Protein 7XQ4 (pdb70)

Radius of gyration: 22.72 Å; Cα contacts (8 Å, |Δi|>4): 868; chains: 1; bounding box: 51×67×48 Å

Nearest PDB structures (foldseek):
  7xq4-assembly1_A  TM=1.002E+00  e=1.892E-76  Streptomyces showdoensis
  7xr7-assembly1_A  TM=1.001E+00  e=6.480E-74  Streptomyces showdoensis
  7xra-assembly1_A  TM=1.001E+00  e=3.303E-73  Streptomyces showdoensis
  7xru-assembly1_A  TM=9.985E-01  e=3.651E-71  Streptomyces showdoensis
  8pak-assembly1_A  TM=8.666E-01  e=2.570E-12  Cystobacter fuscus DSM 2262

Structure (mmCIF, N/CA/C/O backbone):
data_7XQ4
#
_entry.id   7XQ4
#
_cell.length_a   51.180
_cell.length_b   113.920
_cell.length_c   179.670
_cell.angle_alpha   90.000
_cell.angle_beta   90.000
_cell.angle_gamma   90.000
#
_symmetry.space_group_name_H-M   'C 2 2 21'
#
loop_
_entity.id
_entity.type
_entity.pdbx_description
1 polymer 'SQHop_cyclase_C domain-containing protein'
2 water water
#
loop_
_atom_site.group_PDB
_atom_site.id
_atom_site.type_symbol
_atom_site.label_atom_id
_atom_site.label_alt_id
_atom_site.label_comp_id
_atom_site.label_asym_id
_atom_site.label_entity_id
_atom_site.label_seq_id
_atom_site.pdbx_PDB_ins_code
_atom_site.Cartn_x
_atom_site.Cartn_y
_atom_site.Cartn_z
_atom_site.occupancy
_atom_site.B_iso_or_equiv
_atom_site.auth_seq_id
_atom_site.auth_comp_id
_atom_site.auth_asym_id
_atom_site.auth_atom_id
_atom_site.pdbx_PDB_model_num
ATOM 1 N N . ALA A 1 7 ? -4.354 -37.226 -31.054 1.00 37.89 16 ALA A N 1
ATOM 2 C CA . ALA A 1 7 ? -5.650 -36.749 -31.559 1.00 38.34 16 ALA A CA 1
ATOM 3 C C . ALA A 1 7 ? -5.510 -35.685 -32.665 1.00 36.20 16 ALA A C 1
ATOM 4 O O . ALA A 1 7 ? -4.435 -35.513 -33.264 1.00 36.97 16 ALA A O 1
ATOM 6 N N . THR A 1 8 ? -6.595 -34.948 -32.909 1.00 30.04 17 THR A N 1
ATOM 7 C CA . THR A 1 8 ? -6.613 -33.991 -33.994 1.00 26.97 17 THR A CA 1
ATOM 8 C C . THR A 1 8 ? -5.827 -32.729 -33.618 1.00 25.53 17 THR A C 1
ATOM 9 O O . THR A 1 8 ? -5.575 -32.416 -32.438 1.00 21.03 17 THR A O 1
ATOM 13 N N . ALA A 1 9 ? -5.478 -31.963 -34.656 1.00 23.78 18 ALA A N 1
ATOM 14 C CA . ALA A 1 9 ? -4.788 -30.710 -34.421 1.00 22.11 18 ALA A CA 1
ATOM 15 C C . ALA A 1 9 ? -5.619 -29.819 -33.520 1.00 18.43 18 ALA A C 1
ATOM 16 O O . ALA A 1 9 ? -5.066 -29.076 -32.705 1.00 17.27 18 ALA A O 1
ATOM 18 N N . VAL A 1 10 ? -6.945 -29.862 -33.677 1.00 19.57 19 VAL A N 1
ATOM 19 C CA . VAL A 1 10 ? -7.832 -29.017 -32.862 1.00 18.38 19 VAL A CA 1
ATOM 20 C C . VAL A 1 10 ? -7.764 -29.431 -31.395 1.00 18.38 19 VAL A C 1
ATOM 21 O O . VAL A 1 10 ? -7.687 -28.579 -30.492 1.00 16.02 19 VAL A O 1
ATOM 25 N N . VAL A 1 11 ? -7.774 -30.742 -31.126 1.00 18.40 20 VAL A N 1
ATOM 26 C CA . VAL A 1 11 ? -7.746 -31.208 -29.744 1.00 17.62 20 VAL A CA 1
ATOM 27 C C . VAL A 1 11 ? -6.400 -30.900 -29.113 1.00 16.95 20 VAL A C 1
ATOM 28 O O . VAL A 1 11 ? -6.318 -30.480 -27.939 1.00 17.57 20 VAL A O 1
ATOM 32 N N . ARG A 1 12 ? -5.313 -31.044 -29.869 1.00 17.45 21 ARG A N 1
ATOM 33 C CA . ARG A 1 12 ? -4.004 -30.659 -29.345 1.00 17.82 21 ARG A CA 1
ATOM 34 C C . ARG A 1 12 ? -3.937 -29.176 -29.007 1.00 16.03 21 ARG A C 1
ATOM 35 O O . ARG A 1 12 ? -3.413 -28.779 -27.953 1.00 16.18 21 ARG A O 1
ATOM 43 N N . CYS A 1 13 ? -4.490 -28.320 -29.880 1.00 13.64 22 CYS A N 1
ATOM 44 C CA . CYS A 1 13 ? -4.609 -26.895 -29.571 1.00 15.40 22 CYS A CA 1
ATOM 45 C C . CYS A 1 13 ? -5.425 -26.643 -28.298 1.00 13.17 22 CYS A C 1
ATOM 46 O O . CYS A 1 13 ? -4.993 -25.904 -27.391 1.00 13.74 22 CYS A O 1
ATOM 49 N N . ARG A 1 14 ? -6.588 -27.273 -28.208 1.00 14.16 23 ARG A N 1
ATOM 50 C CA . ARG A 1 14 ? -7.430 -27.161 -27.019 1.00 13.55 23 ARG A CA 1
ATOM 51 C C . ARG A 1 14 ? -6.666 -27.549 -25.762 1.00 14.03 23 ARG A C 1
ATOM 52 O O . ARG A 1 14 ? -6.766 -26.864 -24.733 1.00 12.36 23 ARG A O 1
ATOM 60 N N . THR A 1 15 ? -5.915 -28.650 -25.851 1.00 15.35 24 THR A N 1
ATOM 61 C CA . THR A 1 15 ? -5.161 -29.157 -24.701 1.00 14.38 24 THR A CA 1
ATOM 62 C C . THR A 1 15 ? -4.094 -28.161 -24.274 1.00 14.68 24 THR A C 1
ATOM 63 O O . THR A 1 15 ? -3.960 -27.845 -23.079 1.00 14.51 24 THR A O 1
ATOM 67 N N . ARG A 1 16 ? -3.311 -27.631 -25.226 1.00 13.20 25 ARG A N 1
ATOM 68 C CA . ARG A 1 16 ? -2.272 -26.678 -24.851 1.00 14.58 25 ARG A CA 1
ATOM 69 C C . ARG A 1 16 ? -2.877 -25.410 -24.260 1.00 14.86 25 ARG A C 1
ATOM 70 O O . ARG A 1 16 ? -2.349 -24.842 -23.293 1.00 15.27 25 ARG A O 1
ATOM 78 N N . LEU A 1 17 ? -4.023 -24.967 -24.817 1.00 11.85 26 LEU A N 1
ATOM 79 C CA . LEU A 1 17 ? -4.662 -23.778 -24.282 1.00 11.59 26 LEU A CA 1
ATOM 80 C C . LEU A 1 17 ? -5.253 -24.019 -22.888 1.00 11.84 26 LEU A C 1
ATOM 81 O O . LEU A 1 17 ? -5.118 -23.171 -21.998 1.00 11.58 26 LEU A O 1
ATOM 86 N N . ALA A 1 18 ? -5.841 -25.199 -22.658 1.00 12.13 27 ALA A N 1
ATOM 87 C CA . ALA A 1 18 ? -6.393 -25.514 -21.335 1.00 11.09 27 ALA A CA 1
ATOM 88 C C . ALA A 1 18 ? -5.303 -25.527 -20.297 1.00 12.72 27 ALA A C 1
ATOM 89 O O . ALA A 1 18 ? -5.520 -25.043 -19.193 1.00 14.00 27 ALA A O 1
ATOM 91 N N . ARG A 1 19 ? -4.124 -26.078 -20.633 1.00 12.64 28 ARG A N 1
ATOM 92 C CA . ARG A 1 19 ? -3.037 -26.121 -19.659 1.00 12.55 28 ARG A CA 1
ATOM 93 C C . ARG A 1 19 ? -2.642 -24.707 -19.258 1.00 12.97 28 ARG A C 1
ATOM 94 O O . ARG A 1 19 ? -2.389 -24.416 -18.077 1.00 13.89 28 ARG A O 1
ATOM 102 N N . ARG A 1 20 ? -2.639 -23.800 -20.234 1.00 12.54 29 ARG A N 1
ATOM 103 C CA . ARG A 1 20 ? -2.257 -22.420 -19.988 1.00 13.42 29 ARG A CA 1
ATOM 104 C C . ARG A 1 20 ? -3.288 -21.697 -19.138 1.00 13.71 29 ARG A C 1
ATOM 105 O O . ARG A 1 20 ? -2.930 -20.946 -18.229 1.00 14.76 29 ARG A O 1
ATOM 113 N N . VAL A 1 21 ? -4.572 -21.922 -19.415 1.00 11.90 30 VAL A N 1
ATOM 114 C CA . VAL A 1 21 ? -5.610 -21.253 -18.634 1.00 12.09 30 VAL A CA 1
ATOM 115 C C . VAL A 1 21 ? -5.616 -21.783 -17.214 1.00 12.66 30 VAL A C 1
ATOM 116 O O . VAL A 1 21 ? -5.704 -21.007 -16.253 1.00 11.47 30 VAL A O 1
ATOM 120 N N . VAL A 1 22 ? -5.504 -23.102 -17.025 1.00 12.97 31 VAL A N 1
ATOM 121 C CA . VAL A 1 22 ? -5.436 -23.642 -15.664 1.00 13.44 31 VAL A CA 1
ATOM 122 C C . VAL A 1 22 ? -4.262 -23.036 -14.912 1.00 14.29 31 VAL A C 1
ATOM 123 O O . VAL A 1 22 ? -4.376 -22.648 -13.742 1.00 14.44 31 VAL A O 1
ATOM 127 N N . ALA A 1 23 ? -3.103 -22.955 -15.548 1.00 12.30 32 ALA A N 1
ATOM 128 C CA . ALA A 1 23 ? -1.922 -22.413 -14.896 1.00 14.65 32 ALA A CA 1
ATOM 129 C C . ALA A 1 23 ? -2.116 -20.955 -14.518 1.00 15.17 32 ALA A C 1
ATOM 130 O O . ALA A 1 23 ? -1.520 -20.495 -13.541 1.00 16.67 32 ALA A O 1
ATOM 132 N N . ALA A 1 24 ? -2.919 -20.229 -15.285 1.00 12.92 33 ALA A N 1
ATOM 133 C CA . ALA A 1 24 ? -3.093 -18.814 -15.001 1.00 14.86 33 ALA A CA 1
ATOM 134 C C . ALA A 1 24 ? -3.985 -18.576 -13.794 1.00 14.89 33 ALA A C 1
ATOM 135 O O . ALA A 1 24 ? -3.954 -17.471 -13.222 1.00 14.71 33 ALA A O 1
ATOM 137 N N . VAL A 1 25 ? -4.794 -19.549 -13.393 1.00 12.80 34 VAL A N 1
ATOM 138 C CA . VAL A 1 25 ? -5.666 -19.396 -12.222 1.00 13.81 34 VAL A CA 1
ATOM 139 C C . VAL A 1 25 ? -4.830 -19.508 -10.957 1.00 15.50 34 VAL A C 1
ATOM 140 O O . VAL A 1 25 ? -4.009 -20.426 -10.805 1.00 16.16 34 VAL A O 1
ATOM 144 N N . GLY A 1 26 ? -5.020 -18.586 -10.020 1.00 14.20 35 GLY A N 1
ATOM 145 C CA . GLY A 1 26 ? -4.258 -18.619 -8.786 1.00 18.93 35 GLY A CA 1
ATOM 146 C C . GLY A 1 26 ? -4.865 -19.508 -7.715 1.00 18.22 35 GLY A C 1
ATOM 147 O O . GLY A 1 26 ? -5.967 -20.058 -7.854 1.00 17.43 35 GLY A O 1
ATOM 148 N N . PRO A 1 27 ? -4.114 -19.703 -6.638 1.00 20.42 36 PRO A N 1
ATOM 149 C CA . PRO A 1 27 ? -4.627 -20.501 -5.509 1.00 24.46 36 PRO A CA 1
ATOM 150 C C . PRO A 1 27 ? -5.832 -19.879 -4.836 1.00 22.46 36 PRO A C 1
ATOM 151 O O . PRO A 1 27 ? -6.558 -20.601 -4.129 1.00 24.68 36 PRO A O 1
ATOM 155 N N . ASP A 1 28 ? -6.091 -18.591 -5.048 1.00 17.26 37 ASP A N 1
ATOM 156 C CA . ASP A 1 28 ? -7.305 -17.973 -4.545 1.00 16.90 37 ASP A CA 1
ATOM 157 C C . ASP A 1 28 ? -8.503 -18.257 -5.437 1.00 14.66 37 ASP A C 1
ATOM 158 O O . ASP A 1 28 ? -9.595 -17.758 -5.138 1.00 14.78 37 ASP A O 1
ATOM 163 N N . GLY A 1 29 ? -8.328 -19.024 -6.514 1.00 13.69 38 GLY A N 1
ATOM 164 C CA . GLY A 1 29 ? -9.411 -19.331 -7.392 1.00 11.58 38 GLY A CA 1
ATOM 165 C C . GLY A 1 29 ? -9.660 -18.356 -8.502 1.00 11.27 38 GLY A C 1
ATOM 166 O O . GLY A 1 29 ? -10.611 -18.563 -9.247 1.00 11.62 38 GLY A O 1
ATOM 167 N N . LEU A 1 30 ? -8.927 -17.243 -8.567 1.00 11.65 39 LEU A N 1
ATOM 168 C CA . LEU A 1 30 ? -9.237 -16.208 -9.552 1.00 10.05 39 LEU A CA 1
ATOM 169 C C . LEU A 1 30 ? -8.238 -16.227 -10.696 1.00 10.48 39 LEU A C 1
ATOM 170 O O . LEU A 1 30 ? -7.062 -16.502 -10.491 1.00 12.75 39 LEU A O 1
ATOM 175 N N . LEU A 1 31 ? -8.735 -15.935 -11.884 1.00 9.11 40 LEU A N 1
ATOM 176 C CA . LEU A 1 31 ? -7.877 -15.684 -13.038 1.00 10.10 40 LEU A CA 1
ATOM 177 C C . LEU A 1 31 ? -7.648 -14.184 -13.116 1.00 10.78 40 LEU A C 1
ATOM 178 O O . LEU A 1 31 ? -8.603 -13.446 -13.396 1.00 12.67 40 LEU A O 1
ATOM 183 N N . PRO A 1 32 ? -6.419 -13.697 -12.937 1.00 10.51 41 PRO A N 1
ATOM 184 C CA . PRO A 1 32 ? -6.197 -12.242 -12.997 1.00 11.56 41 PRO A CA 1
ATOM 185 C C . PRO A 1 32 ? -6.512 -11.689 -14.364 1.00 10.52 41 PRO A C 1
ATOM 186 O O . PRO A 1 32 ? -6.226 -12.301 -15.385 1.00 11.98 41 PRO A O 1
ATOM 190 N N . ALA A 1 33 ? -7.124 -10.503 -14.395 1.00 9.42 42 ALA A N 1
ATOM 191 C CA . ALA A 1 33 ? -7.617 -9.950 -15.658 1.00 9.04 42 ALA A CA 1
ATOM 192 C C . ALA A 1 33 ? -7.458 -8.432 -15.627 1.00 10.52 42 ALA A C 1
ATOM 193 O O . ALA A 1 33 ? -8.437 -7.695 -15.676 1.00 11.50 42 ALA A O 1
ATOM 195 N N . PRO A 1 34 ? -6.231 -7.949 -15.586 1.00 9.84 43 PRO A N 1
ATOM 196 C CA . PRO A 1 34 ? -6.037 -6.495 -15.631 1.00 10.49 43 PRO A CA 1
ATOM 197 C C . PRO A 1 34 ? -6.420 -5.909 -16.974 1.00 9.80 43 PRO A C 1
ATOM 198 O O . PRO A 1 34 ? -6.361 -6.556 -18.021 1.00 10.60 43 PRO A O 1
ATOM 202 N N . CYS A 1 35 ? -6.811 -4.641 -16.912 1.00 9.98 44 CYS A N 1
ATOM 203 C CA . CYS A 1 35 ? -7.132 -3.822 -18.068 1.00 10.72 44 CYS A CA 1
ATOM 204 C C . CYS A 1 35 ? -5.883 -3.034 -18.464 1.00 10.72 44 CYS A C 1
ATOM 205 O O . CYS A 1 35 ? -5.197 -2.463 -17.605 1.00 11.18 44 CYS A O 1
ATOM 208 N N . GLU A 1 36 ? -5.611 -2.980 -19.758 1.00 10.15 45 GLU A N 1
ATOM 209 C CA . GLU A 1 36 ? -4.494 -2.194 -20.277 1.00 10.37 45 GLU A CA 1
ATOM 210 C C . GLU A 1 36 ? -4.822 -0.706 -20.210 1.00 10.22 45 GLU A C 1
ATOM 211 O O . GLU A 1 36 ? -5.987 -0.293 -20.110 1.00 10.80 45 GLU A O 1
ATOM 217 N N . SER A 1 37 ? -3.752 0.090 -20.225 1.00 10.86 46 SER A N 1
ATOM 218 C CA . SER A 1 37 ? -3.910 1.535 -20.349 1.00 10.41 46 SER A CA 1
ATOM 219 C C . SER A 1 37 ? -4.792 1.920 -21.535 1.00 11.92 46 SER A C 1
ATOM 220 O O . SER A 1 37 ? -4.824 1.231 -22.567 1.00 13.05 46 SER A O 1
ATOM 223 N N . ARG A 1 38 ? -5.529 3.009 -21.393 1.00 11.69 47 ARG A N 1
ATOM 224 C CA . ARG A 1 38 ? -6.393 3.509 -22.471 1.00 10.86 47 ARG A CA 1
ATOM 225 C C . ARG A 1 38 ? -6.167 5.005 -22.634 1.00 11.77 47 ARG A C 1
ATOM 226 O O . ARG A 1 38 ? -5.940 5.731 -21.666 1.00 12.27 47 ARG A O 1
ATOM 234 N N . VAL A 1 39 ? -6.212 5.459 -23.882 1.00 11.61 48 VAL A N 1
ATOM 235 C CA . VAL A 1 39 ? -5.927 6.865 -24.187 1.00 12.20 48 VAL A CA 1
ATOM 236 C C . VAL A 1 39 ? -6.901 7.792 -23.470 1.00 12.96 48 VAL A C 1
ATOM 237 O O . VAL A 1 39 ? -6.484 8.786 -22.859 1.00 12.56 48 VAL A O 1
ATOM 241 N N . LEU A 1 40 ? -8.203 7.483 -23.505 1.00 11.95 49 LEU A N 1
ATOM 242 C CA . LEU A 1 40 ? -9.166 8.399 -22.883 1.00 12.08 49 LEU A CA 1
ATOM 243 C C . LEU A 1 40 ? -8.805 8.672 -21.414 1.00 11.45 49 LEU A C 1
ATOM 244 O O . LEU A 1 40 ? -8.669 9.835 -21.000 1.00 12.03 49 LEU A O 1
ATOM 249 N N . GLU A 1 41 ? -8.658 7.634 -20.614 1.00 10.24 50 GLU A N 1
ATOM 250 C CA . GLU A 1 41 ? -8.406 7.891 -19.186 1.00 10.85 50 GLU A CA 1
ATOM 251 C C . GLU A 1 41 ? -7.011 8.424 -18.941 1.00 10.13 50 GLU A C 1
ATOM 252 O O . GLU A 1 41 ? -6.790 9.244 -18.023 1.00 10.82 50 GLU A O 1
ATOM 258 N N . SER A 1 42 ? -6.056 8.052 -19.786 1.00 11.17 51 SER A N 1
ATOM 259 C CA . SER A 1 42 ? -4.724 8.612 -19.643 1.00 11.62 51 SER A CA 1
ATOM 260 C C . SER A 1 42 ? -4.740 10.114 -19.899 1.00 11.61 51 SER A C 1
ATOM 261 O O . SER A 1 42 ? -4.096 10.885 -19.160 1.00 12.98 51 SER A O 1
ATOM 264 N N . ALA A 1 43 ? -5.521 10.545 -20.914 1.00 12.01 52 ALA A N 1
ATOM 265 C CA . ALA A 1 43 ? -5.601 11.965 -21.219 1.00 12.77 52 ALA A CA 1
ATOM 266 C C . ALA A 1 43 ? -6.307 12.726 -20.104 1.00 12.04 52 ALA A C 1
ATOM 267 O O . ALA A 1 43 ? -5.895 13.838 -19.746 1.00 13.01 52 ALA A O 1
ATOM 269 N N . LEU A 1 44 ? -7.373 12.142 -19.529 1.00 11.94 53 LEU A N 1
ATOM 270 C CA . LEU A 1 44 ? -8.066 12.825 -18.449 1.00 11.44 53 LEU A CA 1
ATOM 271 C C . LEU A 1 44 ? -7.173 12.913 -17.209 1.00 11.95 53 LEU A C 1
ATOM 272 O O . LEU A 1 44 ? -7.213 13.929 -16.504 1.00 13.21 53 LEU A O 1
ATOM 277 N N . ALA A 1 45 ? -6.383 11.842 -16.920 1.00 11.93 54 ALA A N 1
ATOM 278 C CA . ALA A 1 45 ? -5.489 11.907 -15.760 1.00 11.60 54 ALA A CA 1
ATOM 279 C C . ALA A 1 45 ? -4.417 12.942 -15.994 1.00 12.37 54 ALA A C 1
ATOM 280 O O . ALA A 1 45 ? -4.058 13.698 -15.077 1.00 13.68 54 ALA A O 1
ATOM 282 N N . LEU A 1 46 ? -3.937 13.045 -17.236 1.00 13.65 55 LEU A N 1
ATOM 283 C CA . LEU A 1 46 ? -2.948 14.087 -17.504 1.00 14.21 55 LEU A CA 1
ATOM 284 C C . LEU A 1 46 ? -3.563 15.469 -17.305 1.00 14.31 55 LEU A C 1
ATOM 285 O O . LEU A 1 46 ? -2.953 16.343 -16.678 1.00 15.51 55 LEU A O 1
ATOM 290 N N . ALA A 1 47 ? -4.779 15.679 -17.823 1.00 13.68 56 ALA A N 1
ATOM 291 C CA . ALA A 1 47 ? -5.438 16.976 -17.665 1.00 14.71 56 ALA A CA 1
ATOM 292 C C . ALA A 1 47 ? -5.621 17.334 -16.201 1.00 17.23 56 ALA A C 1
ATOM 293 O O . ALA A 1 47 ? -5.368 18.484 -15.810 1.00 18.32 56 ALA A O 1
ATOM 295 N N . LEU A 1 48 ? -6.087 16.377 -15.393 1.00 14.15 57 LEU A N 1
ATOM 296 C CA . LEU A 1 48 ? -6.350 16.623 -13.976 1.00 13.32 57 LEU A CA 1
ATOM 297 C C . LEU A 1 48 ? -5.075 16.945 -13.211 1.00 14.62 57 LEU A C 1
ATOM 298 O O . LEU A 1 48 ? -5.020 17.928 -12.459 1.00 15.56 57 LEU A O 1
ATOM 303 N N . LEU A 1 49 ? -4.042 16.134 -13.385 1.00 16.20 58 LEU A N 1
ATOM 304 C CA . LEU A 1 49 ? -2.800 16.358 -12.656 1.00 17.30 58 LEU A CA 1
ATOM 305 C C . LEU A 1 49 ? -2.085 17.624 -13.128 1.00 19.05 58 LEU A C 1
ATOM 306 O O . LEU A 1 49 ? -1.476 18.343 -12.307 1.00 20.47 58 LEU A O 1
ATOM 311 N N . THR A 1 50 ? -2.165 17.936 -14.424 1.00 17.18 59 THR A N 1
ATOM 312 C CA . THR A 1 50 ? -1.622 19.203 -14.918 1.00 19.86 59 THR A CA 1
ATOM 313 C C . THR A 1 50 ? -2.352 20.398 -14.314 1.00 20.47 59 THR A C 1
ATOM 314 O O . THR A 1 50 ? -1.708 21.351 -13.836 1.00 19.71 59 THR A O 1
ATOM 318 N N . GLU A 1 51 ? -3.691 20.386 -14.315 1.00 19.54 60 GLU A N 1
ATOM 319 C CA . GLU A 1 51 ? -4.433 21.528 -13.763 1.00 21.87 60 GLU A CA 1
ATOM 320 C C . GLU A 1 51 ? -4.120 21.740 -12.286 1.00 21.23 60 GLU A C 1
ATOM 321 O O . GLU A 1 51 ? -4.048 22.897 -11.812 1.00 21.77 60 GLU A O 1
ATOM 327 N N . GLU A 1 52 ? -3.863 20.657 -11.555 1.00 20.63 61 GLU A N 1
ATOM 328 C CA . GLU A 1 52 ? -3.564 20.748 -10.134 1.00 22.27 61 GLU A CA 1
ATOM 329 C C . GLU A 1 52 ? -2.075 20.934 -9.839 1.00 24.78 61 GLU A C 1
ATOM 330 O O . GLU A 1 52 ? -1.693 20.994 -8.663 1.00 22.23 61 GLU A O 1
ATOM 336 N N . ARG A 1 53 ? -1.231 21.006 -10.869 1.00 24.13 62 ARG A N 1
ATOM 337 C CA . ARG A 1 53 ? 0.225 21.121 -10.712 1.00 22.88 62 ARG A CA 1
ATOM 338 C C . ARG A 1 53 ? 0.766 20.049 -9.786 1.00 23.83 62 ARG A C 1
ATOM 339 O O . ARG A 1 53 ? 1.501 20.321 -8.835 1.00 27.58 62 ARG A O 1
ATOM 347 N N . ALA A 1 54 ? 0.396 18.816 -10.062 1.00 23.70 63 ALA A N 1
ATOM 348 C CA . ALA A 1 54 ? 0.671 17.731 -9.146 1.00 23.06 63 ALA A CA 1
ATOM 349 C C . ALA A 1 54 ? 1.381 16.605 -9.876 1.00 22.55 63 ALA A C 1
ATOM 350 O O . ALA A 1 54 ? 1.229 16.428 -11.094 1.00 21.97 63 ALA A O 1
ATOM 352 N N . GLU A 1 55 ? 2.172 15.853 -9.120 1.00 22.46 64 GLU A N 1
ATOM 353 C CA . GLU A 1 55 ? 2.707 14.569 -9.591 1.00 21.80 64 GLU A CA 1
ATOM 354 C C . GLU A 1 55 ? 3.427 14.697 -10.940 1.00 24.63 64 GLU A C 1
ATOM 355 O O . GLU A 1 55 ? 3.038 14.101 -11.953 1.00 23.36 64 GLU A O 1
ATOM 361 N N . ALA A 1 56 ? 4.527 15.456 -10.916 1.00 25.51 65 ALA A N 1
ATOM 362 C CA . ALA A 1 56 ? 5.239 15.773 -12.152 1.00 25.80 65 ALA A CA 1
ATOM 363 C C . ALA A 1 56 ? 5.824 14.530 -12.805 1.00 25.71 65 ALA A C 1
ATOM 364 O O . ALA A 1 56 ? 5.840 14.418 -14.035 1.00 24.02 65 ALA A O 1
ATOM 366 N N . ASP A 1 57 ? 6.301 13.576 -12.011 1.00 25.81 66 ASP A N 1
ATOM 367 C CA . ASP A 1 57 ? 6.856 12.388 -12.640 1.00 25.55 66 ASP A CA 1
ATOM 368 C C . ASP A 1 57 ? 5.755 11.629 -13.383 1.00 24.27 66 ASP A C 1
ATOM 369 O O . ASP A 1 57 ? 5.934 11.226 -14.536 1.00 25.16 66 ASP A O 1
ATOM 374 N N . ALA A 1 58 ? 4.598 11.449 -12.746 1.00 24.15 67 ALA A N 1
ATOM 375 C CA . ALA A 1 58 ? 3.464 10.808 -13.406 1.00 21.84 67 ALA A CA 1
ATOM 376 C C . ALA A 1 58 ? 3.009 11.564 -14.654 1.00 22.21 67 ALA A C 1
ATOM 377 O O . ALA A 1 58 ? 2.695 10.938 -15.684 1.00 20.00 67 ALA A O 1
ATOM 379 N N . THR A 1 59 ? 2.939 12.902 -14.604 1.00 21.73 68 THR A N 1
ATOM 380 C CA . THR A 1 59 ? 2.426 13.584 -15.793 1.00 21.35 68 THR A CA 1
ATOM 381 C C . THR A 1 59 ? 3.406 13.461 -16.939 1.00 21.92 68 THR A C 1
ATOM 382 O O . THR A 1 59 ? 2.989 13.402 -18.103 1.00 20.70 68 THR A O 1
ATOM 386 N N . ALA A 1 60 ? 4.705 13.416 -16.627 1.00 21.77 69 ALA A N 1
ATOM 387 C CA . ALA A 1 60 ? 5.675 13.193 -17.699 1.00 24.00 69 ALA A CA 1
ATOM 388 C C . ALA A 1 60 ? 5.516 11.804 -18.302 1.00 22.76 69 ALA A C 1
ATOM 389 O O . ALA A 1 60 ? 5.675 11.636 -19.517 1.00 22.52 69 ALA A O 1
ATOM 391 N N . ARG A 1 61 ? 5.242 10.791 -17.478 1.00 21.29 70 ARG A N 1
ATOM 392 C CA . ARG A 1 61 ? 5.026 9.457 -18.038 1.00 20.26 70 ARG A CA 1
ATOM 393 C C . ARG A 1 61 ? 3.722 9.383 -18.831 1.00 20.68 70 ARG A C 1
ATOM 394 O O . ARG A 1 61 ? 3.652 8.689 -19.854 1.00 20.70 70 ARG A O 1
ATOM 402 N N . LEU A 1 62 ? 2.663 10.054 -18.358 1.00 17.75 71 LEU A N 1
ATOM 403 C CA . LEU A 1 62 ? 1.414 10.057 -19.110 1.00 18.32 71 LEU A CA 1
ATOM 404 C C . LEU A 1 62 ? 1.611 10.722 -20.460 1.00 17.73 71 LEU A C 1
ATOM 405 O O . LEU A 1 62 ? 1.065 10.257 -21.463 1.00 18.24 71 LEU A O 1
ATOM 410 N N . THR A 1 63 ? 2.354 11.846 -20.494 1.00 19.83 72 THR A N 1
ATOM 411 C CA . THR A 1 63 ? 2.547 12.554 -21.752 1.00 19.59 72 THR A CA 1
ATOM 412 C C . THR A 1 63 ? 3.255 11.659 -22.755 1.00 20.67 72 THR A C 1
ATOM 413 O O . THR A 1 63 ? 2.838 11.552 -23.922 1.00 20.07 72 THR A O 1
ATOM 417 N N . ALA A 1 64 ? 4.290 10.961 -22.282 1.00 20.84 73 ALA A N 1
ATOM 418 C CA . ALA A 1 64 ? 5.060 10.079 -23.158 1.00 22.37 73 ALA A CA 1
ATOM 419 C C . ALA A 1 64 ? 4.217 8.913 -23.628 1.00 22.78 73 ALA A C 1
ATOM 420 O O . ALA A 1 64 ? 4.261 8.538 -24.809 1.00 23.58 73 ALA A O 1
ATOM 422 N N . TYR A 1 65 ? 3.399 8.359 -22.733 1.00 19.73 74 TYR A N 1
ATOM 423 C CA . TYR A 1 65 ? 2.517 7.279 -23.141 1.00 19.24 74 TYR A CA 1
ATOM 424 C C . TYR A 1 65 ? 1.579 7.721 -24.266 1.00 20.09 74 TYR A C 1
ATOM 425 O O . TYR A 1 65 ? 1.338 6.975 -25.224 1.00 19.66 74 TYR A O 1
ATOM 434 N N . LEU A 1 66 ? 0.973 8.902 -24.127 1.00 18.05 75 LEU A N 1
ATOM 435 C CA . LEU A 1 66 ? 0.028 9.368 -25.128 1.00 19.07 75 LEU A CA 1
ATOM 436 C C . LEU A 1 66 ? 0.724 9.583 -26.462 1.00 20.06 75 LEU A C 1
ATOM 437 O O . LEU A 1 66 ? 0.201 9.198 -27.510 1.00 22.31 75 LEU A O 1
ATOM 442 N N . ARG A 1 67 ? 1.904 10.194 -26.439 1.00 22.00 76 ARG A N 1
ATOM 443 C CA . ARG A 1 67 ? 2.604 10.464 -27.696 1.00 22.49 76 ARG A CA 1
ATOM 444 C C . ARG A 1 67 ? 2.978 9.161 -28.391 1.00 25.44 76 ARG A C 1
ATOM 445 O O . ARG A 1 67 ? 2.735 8.997 -29.596 1.00 25.14 76 ARG A O 1
ATOM 453 N N . THR A 1 68 ? 3.498 8.199 -27.625 1.00 23.14 77 THR A N 1
ATOM 454 C CA . THR A 1 68 ? 3.849 6.878 -28.172 1.00 24.68 77 THR A CA 1
ATOM 455 C C . THR A 1 68 ? 2.643 6.163 -28.755 1.00 25.58 77 THR A C 1
ATOM 456 O O . THR A 1 68 ? 2.706 5.600 -29.853 1.00 26.02 77 THR A O 1
ATOM 460 N N . THR A 1 69 ? 1.546 6.124 -28.003 1.00 21.19 78 THR A N 1
ATOM 461 C CA . THR A 1 69 ? 0.360 5.404 -28.432 1.00 22.89 78 THR A CA 1
ATOM 462 C C . THR A 1 69 ? -0.234 6.033 -29.691 1.00 24.72 78 THR A C 1
ATOM 463 O O . THR A 1 69 ? -0.653 5.322 -30.612 1.00 24.73 78 THR A O 1
ATOM 467 N N . LEU A 1 70 ? -0.249 7.365 -29.771 1.00 23.11 79 LEU A N 1
ATOM 468 C CA . LEU A 1 70 ? -0.801 7.993 -30.960 1.00 26.22 79 LEU A CA 1
ATOM 469 C C . LEU A 1 70 ? 0.033 7.668 -32.187 1.00 28.96 79 LEU A C 1
ATOM 470 O O . LEU A 1 70 ? -0.514 7.502 -33.283 1.00 28.95 79 LEU A O 1
ATOM 475 N N . ARG A 1 71 ? 1.345 7.558 -32.007 1.00 26.79 80 ARG A N 1
ATOM 476 C CA . ARG A 1 71 ? 2.244 7.286 -33.122 1.00 31.01 80 ARG A CA 1
ATOM 477 C C . ARG A 1 71 ? 2.176 5.835 -33.554 1.00 32.61 80 ARG A C 1
ATOM 478 O O . ARG A 1 71 ? 2.261 5.543 -34.751 1.00 39.35 80 ARG A O 1
ATOM 486 N N . THR A 1 72 ? 2.025 4.907 -32.620 1.00 29.71 81 THR A N 1
ATOM 487 C CA . THR A 1 72 ? 2.202 3.490 -32.925 1.00 30.06 81 THR A CA 1
ATOM 488 C C . THR A 1 72 ? 0.927 2.662 -32.911 1.00 31.89 81 THR A C 1
ATOM 489 O O . THR A 1 72 ? 0.854 1.641 -33.621 1.00 30.77 81 THR A O 1
ATOM 493 N N . ALA A 1 73 ? -0.069 3.019 -32.100 1.00 28.26 82 ALA A N 1
ATOM 494 C CA . ALA A 1 73 ? -1.317 2.258 -32.028 1.00 27.90 82 ALA A CA 1
ATOM 495 C C . ALA A 1 73 ? -2.478 3.202 -31.738 1.00 24.96 82 ALA A C 1
ATOM 496 O O . ALA A 1 73 ? -3.125 3.117 -30.686 1.00 23.55 82 ALA A O 1
ATOM 498 N N . PRO A 1 74 ? -2.778 4.113 -32.661 1.00 24.78 83 PRO A N 1
ATOM 499 C CA . PRO A 1 74 ? -3.827 5.102 -32.393 1.00 23.37 83 PRO A CA 1
ATOM 500 C C . PRO A 1 74 ? -5.183 4.447 -32.249 1.00 23.16 83 PRO A C 1
ATOM 501 O O . PRO A 1 74 ? -5.525 3.504 -32.997 1.00 23.83 83 PRO A O 1
ATOM 505 N N . PRO A 1 75 ? -5.954 4.913 -31.283 1.00 20.07 84 PRO A N 1
ATOM 506 C CA . PRO A 1 75 ? -7.310 4.410 -31.035 1.00 18.73 84 PRO A CA 1
ATOM 507 C C . PRO A 1 75 ? -8.325 5.062 -31.969 1.00 19.09 84 PRO A C 1
ATOM 508 O O . PRO A 1 75 ? -7.947 5.698 -32.960 1.00 21.82 84 PRO A O 1
ATOM 512 N N . ASP A 1 76 ? -9.608 4.948 -31.646 1.00 17.18 85 ASP A N 1
ATOM 513 C CA . ASP A 1 76 ? -10.661 5.529 -32.477 1.00 18.91 85 ASP A CA 1
ATOM 514 C C . ASP A 1 76 ? -10.509 7.046 -32.560 1.00 20.34 85 ASP A C 1
ATOM 515 O O . ASP A 1 76 ? -9.828 7.663 -31.735 1.00 18.92 85 ASP A O 1
ATOM 520 N N . PRO A 1 77 ? -11.139 7.681 -33.547 1.00 21.82 86 PRO A N 1
ATOM 521 C CA . PRO A 1 77 ? -10.905 9.127 -33.707 1.00 23.60 86 PRO A CA 1
ATOM 522 C C . PRO A 1 77 ? -11.341 9.979 -32.530 1.00 22.09 86 PRO A C 1
ATOM 523 O O . PRO A 1 77 ? -10.710 11.024 -32.305 1.00 21.49 86 PRO A O 1
ATOM 527 N N . PHE A 1 78 ? -12.354 9.577 -31.750 1.00 20.43 87 PHE A N 1
ATOM 528 C CA . PHE A 1 78 ? -12.722 10.377 -30.579 1.00 18.59 87 PHE A CA 1
ATOM 529 C C . PHE A 1 78 ? -11.579 10.415 -29.573 1.00 17.84 87 PHE A C 1
ATOM 530 O O . PHE A 1 78 ? -11.209 11.488 -29.062 1.00 16.82 87 PHE A O 1
ATOM 538 N N . GLN A 1 79 ? -11.041 9.234 -29.222 1.00 16.47 88 GLN A N 1
ATOM 539 C CA . GLN A 1 79 ? -9.941 9.229 -28.262 1.00 15.54 88 GLN A CA 1
ATOM 540 C C . GLN A 1 79 ? -8.709 9.951 -28.803 1.00 16.94 88 GLN A C 1
ATOM 541 O O . GLN A 1 79 ? -7.948 10.538 -28.020 1.00 16.08 88 GLN A O 1
ATOM 547 N N . CYS A 1 80 ? -8.467 9.880 -30.108 1.00 18.45 89 CYS A N 1
ATOM 548 C CA . CYS A 1 80 ? -7.336 10.637 -30.657 1.00 19.84 89 CYS A CA 1
ATOM 549 C C . CYS A 1 80 ? -7.534 12.126 -30.451 1.00 19.60 89 CYS A C 1
ATOM 550 O O . CYS A 1 80 ? -6.579 12.854 -30.119 1.00 18.67 89 CYS A O 1
ATOM 553 N N . ALA A 1 81 ? -8.764 12.603 -30.672 1.00 19.65 90 ALA A N 1
ATOM 554 C CA . ALA A 1 81 ? -9.023 14.039 -30.502 1.00 20.36 90 ALA A CA 1
ATOM 555 C C . ALA A 1 81 ? -8.858 14.439 -29.050 1.00 19.39 90 ALA A C 1
ATOM 556 O O . ALA A 1 81 ? -8.411 15.539 -28.736 1.00 18.16 90 ALA A O 1
ATOM 558 N N . VAL A 1 82 ? -9.246 13.551 -28.147 1.00 16.86 91 VAL A N 1
ATOM 559 C CA . VAL A 1 82 ? -9.059 13.791 -26.720 1.00 16.32 91 VAL A CA 1
ATOM 560 C C . VAL A 1 82 ? -7.579 13.900 -26.380 1.00 17.51 91 VAL A C 1
ATOM 561 O O . VAL A 1 82 ? -7.162 14.827 -25.681 1.00 17.05 91 VAL A O 1
ATOM 565 N N . ALA A 1 83 ? -6.752 12.985 -26.921 1.00 18.29 92 ALA A N 1
ATOM 566 C CA . ALA A 1 83 ? -5.322 13.051 -26.603 1.00 17.42 92 ALA A CA 1
ATOM 567 C C . ALA A 1 83 ? -4.708 14.318 -27.147 1.00 19.30 92 ALA A C 1
ATOM 568 O O . ALA A 1 83 ? -3.905 14.967 -26.461 1.00 19.50 92 ALA A O 1
ATOM 570 N N . ARG A 1 84 ? -5.065 14.663 -28.385 1.00 20.38 93 ARG A N 1
ATOM 571 C CA . ARG A 1 84 ? -4.531 15.875 -28.992 1.00 20.66 93 ARG A CA 1
ATOM 572 C C . ARG A 1 84 ? -4.941 17.119 -28.221 1.00 20.23 93 ARG A C 1
ATOM 573 O O . ARG A 1 84 ? -4.136 18.060 -28.091 1.00 22.38 93 ARG A O 1
ATOM 581 N N . ALA A 1 85 ? -6.161 17.152 -27.676 1.00 19.92 94 ALA A N 1
ATOM 582 C CA . ALA A 1 85 ? -6.602 18.311 -26.911 1.00 22.10 94 ALA A CA 1
ATOM 583 C C . ALA A 1 85 ? -5.751 18.508 -25.654 1.00 22.48 94 ALA A C 1
ATOM 584 O O . ALA A 1 85 ? -5.415 19.641 -25.275 1.00 23.12 94 ALA A O 1
ATOM 586 N N . VAL A 1 86 ? -5.390 17.418 -24.984 1.00 19.43 95 VAL A N 1
ATOM 587 C CA . VAL A 1 86 ? -4.639 17.572 -23.743 1.00 20.58 95 VAL A CA 1
ATOM 588 C C . VAL A 1 86 ? -3.161 17.793 -24.036 1.00 24.19 95 VAL A C 1
ATOM 589 O O . VAL A 1 86 ? -2.482 18.500 -23.296 1.00 23.57 95 VAL A O 1
ATOM 593 N N . LEU A 1 87 ? -2.639 17.214 -25.116 1.00 23.62 96 LEU A N 1
ATOM 594 C CA . LEU A 1 87 ? -1.222 17.403 -25.428 1.00 24.69 96 LEU A CA 1
ATOM 595 C C . LEU A 1 87 ? -0.944 18.807 -25.923 1.00 27.71 96 LEU A C 1
ATOM 596 O O . LEU A 1 87 ? 0.160 19.320 -25.715 1.00 30.30 96 LEU A O 1
ATOM 601 N N . GLY A 1 88 ? -1.902 19.417 -26.611 1.00 26.31 97 GLY A N 1
ATOM 602 C CA . GLY A 1 88 ? -1.756 20.810 -27.037 1.00 32.57 97 GLY A CA 1
ATOM 603 C C . GLY A 1 88 ? -1.866 21.767 -25.861 1.00 34.60 97 GLY A C 1
ATOM 604 O O . GLY A 1 88 ? -2.837 21.718 -25.083 1.00 37.27 97 GLY A O 1
ATOM 605 N N . ASP A 1 104 ? -11.652 18.329 -37.309 1.00 62.31 113 ASP A N 1
ATOM 606 C CA . ASP A 1 104 ? -11.709 18.866 -35.954 1.00 60.17 113 ASP A CA 1
ATOM 607 C C . ASP A 1 104 ? -12.523 17.962 -35.027 1.00 56.80 113 ASP A C 1
ATOM 608 O O . ASP A 1 104 ? -12.651 16.763 -35.272 1.00 57.49 113 ASP A O 1
ATOM 613 N N . ALA A 1 105 ? -13.062 18.555 -33.956 1.00 51.61 114 ALA A N 1
ATOM 614 C CA . ALA A 1 105 ? -13.712 17.769 -32.907 1.00 45.96 114 ALA A CA 1
ATOM 615 C C . ALA A 1 105 ? -14.965 17.081 -33.421 1.00 47.93 114 ALA A C 1
ATOM 616 O O . ALA A 1 105 ? -15.215 15.906 -33.105 1.00 43.70 114 ALA A O 1
ATOM 618 N N . GLY A 1 106 ? -15.768 17.803 -34.210 1.00 49.67 115 GLY A N 1
ATOM 619 C CA . GLY A 1 106 ? -16.997 17.234 -34.728 1.00 48.46 115 GLY A CA 1
ATOM 620 C C . GLY A 1 106 ? -16.749 16.109 -35.702 1.00 49.48 115 GLY A C 1
ATOM 621 O O . GLY A 1 106 ? -17.514 15.139 -35.738 1.00 50.75 115 GLY A O 1
ATOM 622 N N . THR A 1 107 ? -15.671 16.211 -36.491 1.00 48.08 116 THR A N 1
ATOM 623 C CA . THR A 1 107 ? -15.317 15.139 -37.422 1.00 47.60 116 THR A CA 1
ATOM 624 C C . THR A 1 107 ? -14.900 13.878 -36.673 1.00 46.12 116 THR A C 1
ATOM 625 O O . THR A 1 107 ? -15.266 12.762 -37.070 1.00 47.96 116 THR A O 1
ATOM 629 N N . ALA A 1 108 ? -14.140 14.045 -35.579 1.00 46.05 117 ALA A N 1
ATOM 630 C CA . ALA A 1 108 ? -13.772 12.918 -34.719 1.00 42.13 117 ALA A CA 1
ATOM 631 C C . ALA A 1 108 ? -14.991 12.307 -34.056 1.00 45.29 117 ALA A C 1
ATOM 632 O O . ALA A 1 108 ? -15.114 11.076 -33.977 1.00 45.42 117 ALA A O 1
ATOM 634 N N . LEU A 1 109 ? -15.881 13.155 -33.541 1.00 50.29 118 LEU A N 1
ATOM 635 C CA . LEU A 1 109 ? -17.103 12.672 -32.911 1.00 51.33 118 LEU A CA 1
ATOM 636 C C . LEU A 1 109 ? -17.965 11.896 -33.907 1.00 52.46 118 LEU A C 1
ATOM 637 O O . LEU A 1 109 ? -18.450 10.799 -33.601 1.00 52.49 118 LEU A O 1
ATOM 642 N N . ASP A 1 110 ? -18.136 12.429 -35.116 1.00 51.24 119 ASP A N 1
ATOM 643 C CA . ASP A 1 110 ? -18.937 11.735 -36.121 1.00 54.57 119 ASP A CA 1
ATOM 644 C C . ASP A 1 110 ? -18.273 10.435 -36.555 1.00 56.03 119 ASP A C 1
ATOM 645 O O . ASP A 1 110 ? -18.937 9.394 -36.655 1.00 59.26 119 ASP A O 1
ATOM 650 N N . ALA A 1 111 ? -16.963 10.478 -36.818 1.00 53.78 120 ALA A N 1
ATOM 651 C CA . ALA A 1 111 ? -16.239 9.272 -37.212 1.00 54.42 120 ALA A CA 1
ATOM 652 C C . ALA A 1 111 ? -16.180 8.264 -36.066 1.00 53.20 120 ALA A C 1
ATOM 653 O O . ALA A 1 111 ? -16.351 7.058 -36.282 1.00 55.38 120 ALA A O 1
ATOM 655 N N . GLY A 1 112 ? -15.957 8.742 -34.837 1.00 50.97 121 GLY A N 1
ATOM 656 C CA . GLY A 1 112 ? -15.911 7.843 -33.695 1.00 49.17 121 GLY A CA 1
ATOM 657 C C . GLY A 1 112 ? -17.251 7.210 -33.363 1.00 53.36 121 GLY A C 1
ATOM 658 O O . GLY A 1 112 ? -17.295 6.149 -32.730 1.00 52.54 121 GLY A O 1
ATOM 659 N N . LEU A 1 113 ? -18.352 7.858 -33.755 1.00 54.10 122 LEU A N 1
ATOM 660 C CA . LEU A 1 113 ? -19.716 7.368 -33.557 1.00 53.97 122 LEU A CA 1
ATOM 661 C C . LEU A 1 113 ? -20.382 7.102 -34.899 1.00 58.56 122 LEU A C 1
ATOM 662 O O . LEU A 1 113 ? -21.577 7.352 -35.076 1.00 58.95 122 LEU A O 1
ATOM 667 N N . ASP A 1 114 ? -19.596 6.633 -35.866 1.00 65.65 123 ASP A N 1
ATOM 668 C CA . ASP A 1 114 ? -20.112 6.366 -37.202 1.00 68.47 123 ASP A CA 1
ATOM 669 C C . ASP A 1 114 ? -20.972 5.109 -37.169 1.00 68.44 123 ASP A C 1
ATOM 670 O O . ASP A 1 114 ? -20.471 4.014 -36.878 1.00 68.67 123 ASP A O 1
ATOM 675 N N . GLY A 1 115 ? -22.266 5.275 -37.453 1.00 65.11 124 GLY A N 1
ATOM 676 C CA . GLY A 1 115 ? -23.191 4.154 -37.444 1.00 60.30 124 GLY A CA 1
ATOM 677 C C . GLY A 1 115 ? -23.301 3.469 -36.103 1.00 55.12 124 GLY A C 1
ATOM 678 O O . GLY A 1 115 ? -23.497 2.250 -36.052 1.00 53.55 124 GLY A O 1
ATOM 679 N N . PHE A 1 116 ? -23.141 4.218 -35.007 1.00 52.53 125 PHE A N 1
ATOM 680 C CA . PHE A 1 116 ? -23.310 3.652 -33.674 1.00 48.24 125 PHE A CA 1
ATOM 681 C C . PHE A 1 116 ? -24.802 3.372 -33.481 1.00 47.26 125 PHE A C 1
ATOM 682 O O . PHE A 1 116 ? -25.557 4.252 -33.047 1.00 46.37 125 PHE A O 1
ATOM 690 N N . ASP A 1 117 ? -25.237 2.168 -33.864 1.00 51.42 126 ASP A N 1
ATOM 691 C CA . ASP A 1 117 ? -26.637 1.752 -33.759 1.00 51.89 126 ASP A CA 1
ATOM 692 C C . ASP A 1 117 ? -26.859 1.195 -32.363 1.00 49.11 126 ASP A C 1
ATOM 693 O O . ASP A 1 117 ? -26.602 0.016 -32.094 1.00 47.51 126 ASP A O 1
ATOM 698 N N . HIS A 1 118 ? -27.331 2.048 -31.466 1.00 41.28 127 HIS A N 1
ATOM 699 C CA . HIS A 1 118 ? -27.514 1.643 -30.085 1.00 38.23 127 HIS A CA 1
ATOM 700 C C . HIS A 1 118 ? -28.496 2.601 -29.430 1.00 36.42 127 HIS A C 1
ATOM 701 O O . HIS A 1 118 ? -28.543 3.782 -29.780 1.00 34.59 127 HIS A O 1
ATOM 708 N N . PHE A 1 119 ? -29.258 2.098 -28.449 1.00 34.47 128 PHE A N 1
ATOM 709 C CA . PHE A 1 119 ? -30.217 2.980 -27.786 1.00 35.22 128 PHE A CA 1
ATOM 710 C C . PHE A 1 119 ? -29.532 4.095 -26.992 1.00 34.80 128 PHE A C 1
ATOM 711 O O . PHE A 1 119 ? -30.183 5.104 -26.694 1.00 37.32 128 PHE A O 1
ATOM 719 N N . THR A 1 120 ? -28.241 3.959 -26.665 1.00 33.21 129 THR A N 1
ATOM 720 C CA . THR A 1 120 ? -27.548 5.007 -25.918 1.00 32.17 129 THR A CA 1
ATOM 721 C C . THR A 1 120 ? -26.952 6.102 -26.817 1.00 33.92 129 THR A C 1
ATOM 722 O O . THR A 1 120 ? -26.347 7.039 -26.287 1.00 31.50 129 THR A O 1
ATOM 726 N N . ALA A 1 121 ? -27.145 6.036 -28.149 1.00 31.16 130 ALA A N 1
ATOM 727 C CA . ALA A 1 121 ? -26.361 6.882 -29.055 1.00 32.55 130 ALA A CA 1
ATOM 728 C C . ALA A 1 121 ? -26.529 8.373 -28.752 1.00 31.41 130 ALA A C 1
ATOM 729 O O . ALA A 1 121 ? -25.568 9.144 -28.845 1.00 28.79 130 ALA A O 1
ATOM 731 N N . GLY A 1 122 ? -27.737 8.807 -28.403 1.00 32.68 131 GLY A N 1
ATOM 732 C CA . GLY A 1 122 ? -27.956 10.235 -28.232 1.00 30.43 131 GLY A CA 1
ATOM 733 C C . GLY A 1 122 ? -27.322 10.779 -26.958 1.00 29.28 131 GLY A C 1
ATOM 734 O O . GLY A 1 122 ? -26.749 11.887 -26.957 1.00 29.31 131 GLY A O 1
ATOM 735 N N . ARG A 1 123 ? -27.426 10.016 -25.861 1.00 29.29 132 ARG A N 1
ATOM 736 C CA . ARG A 1 123 ? -26.736 10.376 -24.629 1.00 28.97 132 ARG A CA 1
ATOM 737 C C . ARG A 1 123 ? -25.230 10.308 -24.801 1.00 25.14 132 ARG A C 1
ATOM 738 O O . ARG A 1 123 ? -24.516 11.144 -24.218 1.00 22.87 132 ARG A O 1
ATOM 746 N N . LYS A 1 124 ? -24.730 9.335 -25.589 1.00 25.16 133 LYS A N 1
ATOM 747 C CA . LYS A 1 124 ? -23.296 9.222 -25.816 1.00 22.54 133 LYS A CA 1
ATOM 748 C C . LYS A 1 124 ? -22.785 10.419 -26.588 1.00 21.62 133 LYS A C 1
ATOM 749 O O . LYS A 1 124 ? -21.672 10.899 -26.335 1.00 20.54 133 LYS A O 1
ATOM 755 N N . ARG A 1 125 ? -23.561 10.893 -27.566 1.00 20.97 134 ARG A N 1
ATOM 756 C CA . ARG A 1 125 ? -23.113 12.061 -28.304 1.00 22.10 134 ARG A CA 1
ATOM 757 C C . ARG A 1 125 ? -22.942 13.237 -27.353 1.00 20.38 134 ARG A C 1
ATOM 758 O O . ARG A 1 125 ? -21.941 13.950 -27.426 1.00 19.49 134 ARG A O 1
ATOM 766 N N . LEU A 1 126 ? -23.900 13.425 -26.438 1.00 19.72 135 LEU A N 1
ATOM 767 C CA . LEU A 1 126 ? -23.789 14.523 -25.483 1.00 18.78 135 LEU A CA 1
ATOM 768 C C . LEU A 1 126 ? -22.591 14.315 -24.553 1.00 17.25 135 LEU A C 1
ATOM 769 O O . LEU A 1 126 ? -21.803 15.247 -24.292 1.00 16.15 135 LEU A O 1
ATOM 774 N N . MET A 1 127 ? -22.461 13.107 -24.021 1.00 15.95 136 MET A N 1
ATOM 775 C CA . MET A 1 127 ? -21.327 12.775 -23.158 1.00 13.98 136 MET A CA 1
ATOM 776 C C . MET A 1 127 ? -19.994 13.031 -23.859 1.00 15.12 136 MET A C 1
ATOM 777 O O . MET A 1 127 ? -19.125 13.761 -23.345 1.00 15.02 136 MET A O 1
ATOM 782 N N . PHE A 1 128 ? -19.813 12.458 -25.064 1.00 15.77 137 PHE A N 1
ATOM 783 C CA . PHE A 1 128 ? -18.506 12.604 -25.703 1.00 16.92 137 PHE A CA 1
ATOM 784 C C . PHE A 1 128 ? -18.222 14.039 -26.143 1.00 15.79 137 PHE A C 1
ATOM 785 O O . PHE A 1 128 ? -17.082 14.519 -26.061 1.00 14.97 137 PHE A O 1
ATOM 793 N N . ARG A 1 129 ? -19.233 14.768 -26.634 1.00 13.65 138 ARG A N 1
ATOM 794 C CA . ARG A 1 129 ? -18.989 16.156 -27.002 1.00 16.56 138 ARG A CA 1
ATOM 795 C C . ARG A 1 129 ? -18.632 16.974 -25.767 1.00 15.80 138 ARG A C 1
ATOM 796 O O . ARG A 1 129 ? -17.804 17.873 -25.832 1.00 16.47 138 ARG A O 1
ATOM 804 N N . THR A 1 130 ? -19.249 16.668 -24.627 1.00 14.49 139 THR A N 1
ATOM 805 C CA . THR A 1 130 ? -18.928 17.459 -23.434 1.00 15.08 139 THR A CA 1
ATOM 806 C C . THR A 1 130 ? -17.535 17.119 -22.895 1.00 14.68 139 THR A C 1
ATOM 807 O O . THR A 1 130 ? -16.863 18.009 -22.346 1.00 15.47 139 THR A O 1
ATOM 811 N N . VAL A 1 131 ? -17.073 15.880 -23.068 1.00 14.60 140 VAL A N 1
ATOM 812 C CA . VAL A 1 131 ? -15.681 15.573 -22.711 1.00 15.20 140 VAL A CA 1
ATOM 813 C C . VAL A 1 131 ? -14.728 16.414 -23.548 1.00 15.40 140 VAL A C 1
ATOM 814 O O . VAL A 1 131 ? -13.794 17.023 -23.013 1.00 16.51 140 VAL A O 1
ATOM 818 N N . LEU A 1 132 ? -14.949 16.458 -24.884 1.00 14.86 141 LEU A N 1
ATOM 819 C CA . LEU A 1 132 ? -14.064 17.275 -25.727 1.00 15.77 141 LEU A CA 1
ATOM 820 C C . LEU A 1 132 ? -14.129 18.746 -25.346 1.00 18.86 141 LEU A C 1
ATOM 821 O O . LEU A 1 132 ? -13.094 19.443 -25.307 1.00 17.03 141 LEU A O 1
ATOM 826 N N . ALA A 1 133 ? -15.330 19.241 -25.011 1.00 16.22 142 ALA A N 1
ATOM 827 C CA . ALA A 1 133 ? -15.433 20.630 -24.615 1.00 17.27 142 ALA A CA 1
ATOM 828 C C . ALA A 1 133 ? -14.720 20.907 -23.303 1.00 17.53 142 ALA A C 1
ATOM 829 O O . ALA A 1 133 ? -14.069 21.953 -23.160 1.00 18.92 142 ALA A O 1
ATOM 831 N N . ALA A 1 134 ? -14.832 19.978 -22.348 1.00 18.00 143 ALA A N 1
ATOM 832 C CA . ALA A 1 134 ? -14.171 20.176 -21.058 1.00 19.92 143 ALA A CA 1
ATOM 833 C C . ALA A 1 134 ? -12.650 20.225 -21.216 1.00 20.23 143 ALA A C 1
ATOM 834 O O . ALA A 1 134 ? -11.967 20.872 -20.410 1.00 23.37 143 ALA A O 1
ATOM 836 N N . LEU A 1 135 ? -12.112 19.625 -22.278 1.00 19.42 144 LEU A N 1
ATOM 837 C CA . LEU A 1 135 ? -10.691 19.694 -22.569 1.00 20.69 144 LEU A CA 1
ATOM 838 C C . LEU A 1 135 ? -10.317 20.790 -23.553 1.00 24.60 144 LEU A C 1
ATOM 839 O O . LEU A 1 135 ? -9.148 20.864 -23.978 1.00 24.95 144 LEU A O 1
ATOM 844 N N . GLY A 1 136 ? -11.261 21.651 -23.925 1.00 21.12 145 GLY A N 1
ATOM 845 C CA . GLY A 1 136 ? -10.919 22.814 -24.734 1.00 23.89 145 GLY A CA 1
ATOM 846 C C . GLY A 1 136 ? -10.919 22.595 -26.230 1.00 25.28 145 GLY A C 1
ATOM 847 O O . GLY A 1 136 ? -10.511 23.507 -26.979 1.00 26.67 145 GLY A O 1
ATOM 848 N N . ALA A 1 137 ? -11.425 21.461 -26.707 1.00 22.56 146 ALA A N 1
ATOM 849 C CA . ALA A 1 137 ? -11.295 21.084 -28.113 1.00 25.19 146 ALA A CA 1
ATOM 850 C C . ALA A 1 137 ? -12.468 21.551 -28.956 1.00 25.76 146 ALA A C 1
ATOM 851 O O . ALA A 1 137 ? -12.350 21.605 -30.185 1.00 27.74 146 ALA A O 1
ATOM 853 N N . THR A 1 138 ? -13.572 21.908 -28.314 1.00 21.79 147 THR A N 1
ATOM 854 C CA . THR A 1 138 ? -14.788 22.302 -29.006 1.00 22.29 147 THR A CA 1
ATOM 855 C C . THR A 1 138 ? -15.639 23.074 -28.009 1.00 23.19 147 THR A C 1
ATOM 856 O O . THR A 1 138 ? -15.334 23.109 -26.819 1.00 20.28 147 THR A O 1
ATOM 860 N N . GLY A 1 139 ? -16.713 23.677 -28.490 1.00 22.06 148 GLY A N 1
ATOM 861 C CA . GLY A 1 139 ? -17.593 24.385 -27.588 1.00 22.82 148 GLY A CA 1
ATOM 862 C C . GLY A 1 139 ? -18.533 23.449 -26.862 1.00 20.32 148 GLY A C 1
ATOM 863 O O . GLY A 1 139 ? -18.815 22.351 -27.307 1.00 18.39 148 GLY A O 1
ATOM 864 N N . PHE A 1 140 ? -19.054 23.922 -25.732 1.00 19.33 149 PHE A N 1
ATOM 865 C CA . PHE A 1 140 ? -19.980 23.079 -24.984 1.00 19.03 149 PHE A CA 1
ATOM 866 C C . PHE A 1 140 ? -21.322 23.006 -25.693 1.00 19.64 149 PHE A C 1
ATOM 867 O O . PHE A 1 140 ? -21.770 24.023 -26.291 1.00 21.54 149 PHE A O 1
ATOM 875 N N . PRO A 1 141 ? -21.978 21.845 -25.676 1.00 18.80 150 PRO A N 1
ATOM 876 C CA . PRO A 1 141 ? -23.321 21.719 -26.267 1.00 21.17 150 PRO A CA 1
ATOM 877 C C . PRO A 1 141 ? -24.289 22.757 -25.710 1.00 21.03 150 PRO A C 1
ATOM 878 O O . PRO A 1 141 ? -24.410 22.947 -24.496 1.00 19.68 150 PRO A O 1
ATOM 882 N N . ALA A 1 142 ? -24.986 23.443 -26.616 1.00 20.60 151 ALA A N 1
ATOM 883 C CA . ALA A 1 142 ? -25.999 24.400 -26.203 1.00 20.66 151 ALA A CA 1
ATOM 884 C C . ALA A 1 142 ? -27.309 23.663 -25.968 1.00 22.51 151 ALA A C 1
ATOM 885 O O . ALA A 1 142 ? -28.257 23.761 -26.752 1.00 23.37 151 ALA A O 1
ATOM 887 N N . VAL A 1 143 ? -27.359 22.922 -24.866 1.00 20.73 152 VAL A N 1
ATOM 888 C CA . VAL A 1 143 ? -28.542 22.142 -24.511 1.00 21.49 152 VAL A CA 1
ATOM 889 C C . VAL A 1 143 ? -29.098 22.589 -23.164 1.00 19.66 152 VAL A C 1
ATOM 890 O O . VAL A 1 143 ? -28.362 23.084 -22.285 1.00 20.14 152 VAL A O 1
ATOM 894 N N . PRO A 1 144 ? -30.391 22.384 -22.920 1.00 21.62 153 PRO A N 1
ATOM 895 C CA . PRO A 1 144 ? -30.912 22.598 -21.566 1.00 22.16 153 PRO A CA 1
ATOM 896 C C . PRO A 1 144 ? -30.167 21.715 -20.582 1.00 21.74 153 PRO A C 1
ATOM 897 O O . PRO A 1 144 ? -29.708 20.640 -20.929 1.00 21.14 153 PRO A O 1
ATOM 901 N N . TRP A 1 145 ? -29.994 22.179 -19.341 1.00 19.32 154 TRP A N 1
ATOM 902 C CA . TRP A 1 145 ? -29.163 21.417 -18.411 1.00 20.17 154 TRP A CA 1
ATOM 903 C C . TRP A 1 145 ? -29.770 20.054 -18.111 1.00 22.64 154 TRP A C 1
ATOM 904 O O . TRP A 1 145 ? -29.039 19.099 -17.789 1.00 22.91 154 TRP A O 1
ATOM 915 N N . GLU A 1 146 ? -31.090 19.930 -18.279 1.00 24.95 155 GLU A N 1
ATOM 916 C CA . GLU A 1 146 ? -31.753 18.657 -17.997 1.00 26.37 155 GLU A CA 1
ATOM 917 C C . GLU A 1 146 ? -31.293 17.574 -18.939 1.00 25.36 155 GLU A C 1
ATOM 918 O O . GLU A 1 146 ? -31.501 16.381 -18.646 1.00 26.22 155 GLU A O 1
ATOM 924 N N . ALA A 1 147 ? -30.654 17.958 -20.043 1.00 23.21 156 ALA A N 1
ATOM 925 C CA . ALA A 1 147 ? -30.195 16.970 -21.010 1.00 22.72 156 ALA A CA 1
ATOM 926 C C . ALA A 1 147 ? -29.162 16.053 -20.403 1.00 23.60 156 ALA A C 1
ATOM 927 O O . ALA A 1 147 ? -28.973 14.950 -20.913 1.00 24.47 156 ALA A O 1
ATOM 929 N N . TYR A 1 148 ? -28.491 16.478 -19.327 1.00 22.27 157 TYR A N 1
ATOM 930 C CA . TYR A 1 148 ? -27.507 15.659 -18.639 1.00 22.72 157 TYR A CA 1
ATOM 931 C C . TYR A 1 148 ? -28.155 14.740 -17.618 1.00 30.65 157 TYR A C 1
ATOM 932 O O . TYR A 1 148 ? -27.460 13.876 -17.068 1.00 30.71 157 TYR A O 1
ATOM 941 N N . ASP A 1 149 ? -29.450 14.893 -17.360 1.00 27.85 158 ASP A N 1
ATOM 942 C CA . ASP A 1 149 ? -30.063 14.207 -16.226 1.00 36.54 158 ASP A CA 1
ATOM 943 C C . ASP A 1 149 ? -30.307 12.747 -16.601 1.00 41.99 158 ASP A C 1
ATOM 944 O O . ASP A 1 149 ? -30.770 12.451 -17.706 1.00 43.33 158 ASP A O 1
ATOM 949 N N . THR A 1 150 ? -29.952 11.829 -15.701 1.00 49.04 159 THR A N 1
ATOM 950 C CA . THR A 1 150 ? -30.206 10.408 -15.941 1.00 50.07 159 THR A CA 1
ATOM 951 C C . THR A 1 150 ? -31.051 9.830 -14.806 1.00 56.53 159 THR A C 1
ATOM 952 O O . THR A 1 150 ? -30.778 10.070 -13.620 1.00 54.56 159 THR A O 1
ATOM 956 N N . SER A 1 155 ? -27.847 4.083 -12.324 1.00 42.68 164 SER A N 1
ATOM 957 C CA . SER A 1 155 ? -26.514 4.084 -11.712 1.00 38.93 164 SER A CA 1
ATOM 958 C C . SER A 1 155 ? -25.404 4.090 -12.770 1.00 35.79 164 SER A C 1
ATOM 959 O O . SER A 1 155 ? -24.381 4.768 -12.603 1.00 34.90 164 SER A O 1
ATOM 962 N N . TRP A 1 156 ? -25.606 3.331 -13.852 1.00 32.17 165 TRP A N 1
ATOM 963 C CA . TRP A 1 156 ? -24.628 3.291 -14.941 1.00 29.84 165 TRP A CA 1
ATOM 964 C C . TRP A 1 156 ? -24.510 4.673 -15.586 1.00 28.89 165 TRP A C 1
ATOM 965 O O . TRP A 1 156 ? -25.498 5.233 -16.087 1.00 29.70 165 TRP A O 1
ATOM 976 N N . LEU A 1 157 ? -23.301 5.224 -15.567 1.00 26.96 166 LEU A N 1
ATOM 977 C CA . LEU A 1 157 ? -22.984 6.534 -16.156 1.00 23.28 166 LEU A CA 1
ATOM 978 C C . LEU A 1 157 ? -23.615 7.703 -15.412 1.00 23.26 166 LEU A C 1
ATOM 979 O O . LEU A 1 157 ? -23.505 8.834 -15.886 1.00 18.26 166 LEU A O 1
ATOM 984 N N . HIS A 1 158 ? -24.248 7.475 -14.266 1.00 23.88 167 HIS A N 1
ATOM 985 C CA . HIS A 1 158 ? -24.845 8.565 -13.514 1.00 23.43 167 HIS A CA 1
ATOM 986 C C . HIS A 1 158 ? -23.777 9.544 -13.033 1.00 21.42 167 HIS A C 1
ATOM 987 O O . HIS A 1 158 ? -23.920 10.761 -13.212 1.00 19.58 167 HIS A O 1
ATOM 994 N N . MET A 1 159 ? -22.694 9.024 -12.427 1.00 20.46 168 MET A N 1
ATOM 995 C CA . MET A 1 159 ? -21.640 9.909 -11.938 1.00 18.75 168 MET A CA 1
ATOM 996 C C . MET A 1 159 ? -20.981 10.655 -13.099 1.00 17.03 168 MET A C 1
ATOM 997 O O . MET A 1 159 ? -20.729 11.880 -13.004 1.00 15.47 168 MET A O 1
ATOM 1002 N N . GLU A 1 160 ? -20.691 9.935 -14.197 1.00 16.28 169 GLU A N 1
ATOM 1003 C CA . GLU A 1 160 ? -20.062 10.549 -15.364 1.00 15.10 169 GLU A CA 1
ATOM 1004 C C . GLU A 1 160 ? -20.907 11.690 -15.899 1.00 14.69 169 GLU A C 1
ATOM 1005 O O . GLU A 1 160 ? -20.389 12.780 -16.194 1.00 14.24 169 GLU A O 1
ATOM 1011 N N . MET A 1 161 ? -22.226 11.465 -16.020 1.00 14.23 170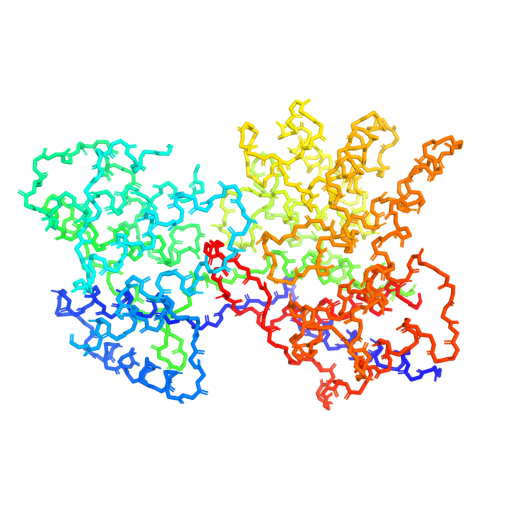 MET A N 1
ATOM 1012 C CA . MET A 1 161 ? -23.052 12.527 -16.594 1.00 16.36 170 MET A CA 1
ATOM 1013 C C . MET A 1 161 ? -23.215 13.716 -15.646 1.00 16.53 170 MET A C 1
ATOM 1014 O O . MET A 1 161 ? -23.294 14.876 -16.096 1.00 15.35 170 MET A O 1
ATOM 1019 N N . LYS A 1 162 ? -23.235 13.475 -14.326 1.00 13.96 171 LYS A N 1
ATOM 1020 C CA . LYS A 1 162 ? -23.258 14.583 -13.383 1.00 13.42 171 LYS A CA 1
ATOM 1021 C C . LYS A 1 162 ? -21.962 15.380 -13.430 1.00 12.20 171 LYS A C 1
ATOM 1022 O O . LYS A 1 162 ? -21.976 16.614 -13.377 1.00 14.05 171 LYS A O 1
ATOM 1028 N N . ALA A 1 163 ? -20.827 14.682 -13.522 1.00 12.45 172 ALA A N 1
ATOM 1029 C CA . ALA A 1 163 ? -19.556 15.389 -13.604 1.00 11.79 172 ALA A CA 1
ATOM 1030 C C . ALA A 1 163 ? -19.500 16.233 -14.849 1.00 12.19 172 ALA A C 1
ATOM 1031 O O . ALA A 1 163 ? -19.006 17.372 -14.810 1.00 12.67 172 ALA A O 1
ATOM 1033 N N . LEU A 1 164 ? -20.035 15.695 -15.946 1.00 12.04 173 LEU A N 1
ATOM 1034 C CA . LEU A 1 164 ? -20.008 16.461 -17.200 1.00 12.46 173 LEU A CA 1
ATOM 1035 C C . LEU A 1 164 ? -20.972 17.652 -17.172 1.00 13.20 173 LEU A C 1
ATOM 1036 O O . LEU A 1 164 ? -20.660 18.709 -17.717 1.00 14.00 173 LEU A O 1
ATOM 1041 N N . LYS A 1 165 ? -22.129 17.503 -16.513 1.00 13.30 174 LYS A N 1
ATOM 1042 C CA . LYS A 1 165 ? -23.020 18.648 -16.309 1.00 14.07 174 LYS A CA 1
ATOM 1043 C C . LYS A 1 165 ? -22.303 19.758 -15.560 1.00 14.47 174 LYS A C 1
ATOM 1044 O O . LYS A 1 165 ? -22.421 20.953 -15.901 1.00 15.25 174 LYS A O 1
ATOM 1050 N N . VAL A 1 166 ? -21.590 19.387 -14.483 1.00 14.08 175 VAL A N 1
ATOM 1051 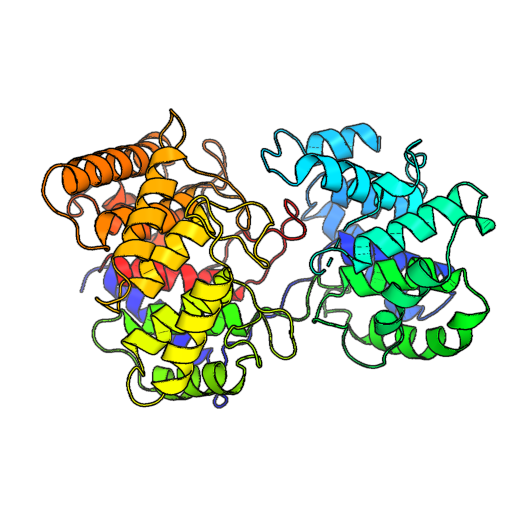C CA . VAL A 1 166 ? -20.854 20.371 -13.699 1.00 14.46 175 VAL A CA 1
ATOM 1052 C C . VAL A 1 166 ? -19.765 21.031 -14.540 1.00 14.69 175 VAL A C 1
ATOM 1053 O O . VAL A 1 166 ? -19.559 22.246 -14.476 1.00 15.65 175 VAL A O 1
ATOM 1057 N N . LEU A 1 167 ? -19.048 20.237 -15.354 1.00 14.20 176 LEU A N 1
ATOM 1058 C CA . LEU A 1 167 ? -17.996 20.834 -16.167 1.00 14.50 176 LEU A CA 1
ATOM 1059 C C . LEU A 1 167 ? -18.589 21.785 -17.186 1.00 15.19 176 LEU A C 1
ATOM 1060 O O . LEU A 1 167 ? -17.987 22.813 -17.499 1.00 15.87 176 LEU A O 1
ATOM 1065 N N . ALA A 1 168 ? -19.763 21.445 -17.733 1.00 15.17 177 ALA A N 1
ATOM 1066 C CA . ALA A 1 168 ? -20.427 22.330 -18.699 1.00 15.90 177 ALA A CA 1
ATOM 1067 C C . ALA A 1 168 ? -20.913 23.610 -18.037 1.00 16.70 177 ALA A C 1
ATOM 1068 O O . ALA A 1 168 ? -20.774 24.689 -18.610 1.00 17.46 177 ALA A O 1
ATOM 1070 N N . ALA A 1 169 ? -21.477 23.527 -16.827 1.00 16.62 178 ALA A N 1
ATOM 1071 C CA . ALA A 1 169 ? -21.920 24.760 -16.167 1.00 17.44 178 ALA A CA 1
ATOM 1072 C C . ALA A 1 169 ? -20.723 25.668 -15.892 1.00 17.81 178 ALA A C 1
ATOM 1073 O O . ALA A 1 169 ? -20.756 26.885 -16.158 1.00 18.67 178 ALA A O 1
ATOM 1075 N N . HIS A 1 170 ? -19.619 25.102 -15.400 1.00 17.23 179 HIS A N 1
ATOM 1076 C CA . HIS A 1 170 ? -18.464 25.963 -15.121 1.00 18.96 179 HIS A CA 1
ATOM 1077 C C . HIS A 1 170 ? -17.799 26.445 -16.394 1.00 19.99 179 HIS A C 1
ATOM 1078 O O . HIS A 1 170 ? -17.391 27.622 -16.484 1.00 20.77 179 HIS A O 1
ATOM 1085 N N . GLY A 1 171 ? -17.719 25.574 -17.395 1.00 18.71 180 GLY A N 1
ATOM 1086 C CA . GLY A 1 171 ? -17.037 25.897 -18.632 1.00 20.97 180 GLY A CA 1
ATOM 1087 C C . GLY A 1 171 ? -17.767 26.916 -19.465 1.00 23.13 180 GLY A C 1
ATOM 1088 O O . GLY A 1 171 ? -17.132 27.613 -20.266 1.00 25.93 180 GLY A O 1
ATOM 1089 N N . THR A 1 172 ? -19.076 27.033 -19.283 1.00 18.97 181 THR A N 1
ATOM 1090 C CA . THR A 1 172 ? -19.805 28.085 -20.013 1.00 19.94 181 THR A CA 1
ATOM 1091 C C . THR A 1 172 ? -19.966 29.358 -19.212 1.00 23.50 181 THR A C 1
ATOM 1092 O O . THR A 1 172 ? -20.582 30.322 -19.709 1.00 23.84 181 THR A O 1
ATOM 1096 N N . GLY A 1 173 ? -19.451 29.393 -17.986 1.00 20.76 182 GLY A N 1
ATOM 1097 C CA . GLY A 1 173 ? -19.530 30.578 -17.167 1.00 24.59 182 GLY A CA 1
ATOM 1098 C C . GLY A 1 173 ? -20.790 30.687 -16.361 1.00 22.87 182 GLY A C 1
ATOM 1099 O O . GLY A 1 173 ? -21.179 31.812 -15.990 1.00 22.43 182 GLY A O 1
ATOM 1100 N N . HIS A 1 174 ? -21.418 29.550 -16.027 1.00 20.71 183 HIS A N 1
ATOM 1101 C CA . HIS A 1 174 ? -22.666 29.521 -15.256 1.00 20.85 183 HIS A CA 1
ATOM 1102 C C . HIS A 1 174 ? -22.539 28.614 -14.048 1.00 20.05 183 HIS A C 1
ATOM 1103 O O . HIS A 1 174 ? -23.361 27.719 -13.834 1.00 19.58 183 HIS A O 1
ATOM 1110 N N . PRO A 1 175 ? -21.542 28.863 -13.198 1.00 20.54 184 PRO A N 1
ATOM 1111 C CA . PRO A 1 175 ? -21.318 27.974 -12.038 1.00 22.35 184 PRO A CA 1
ATOM 1112 C C . PRO A 1 175 ? -22.481 27.938 -11.044 1.00 21.38 184 PRO A C 1
ATOM 1113 O O . PRO A 1 175 ? -22.675 26.905 -10.369 1.00 21.00 184 PRO A O 1
ATOM 1117 N N . ASP A 1 176 ? -23.282 29.012 -10.971 1.00 20.78 185 ASP A N 1
ATOM 1118 C CA . ASP A 1 176 ? -24.431 29.042 -10.071 1.00 21.81 185 ASP A CA 1
ATOM 1119 C C . ASP A 1 176 ? -25.496 28.003 -10.414 1.00 22.52 185 ASP A C 1
ATOM 1120 O O . ASP A 1 176 ? -26.350 27.715 -9.565 1.00 24.36 185 ASP A O 1
ATOM 1125 N N . VAL A 1 177 ? -25.504 27.489 -11.654 1.00 20.17 186 VAL A N 1
ATOM 1126 C CA . VAL A 1 177 ? -26.460 26.491 -12.105 1.00 19.59 186 VAL A CA 1
ATOM 1127 C C . VAL A 1 177 ? -26.351 25.217 -11.288 1.00 21.81 186 VAL A C 1
ATOM 1128 O O . VAL A 1 177 ? -27.309 24.424 -11.213 1.00 24.32 186 VAL A O 1
ATOM 1132 N N . VAL A 1 178 ? -25.143 24.923 -10.795 1.00 18.18 187 VAL A N 1
ATOM 1133 C CA . VAL A 1 178 ? -24.888 23.618 -10.192 1.00 19.32 187 VAL A CA 1
ATOM 1134 C C . VAL A 1 178 ? -25.622 23.549 -8.865 1.00 22.39 187 VAL A C 1
ATOM 1135 O O . VAL A 1 178 ? -25.586 24.490 -8.061 1.00 23.65 187 VAL A O 1
ATOM 1139 N N . ARG A 1 179 ? -26.327 22.451 -8.662 1.00 22.40 188 ARG A N 1
ATOM 1140 C CA . ARG A 1 179 ? -27.122 22.254 -7.465 1.00 23.64 188 ARG A CA 1
ATOM 1141 C C . ARG A 1 179 ? -26.352 21.369 -6.481 1.00 23.66 188 ARG A C 1
ATOM 1142 O O . ARG A 1 179 ? -25.499 20.579 -6.868 1.00 22.80 188 ARG A O 1
ATOM 1150 N N . ASP A 1 180 ? -26.656 21.518 -5.199 1.00 21.98 189 ASP A N 1
ATOM 1151 C CA . ASP A 1 180 ? -26.023 20.645 -4.202 1.00 24.13 189 ASP A CA 1
ATOM 1152 C C . ASP A 1 180 ? -26.246 19.156 -4.503 1.00 24.15 189 ASP A C 1
ATOM 1153 O O . ASP A 1 180 ? -25.393 18.319 -4.172 1.00 22.49 189 ASP A O 1
ATOM 1158 N N . GLU A 1 181 ? -27.345 18.797 -5.174 1.00 23.01 190 GLU A N 1
ATOM 1159 C CA . GLU A 1 181 ? -27.596 17.406 -5.481 1.00 24.83 190 GLU A CA 1
ATOM 1160 C C . GLU A 1 181 ? -26.696 16.889 -6.621 1.00 23.93 190 GLU A C 1
ATOM 1161 O O . GLU A 1 181 ? -26.412 15.684 -6.687 1.00 24.71 190 GLU A O 1
ATOM 1167 N N . ASP A 1 182 ? -26.180 17.791 -7.470 1.00 21.24 191 ASP A N 1
ATOM 1168 C CA . ASP A 1 182 ? -25.168 17.417 -8.452 1.00 21.86 191 ASP A CA 1
ATOM 1169 C C . ASP A 1 182 ? -23.828 17.132 -7.794 1.00 19.49 191 ASP A C 1
ATOM 1170 O O . ASP A 1 182 ? -23.166 16.143 -8.135 1.00 18.51 191 ASP A O 1
ATOM 1175 N N . TRP A 1 183 ? -23.392 17.997 -6.862 1.00 16.63 192 TRP A N 1
ATOM 1176 C CA . TRP A 1 183 ? -22.141 17.711 -6.156 1.00 16.67 192 TRP A CA 1
ATOM 1177 C C . TRP A 1 183 ? -22.245 16.424 -5.372 1.00 16.12 192 TRP A C 1
ATOM 1178 O O . TRP A 1 183 ? -21.274 15.650 -5.270 1.00 14.66 192 TRP A O 1
ATOM 1189 N N . ARG A 1 184 ? -23.393 16.223 -4.718 1.00 17.10 193 ARG A N 1
ATOM 1190 C CA . ARG A 1 184 ? -23.509 15.031 -3.858 1.00 16.53 193 ARG A CA 1
ATOM 1191 C C . ARG A 1 184 ? -23.237 13.746 -4.622 1.00 16.16 193 ARG A C 1
ATOM 1192 O O . ARG A 1 184 ? -22.693 12.770 -4.073 1.00 15.26 193 ARG A O 1
ATOM 1200 N N . ALA A 1 185 ? -23.580 13.704 -5.908 1.00 16.08 194 ALA A N 1
ATOM 1201 C CA . ALA A 1 185 ? -23.416 12.493 -6.680 1.00 14.51 194 ALA A CA 1
ATOM 1202 C C . ALA A 1 185 ? -21.966 12.165 -6.913 1.00 14.07 194 ALA A C 1
ATOM 1203 O O . ALA A 1 185 ? -21.626 11.028 -7.253 1.00 15.03 194 ALA A O 1
ATOM 1205 N N . LEU A 1 186 ? -21.092 13.150 -6.744 1.00 13.12 195 LEU A N 1
ATOM 1206 C CA . LEU A 1 186 ? -19.686 12.987 -7.033 1.00 11.22 195 LEU A CA 1
ATOM 1207 C C . LEU A 1 186 ? -18.860 12.639 -5.792 1.00 12.07 195 LEU A C 1
ATOM 1208 O O . LEU A 1 186 ? -17.657 12.354 -5.942 1.00 10.89 195 LEU A O 1
ATOM 1213 N N . LEU A 1 187 ? -19.483 12.616 -4.600 1.00 12.20 196 LEU A N 1
ATOM 1214 C CA . LEU A 1 187 ? -18.684 12.384 -3.394 1.00 11.39 196 LEU A CA 1
ATOM 1215 C C . LEU A 1 187 ? -17.874 11.094 -3.394 1.00 11.96 196 LEU A C 1
ATOM 1216 O O . LEU A 1 187 ? -16.814 11.097 -2.754 1.00 11.45 196 LEU A O 1
ATOM 1221 N N . PRO A 1 188 ? -18.282 9.979 -4.015 1.00 12.00 197 PRO A N 1
ATOM 1222 C CA . PRO A 1 188 ? -17.416 8.805 -3.916 1.00 12.40 197 PRO A CA 1
ATOM 1223 C C . PRO A 1 188 ? -16.037 9.004 -4.535 1.00 11.89 197 PRO A C 1
ATOM 1224 O O . PRO A 1 188 ? -15.087 8.297 -4.180 1.00 12.62 197 PRO A O 1
ATOM 1228 N N . ALA A 1 189 ? -15.897 9.981 -5.418 1.00 10.12 198 ALA A N 1
ATOM 1229 C CA . ALA A 1 189 ? -14.598 10.221 -6.036 1.00 10.67 198 ALA A CA 1
ATOM 1230 C C . ALA A 1 189 ? -13.576 10.752 -5.076 1.00 12.19 198 ALA A C 1
ATOM 1231 O O . ALA A 1 189 ? -12.396 10.808 -5.424 1.00 10.82 198 ALA A O 1
ATOM 1233 N N . LEU A 1 190 ? -14.002 11.238 -3.904 1.00 11.27 199 LEU A N 1
ATOM 1234 C CA . LEU A 1 190 ? -13.070 11.782 -2.922 1.00 11.06 199 LEU A CA 1
ATOM 1235 C C . LEU A 1 190 ? -12.666 10.766 -1.871 1.00 13.15 199 LEU A C 1
ATOM 1236 O O . LEU A 1 190 ? -12.014 11.140 -0.888 1.00 14.41 199 LEU A O 1
ATOM 1241 N N . GLU A 1 191 ? -13.055 9.518 -2.074 1.00 12.87 200 GLU A N 1
ATOM 1242 C CA . GLU A 1 191 ? -12.688 8.425 -1.154 1.00 14.68 200 GLU A CA 1
ATOM 1243 C C . GLU A 1 191 ? -11.288 7.931 -1.482 1.00 17.75 200 GLU A C 1
ATOM 1244 O O . GLU A 1 191 ? -10.917 7.842 -2.649 1.00 17.52 200 GLU A O 1
ATOM 1250 N N . PRO A 1 192 ? -10.476 7.617 -0.483 1.00 20.81 201 PRO A N 1
ATOM 1251 C CA . PRO A 1 192 ? -9.124 7.114 -0.775 1.00 21.23 201 PRO A CA 1
ATOM 1252 C C . PRO A 1 192 ? -9.150 5.710 -1.369 1.00 20.87 201 PRO A C 1
ATOM 1253 O O . PRO A 1 192 ? -10.154 4.995 -1.351 1.00 19.72 201 PRO A O 1
ATOM 1257 N N . GLY A 1 193 ? -8.021 5.327 -1.965 1.00 20.84 202 GLY A N 1
ATOM 1258 C CA . GLY A 1 193 ? -7.859 3.992 -2.451 1.00 21.46 202 GLY A CA 1
ATOM 1259 C C . GLY A 1 193 ? -8.302 3.877 -3.892 1.00 20.74 202 GLY A C 1
ATOM 1260 O O . GLY A 1 193 ? -8.425 4.891 -4.606 1.00 20.03 202 GLY A O 1
ATOM 1261 N N . PRO A 1 194 ? -8.556 2.659 -4.347 1.00 20.76 203 PRO A N 1
ATOM 1262 C CA . PRO A 1 194 ? -8.933 2.468 -5.751 1.00 19.16 203 PRO A CA 1
ATOM 1263 C C . PRO A 1 194 ? -10.253 3.165 -6.040 1.00 16.72 203 PRO A C 1
ATOM 1264 O O . PRO A 1 194 ? -11.054 3.430 -5.135 1.00 15.43 203 PRO A O 1
ATOM 1268 N N . ALA A 1 195 ? -10.485 3.413 -7.324 1.00 14.69 204 ALA A N 1
ATOM 1269 C CA . ALA A 1 195 ? -11.689 4.122 -7.727 1.00 14.61 204 ALA A CA 1
ATOM 1270 C C . ALA A 1 195 ? -12.926 3.380 -7.241 1.00 15.21 204 ALA A C 1
ATOM 1271 O O . ALA A 1 195 ? -12.990 2.132 -7.260 1.00 14.26 204 ALA A O 1
ATOM 1273 N N . TRP A 1 196 ? -13.940 4.146 -6.829 1.00 13.93 205 TRP A N 1
ATOM 1274 C CA . TRP A 1 196 ? -15.276 3.580 -6.645 1.00 12.76 205 TRP A CA 1
ATOM 1275 C C . TRP A 1 196 ? -15.707 2.720 -7.838 1.00 14.75 205 TRP A C 1
ATOM 1276 O O . TRP A 1 196 ? -15.611 3.136 -9.003 1.00 13.44 205 TRP A O 1
ATOM 1287 N N . GLU A 1 197 ? -16.236 1.532 -7.533 1.00 12.72 206 GLU A N 1
ATOM 1288 C CA . GLU A 1 197 ? -16.681 0.612 -8.568 1.00 13.73 206 GLU A CA 1
ATOM 1289 C C . GLU A 1 197 ? -15.577 0.293 -9.586 1.00 12.50 206 GLU A C 1
ATOM 1290 O O . GLU A 1 197 ? -15.872 -0.145 -10.688 1.00 11.90 206 GLU A O 1
ATOM 1296 N N . CYS A 1 198 ? -14.318 0.444 -9.193 1.00 12.40 207 CYS A N 1
ATOM 1297 C CA . CYS A 1 198 ? -13.170 0.073 -10.043 1.00 12.54 207 CYS A CA 1
ATOM 1298 C C . CYS A 1 198 ? -13.130 0.848 -11.336 1.00 12.37 207 CYS A C 1
ATOM 1299 O O . CYS A 1 198 ? -12.472 0.421 -12.312 1.00 12.38 207 CYS A O 1
ATOM 1302 N N . ASN A 1 199 ? -13.738 2.030 -11.382 1.00 10.94 208 ASN A N 1
ATOM 1303 C CA . ASN A 1 199 ? -13.963 2.750 -12.627 1.00 11.04 208 ASN A CA 1
ATOM 1304 C C . ASN A 1 199 ? -13.135 4.040 -12.623 1.00 9.56 208 ASN A C 1
ATOM 1305 O O . ASN A 1 199 ? -13.524 5.050 -12.023 1.00 10.96 208 ASN A O 1
ATOM 1310 N N . ASN A 1 200 ? -11.980 3.993 -13.273 1.00 9.51 209 ASN A N 1
ATOM 1311 C CA . ASN A 1 200 ? -11.150 5.189 -13.286 1.00 9.61 209 ASN A CA 1
ATOM 1312 C C . ASN A 1 200 ? -11.751 6.308 -14.106 1.00 9.37 209 ASN A C 1
ATOM 1313 O O . ASN A 1 200 ? -11.518 7.494 -13.791 1.00 9.69 209 ASN A O 1
ATOM 1318 N N . LEU A 1 201 ? -12.471 6.015 -15.193 1.00 9.79 210 LEU A N 1
ATOM 1319 C CA . LEU A 1 201 ? -13.076 7.092 -15.994 1.00 10.30 210 LEU A CA 1
ATOM 1320 C C . LEU A 1 201 ? -14.005 7.950 -15.149 1.00 11.02 210 LEU A C 1
ATOM 1321 O O . LEU A 1 201 ? -13.912 9.199 -15.150 1.00 9.89 210 LEU A O 1
ATOM 1326 N N . ALA A 1 202 ? -14.884 7.290 -14.374 1.00 11.43 211 ALA A N 1
ATOM 1327 C CA . ALA A 1 202 ? -15.848 8.015 -13.559 1.00 9.98 211 ALA A CA 1
ATOM 1328 C C . ALA A 1 202 ? -15.148 8.836 -12.491 1.00 9.57 211 ALA A C 1
ATOM 1329 O O . ALA A 1 202 ? -15.525 9.981 -12.255 1.00 11.40 211 ALA A O 1
ATOM 1331 N N . GLN A 1 203 ? -14.111 8.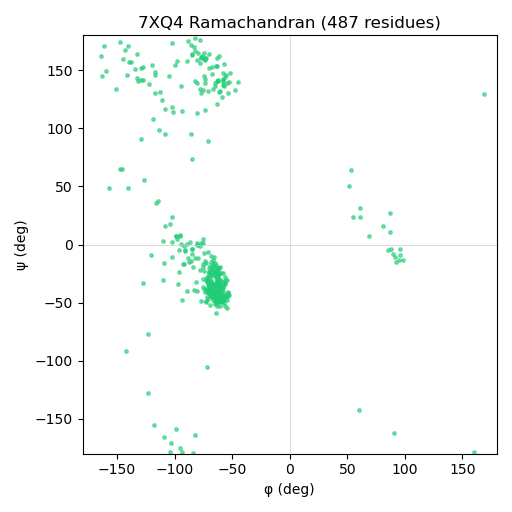276 -11.847 1.00 9.30 212 GLN A N 1
ATOM 1332 C CA . GLN A 1 203 ? -13.448 9.050 -10.812 1.00 9.29 212 GLN A CA 1
ATOM 1333 C C . GLN A 1 203 ? -12.739 10.263 -11.434 1.00 9.71 212 GLN A C 1
ATOM 1334 O O . GLN A 1 203 ? -12.766 11.365 -10.848 1.00 10.07 212 GLN A O 1
ATOM 1340 N N . LEU A 1 204 ? -12.074 10.064 -12.579 1.00 9.63 213 LEU A N 1
ATOM 1341 C CA . LEU A 1 204 ? -11.357 11.176 -13.185 1.00 10.06 213 LEU A CA 1
ATOM 1342 C C . LEU A 1 204 ? -12.300 12.297 -13.607 1.00 10.37 213 LEU A C 1
ATOM 1343 O O . LEU A 1 204 ? -11.984 13.470 -13.399 1.00 10.86 213 LEU A O 1
ATOM 1348 N N . LEU A 1 205 ? -13.424 11.964 -14.261 1.00 10.16 214 LEU A N 1
ATOM 1349 C CA . LEU A 1 205 ? -14.378 13.018 -14.639 1.00 10.53 214 LEU A CA 1
ATOM 1350 C C . LEU A 1 205 ? -14.916 13.707 -13.398 1.00 10.80 214 LEU A C 1
ATOM 1351 O O . LEU A 1 205 ? -15.076 14.929 -13.381 1.00 11.31 214 LEU A O 1
ATOM 1356 N N . ALA A 1 206 ? -15.183 12.930 -12.340 1.00 10.50 215 ALA A N 1
ATOM 1357 C CA . ALA A 1 206 ? -15.716 13.568 -11.138 1.00 10.79 215 ALA A CA 1
ATOM 1358 C C . ALA A 1 206 ? -14.697 14.500 -10.518 1.00 11.19 215 ALA A C 1
ATOM 1359 O O . ALA A 1 206 ? -15.062 15.574 -10.054 1.00 11.66 215 ALA A O 1
ATOM 1361 N N . LEU A 1 207 ? -13.418 14.106 -10.508 1.00 11.07 216 LEU A N 1
ATOM 1362 C CA . LEU A 1 207 ? -12.396 14.973 -9.906 1.00 11.52 216 LEU A CA 1
ATOM 1363 C C . LEU A 1 207 ? -12.169 16.205 -10.763 1.00 12.04 216 LEU A C 1
ATOM 1364 O O . LEU A 1 207 ? -11.904 17.290 -10.222 1.00 12.57 216 LEU A O 1
ATOM 1369 N N . LEU A 1 208 ? -12.263 16.066 -12.093 1.00 11.95 217 LEU A N 1
ATOM 1370 C CA . LEU A 1 208 ? -12.141 17.277 -12.922 1.00 12.53 217 LEU A CA 1
ATOM 1371 C C . LEU A 1 208 ? -13.263 18.256 -12.605 1.00 12.92 217 LEU A C 1
ATOM 1372 O O . LEU A 1 208 ? -13.061 19.478 -12.660 1.00 13.56 217 LEU A O 1
ATOM 1377 N N . ALA A 1 209 ? -14.434 17.750 -12.226 1.00 12.62 218 ALA A N 1
ATOM 1378 C CA . ALA A 1 209 ? -15.510 18.661 -11.808 1.00 13.06 218 ALA A CA 1
ATOM 1379 C C . ALA A 1 209 ? -15.295 19.209 -10.407 1.00 13.34 218 ALA A C 1
ATOM 1380 O O . ALA A 1 209 ? -15.474 20.405 -10.156 1.00 13.97 218 ALA A O 1
ATOM 1382 N N . LEU A 1 210 ? -14.992 18.313 -9.449 1.00 12.93 219 LEU A N 1
ATOM 1383 C CA . LEU A 1 210 ? -14.887 18.711 -8.046 1.00 13.18 219 LEU A CA 1
ATOM 1384 C C . LEU A 1 210 ? -13.775 19.692 -7.780 1.00 13.70 219 LEU A C 1
ATOM 1385 O O . LEU A 1 210 ? -13.836 20.450 -6.805 1.00 14.14 219 LEU A O 1
ATOM 1390 N N . ARG A 1 211 ? -12.757 19.705 -8.628 1.00 14.23 220 ARG A N 1
ATOM 1391 C CA . ARG A 1 211 ? -11.677 20.647 -8.368 1.00 15.42 220 ARG A CA 1
ATOM 1392 C C . ARG A 1 211 ? -12.097 22.085 -8.564 1.00 16.58 220 ARG A C 1
ATOM 1393 O O . ARG A 1 211 ? -11.374 22.980 -8.094 1.00 19.09 220 ARG A O 1
ATOM 1401 N N . HIS A 1 212 ? -13.287 22.335 -9.125 1.00 15.09 221 HIS A N 1
ATOM 1402 C CA . HIS A 1 212 ? -13.849 23.672 -9.226 1.00 16.14 221 HIS A CA 1
ATOM 1403 C C . HIS A 1 212 ? -14.608 24.105 -7.978 1.00 16.10 221 HIS A C 1
ATOM 1404 O O . HIS A 1 212 ? -15.115 25.241 -7.955 1.00 18.08 221 HIS A O 1
ATOM 1411 N N . SER A 1 213 ? -14.746 23.214 -6.976 1.00 16.04 222 SER A N 1
ATOM 1412 C CA . SER A 1 213 ? -15.576 23.524 -5.808 1.00 15.85 222 SER A CA 1
ATOM 1413 C C . SER A 1 213 ? -14.712 23.762 -4.592 1.00 16.06 222 SER A C 1
ATOM 1414 O O . SER A 1 213 ? -14.120 22.799 -4.087 1.00 15.57 222 SER A O 1
ATOM 1417 N N . PRO A 1 214 ? -14.696 24.955 -3.996 1.00 17.34 223 PRO A N 1
ATOM 1418 C CA . PRO A 1 214 ? -13.834 25.164 -2.824 1.00 18.62 223 PRO A CA 1
ATOM 1419 C C . PRO A 1 214 ? -14.177 24.253 -1.654 1.00 17.07 223 PRO A C 1
ATOM 1420 O O . PRO A 1 214 ? -13.280 23.785 -0.928 1.00 18.79 223 PRO A O 1
ATOM 1424 N N . ARG A 1 215 ? -15.455 23.951 -1.470 1.00 17.13 224 ARG A N 1
ATOM 1425 C CA . ARG A 1 215 ? -15.869 23.092 -0.363 1.00 16.48 224 ARG A CA 1
ATOM 1426 C C . ARG A 1 215 ? -15.399 21.658 -0.500 1.00 16.19 224 ARG A C 1
ATOM 1427 O O . ARG A 1 215 ? -15.414 20.937 0.511 1.00 16.73 224 ARG A O 1
ATOM 1435 N N . HIS A 1 216 ? -15.044 21.192 -1.699 1.00 14.99 225 HIS A N 1
ATOM 1436 C CA . HIS A 1 216 ? -14.580 19.794 -1.869 1.00 14.68 225 HIS A CA 1
ATOM 1437 C C . HIS A 1 216 ? -13.061 19.672 -2.001 1.00 16.01 225 HIS A C 1
ATOM 1438 O O . HIS A 1 216 ? -12.501 18.573 -1.877 1.00 15.94 225 HIS A O 1
ATOM 1445 N N . ARG A 1 217 ? -12.376 20.793 -2.171 1.00 18.46 226 ARG A N 1
ATOM 1446 C CA . ARG A 1 217 ? -10.931 20.750 -2.372 1.00 18.60 226 ARG A CA 1
ATOM 1447 C C . ARG A 1 217 ? -10.112 20.178 -1.206 1.00 17.80 226 ARG A C 1
ATOM 1448 O O . ARG A 1 217 ? -9.054 19.586 -1.495 1.00 17.52 226 ARG A O 1
ATOM 1456 N N . PRO A 1 218 ? -10.537 20.221 0.060 1.00 16.69 227 PRO A N 1
ATOM 1457 C CA . PRO A 1 218 ? -9.660 19.643 1.100 1.00 16.83 227 PRO A CA 1
ATOM 1458 C C . PRO A 1 218 ? -9.388 18.180 0.865 1.00 17.22 227 PRO A C 1
ATOM 1459 O O . PRO A 1 218 ? -8.374 17.660 1.356 1.00 17.96 227 PRO A O 1
ATOM 1463 N N . ALA A 1 219 ? -10.272 17.457 0.148 1.00 15.81 228 ALA A N 1
ATOM 1464 C CA . ALA A 1 219 ? -10.092 16.035 -0.063 1.00 13.28 228 ALA A CA 1
ATOM 1465 C C . ALA A 1 219 ? -9.324 15.716 -1.322 1.00 15.83 228 ALA A C 1
ATOM 1466 O O . ALA A 1 219 ? -8.944 14.577 -1.538 1.00 15.95 228 ALA A O 1
ATOM 1468 N N . LEU A 1 220 ? -9.014 16.736 -2.110 1.00 14.71 229 LEU A N 1
ATOM 1469 C CA . LEU A 1 220 ? -8.492 16.447 -3.432 1.00 15.54 229 LEU A CA 1
ATOM 1470 C C . LEU A 1 220 ? -7.046 15.972 -3.380 1.00 16.79 229 LEU A C 1
ATOM 1471 O O . LEU A 1 220 ? -6.655 15.066 -4.131 1.00 16.09 229 LEU A O 1
ATOM 1476 N N . GLY A 1 221 ? -6.233 16.537 -2.502 1.00 21.36 230 GLY A N 1
ATOM 1477 C CA . GLY A 1 221 ? -4.811 16.240 -2.577 1.00 20.92 230 GLY A CA 1
ATOM 1478 C C . GLY A 1 221 ? -4.494 14.782 -2.346 1.00 22.21 230 GLY A C 1
ATOM 1479 O O . GLY A 1 221 ? -3.692 14.184 -3.074 1.00 21.38 230 GLY A O 1
ATOM 1480 N N . ASP A 1 222 ? -5.157 14.158 -1.372 1.00 21.21 231 ASP A N 1
ATOM 1481 C CA . ASP A 1 222 ? -4.864 12.749 -1.121 1.00 20.92 231 ASP A CA 1
ATOM 1482 C C . ASP A 1 222 ? -5.365 11.856 -2.238 1.00 19.51 231 ASP A C 1
ATOM 1483 O O . ASP A 1 222 ? -4.745 10.835 -2.534 1.00 19.35 231 ASP A O 1
ATOM 1488 N N . VAL A 1 223 ? -6.497 12.187 -2.859 1.00 17.54 232 VAL A N 1
ATOM 1489 C CA . VAL A 1 223 ? -6.923 11.322 -3.934 1.00 18.21 232 VAL A CA 1
ATOM 1490 C C . VAL A 1 223 ? -6.005 11.459 -5.129 1.00 18.46 232 VAL A C 1
ATOM 1491 O O . VAL A 1 223 ? -5.808 10.475 -5.832 1.00 17.73 232 VAL A O 1
ATOM 1495 N N . LEU A 1 224 ? -5.412 12.641 -5.379 1.00 17.04 233 LEU A N 1
ATOM 1496 C CA . LEU A 1 224 ? -4.502 12.740 -6.528 1.00 17.22 233 LEU A CA 1
ATOM 1497 C C . LEU A 1 224 ? -3.282 11.846 -6.360 1.00 19.09 233 LEU A C 1
ATOM 1498 O O . LEU A 1 224 ? -2.753 11.320 -7.357 1.00 19.55 233 LEU A O 1
ATOM 1503 N N . LYS A 1 225 ? -2.817 11.639 -5.120 1.00 18.46 234 LYS A N 1
ATOM 1504 C CA . LYS A 1 225 ? -1.744 10.660 -4.935 1.00 21.22 234 LYS A CA 1
ATOM 1505 C C . LYS A 1 225 ? -2.176 9.255 -5.309 1.00 20.37 234 LYS A C 1
ATOM 1506 O O . LYS A 1 225 ? -1.386 8.503 -5.890 1.00 20.74 234 LYS A O 1
ATOM 1512 N N . HIS A 1 226 ? -3.392 8.839 -4.943 1.00 18.75 235 HIS A N 1
ATOM 1513 C CA . HIS A 1 226 ? -3.834 7.489 -5.317 1.00 18.54 235 HIS A CA 1
ATOM 1514 C C . HIS A 1 226 ? -3.967 7.388 -6.830 1.00 21.51 235 HIS A C 1
ATOM 1515 O O . HIS A 1 226 ? -3.567 6.389 -7.434 1.00 20.23 235 HIS A O 1
ATOM 1522 N N . VAL A 1 227 ? -4.485 8.442 -7.463 1.00 17.47 236 VAL A N 1
ATOM 1523 C CA . VAL A 1 227 ? -4.659 8.405 -8.913 1.00 18.26 236 VAL A CA 1
ATOM 1524 C C . VAL A 1 227 ? -3.306 8.229 -9.588 1.00 17.94 236 VAL A C 1
ATOM 1525 O O . VAL A 1 227 ? -3.127 7.362 -10.458 1.00 17.11 236 VAL A O 1
ATOM 1529 N N . ALA A 1 228 ? -2.326 9.042 -9.183 1.00 18.83 237 ALA A N 1
ATOM 1530 C CA . ALA A 1 228 ? -1.005 8.983 -9.812 1.00 18.95 237 ALA A CA 1
ATOM 1531 C C . ALA A 1 228 ? -0.343 7.629 -9.592 1.00 22.63 237 ALA A C 1
ATOM 1532 O O . ALA A 1 228 ? 0.415 7.162 -10.456 1.00 21.33 237 ALA A O 1
ATOM 1534 N N . GLY A 1 229 ? -0.652 6.967 -8.474 1.00 21.62 238 GLY A N 1
ATOM 1535 C CA . GLY A 1 229 ? -0.123 5.652 -8.146 1.00 21.29 238 GLY A CA 1
ATOM 1536 C C . GLY A 1 229 ? -0.590 4.537 -9.052 1.00 23.03 238 GLY A C 1
ATOM 1537 O O . GLY A 1 229 ? 0.021 3.459 -9.043 1.00 24.08 238 GLY A O 1
ATOM 1538 N N . ARG A 1 230 ? -1.667 4.751 -9.814 1.00 18.39 239 ARG A N 1
ATOM 1539 C CA . ARG A 1 230 ? -2.273 3.720 -10.651 1.00 20.29 239 ARG A CA 1
ATOM 1540 C C . ARG A 1 230 ? -1.602 3.532 -11.992 1.00 20.53 239 ARG A C 1
ATOM 1541 O O . ARG A 1 230 ? -1.975 2.598 -12.717 1.00 19.92 239 ARG A O 1
ATOM 1549 N N . LEU A 1 231 ? -0.711 4.423 -12.394 1.00 19.16 240 LEU A N 1
ATOM 1550 C CA . LEU A 1 231 ? -0.136 4.322 -13.728 1.00 20.78 240 LEU A CA 1
ATOM 1551 C C . LEU A 1 231 ? 0.470 2.951 -13.914 1.00 20.53 240 LEU A C 1
ATOM 1552 O O . LEU A 1 231 ? 1.134 2.406 -13.015 1.00 21.13 240 LEU A O 1
ATOM 1557 N N . ARG A 1 232 ? 0.260 2.417 -15.096 1.00 17.48 241 ARG A N 1
ATOM 1558 C CA . ARG A 1 232 ? 0.794 1.127 -15.473 1.00 19.43 241 ARG A CA 1
ATOM 1559 C C . ARG A 1 232 ? 2.236 1.273 -15.941 1.00 20.45 241 ARG A C 1
ATOM 1560 O O . ARG A 1 232 ? 2.746 2.392 -16.093 1.00 21.04 241 ARG A O 1
ATOM 1568 N N . PRO A 1 233 ? 2.947 0.156 -16.123 1.00 21.47 242 PRO A N 1
ATOM 1569 C CA . PRO A 1 233 ? 4.354 0.239 -16.563 1.00 23.01 242 PRO A CA 1
ATOM 1570 C C . PRO A 1 233 ? 4.551 1.037 -17.848 1.00 22.17 242 PRO A C 1
ATOM 1571 O O . PRO A 1 233 ? 5.621 1.656 -18.030 1.00 24.15 242 PRO A O 1
ATOM 1575 N N . ASP A 1 234 ? 3.571 1.039 -18.759 1.00 21.00 243 ASP A N 1
ATOM 1576 C CA . ASP A 1 234 ? 3.699 1.845 -19.968 1.00 20.21 243 ASP A CA 1
ATOM 1577 C C . ASP A 1 234 ? 3.422 3.340 -19.746 1.00 20.85 243 ASP A C 1
ATOM 1578 O O . ASP A 1 234 ? 3.549 4.120 -20.693 1.00 20.50 243 ASP A O 1
ATOM 1583 N N . GLY A 1 235 ? 3.080 3.767 -18.533 1.00 19.84 244 GLY A N 1
ATOM 1584 C CA . GLY A 1 235 ? 2.834 5.170 -18.262 1.00 19.03 244 GLY A CA 1
ATOM 1585 C C . GLY A 1 235 ? 1.386 5.591 -18.331 1.00 18.83 244 GLY A C 1
ATOM 1586 O O . GLY A 1 235 ? 1.078 6.774 -18.064 1.00 17.08 244 GLY A O 1
ATOM 1587 N N . GLY A 1 236 ? 0.486 4.666 -18.701 1.00 16.43 245 GLY A N 1
ATOM 1588 C CA . GLY A 1 236 ? -0.901 4.998 -18.931 1.00 14.90 245 GLY A CA 1
ATOM 1589 C C . GLY A 1 236 ? -1.804 4.605 -17.791 1.00 14.45 245 GLY A C 1
ATOM 1590 O O . GLY A 1 236 ? -1.390 3.977 -16.800 1.00 15.26 245 GLY A O 1
ATOM 1591 N N . MET A 1 237 ? -3.052 5.024 -17.941 1.00 10.97 246 MET A N 1
ATOM 1592 C CA . MET A 1 237 ? -4.124 4.809 -16.980 1.00 10.52 246 MET A CA 1
ATOM 1593 C C . MET A 1 237 ? -5.124 3.835 -17.590 1.00 10.24 246 MET A C 1
ATOM 1594 O O . MET A 1 237 ? -5.641 4.120 -18.673 1.00 11.71 246 MET A O 1
ATOM 1599 N N . PRO A 1 238 ? -5.463 2.721 -16.970 1.00 10.93 247 PRO A N 1
ATOM 1600 C CA . PRO A 1 238 ? -6.530 1.877 -17.518 1.00 10.76 247 PRO A CA 1
ATOM 1601 C C . PRO A 1 238 ? -7.939 2.400 -17.260 1.00 11.75 247 PRO A C 1
ATOM 1602 O O . PRO A 1 238 ? -8.169 3.219 -16.390 1.00 11.92 247 PRO A O 1
ATOM 1606 N N . PHE A 1 239 ? -8.906 1.906 -18.045 1.00 9.45 248 PHE A N 1
ATOM 1607 C CA . PHE A 1 239 ? -10.309 2.256 -17.844 1.00 9.38 248 PHE A CA 1
ATOM 1608 C C . PHE A 1 239 ? -10.810 1.754 -16.505 1.00 10.36 248 PHE A C 1
ATOM 1609 O O . PHE A 1 239 ? -11.372 2.517 -15.701 1.00 10.66 248 PHE A O 1
ATOM 1617 N N . ILE A 1 240 ? -10.518 0.479 -16.200 1.00 9.98 249 ILE A N 1
ATOM 1618 C CA . ILE A 1 240 ? -10.957 -0.189 -14.979 1.00 10.60 249 ILE A CA 1
ATOM 1619 C C . ILE A 1 240 ? -9.795 -0.933 -14.328 1.00 11.53 249 ILE A C 1
ATOM 1620 O O . ILE A 1 240 ? -8.742 -1.181 -14.940 1.00 10.89 249 ILE A O 1
ATOM 1625 N N . ASP A 1 241 ? -9.988 -1.305 -13.048 1.00 12.01 250 ASP A N 1
ATOM 1626 C CA . ASP A 1 241 ? -8.907 -1.986 -12.361 1.00 14.24 250 ASP A CA 1
ATOM 1627 C C . ASP A 1 241 ? -8.684 -3.385 -12.875 1.00 17.28 250 ASP A C 1
ATOM 1628 O O . ASP A 1 241 ? -7.580 -3.936 -12.673 1.00 22.52 250 ASP A O 1
ATOM 1633 N N . GLY A 1 242 ? -9.700 -3.986 -13.464 1.00 13.72 251 GLY A N 1
ATOM 1634 C CA . GLY A 1 242 ? -9.591 -5.334 -13.989 1.00 14.51 251 GLY A CA 1
ATOM 1635 C C . GLY A 1 242 ? -10.986 -5.899 -14.138 1.00 12.69 251 GLY A C 1
ATOM 1636 O O . GLY A 1 242 ? -11.997 -5.240 -13.841 1.00 10.99 251 GLY A O 1
ATOM 1637 N N . MET A 1 243 ? -11.030 -7.146 -14.585 1.00 12.77 252 MET A N 1
ATOM 1638 C CA . MET A 1 243 ? -12.304 -7.777 -14.893 1.00 10.79 252 MET A CA 1
ATOM 1639 C C . MET A 1 243 ? -12.223 -9.224 -14.420 1.00 9.87 252 MET A C 1
ATOM 1640 O O . MET A 1 243 ? -12.610 -10.158 -15.142 1.00 10.25 252 MET A O 1
ATOM 1645 N N . THR A 1 244 ? -11.769 -9.431 -13.169 1.00 8.81 253 THR A N 1
ATOM 1646 C CA . THR A 1 244 ? -11.471 -10.819 -12.753 1.00 9.10 253 THR A CA 1
ATOM 1647 C C . THR A 1 244 ? -12.720 -11.676 -12.552 1.00 10.52 253 THR A C 1
ATOM 1648 O O . THR A 1 244 ? -12.653 -12.903 -12.702 1.00 10.50 253 THR A O 1
ATOM 1652 N N . VAL A 1 245 ? -13.859 -11.076 -12.191 1.00 9.25 254 VAL A N 1
ATOM 1653 C CA . VAL A 1 245 ? -15.042 -11.909 -11.981 1.00 10.31 254 VAL A CA 1
ATOM 1654 C C . VAL A 1 245 ? -15.581 -12.413 -13.314 1.00 9.47 254 VAL A C 1
ATOM 1655 O O . VAL A 1 245 ? -15.794 -13.630 -13.500 1.00 9.98 254 VAL A O 1
ATOM 1659 N N . PHE A 1 246 ? -15.753 -11.517 -14.294 1.00 9.68 255 PHE A N 1
ATOM 1660 C CA . PHE A 1 246 ? -16.158 -11.923 -15.643 1.00 8.99 255 PHE A CA 1
ATOM 1661 C C . PHE A 1 246 ? -15.214 -12.967 -16.205 1.00 9.05 255 PHE A C 1
ATOM 1662 O O . PHE A 1 246 ? -15.646 -14.008 -16.715 1.00 10.44 255 PHE A O 1
ATOM 1670 N N . THR A 1 247 ? -13.914 -12.716 -16.090 1.00 8.47 256 THR A N 1
ATOM 1671 C CA . THR A 1 247 ? -12.924 -13.569 -16.745 1.00 8.28 256 THR A CA 1
ATOM 1672 C C . THR A 1 247 ? -12.837 -14.924 -16.053 1.00 8.71 256 THR A C 1
ATOM 1673 O O . THR A 1 247 ? -12.757 -15.955 -16.725 1.00 9.11 256 THR A O 1
ATOM 1677 N N . THR A 1 248 ? -12.894 -14.959 -14.716 1.00 8.23 257 THR A N 1
ATOM 1678 C CA . THR A 1 248 ? -12.856 -16.229 -13.993 1.00 8.37 257 THR A CA 1
ATOM 1679 C C . THR A 1 248 ? -14.103 -17.048 -14.297 1.00 9.26 257 THR A C 1
ATOM 1680 O O . THR A 1 248 ? -14.014 -18.261 -14.440 1.00 9.06 257 THR A O 1
ATOM 1684 N N . ALA A 1 249 ? -15.274 -16.384 -14.378 1.00 8.13 258 ALA A N 1
ATOM 1685 C CA . ALA A 1 249 ? -16.482 -17.136 -14.640 1.00 8.41 258 ALA A CA 1
ATOM 1686 C C . ALA A 1 249 ? -16.459 -17.717 -16.039 1.00 8.40 258 ALA A C 1
ATOM 1687 O O . ALA A 1 249 ? -16.847 -18.885 -16.223 1.00 10.07 258 ALA A O 1
ATOM 1689 N N . ALA A 1 250 ? -16.059 -16.912 -17.036 1.00 7.66 259 ALA A N 1
ATOM 1690 C CA . ALA A 1 250 ? -16.032 -17.463 -18.394 1.00 7.84 259 ALA A CA 1
ATOM 1691 C C . ALA A 1 250 ? -14.979 -18.549 -18.521 1.00 9.13 259 ALA A C 1
ATOM 1692 O O . ALA A 1 250 ? -15.204 -19.525 -19.261 1.00 9.78 259 ALA A O 1
ATOM 1694 N N . ALA A 1 251 ? -13.825 -18.404 -17.865 1.00 9.64 260 ALA A N 1
ATOM 1695 C CA . ALA A 1 251 ? -12.826 -19.460 -17.895 1.00 9.06 260 ALA A CA 1
ATOM 1696 C C . ALA A 1 251 ? -13.321 -20.728 -17.214 1.00 9.94 260 ALA A C 1
ATOM 1697 O O . ALA A 1 251 ? -13.120 -21.833 -17.738 1.00 10.16 260 ALA A O 1
ATOM 1699 N N . GLY A 1 252 ? -14.026 -20.569 -16.096 1.00 9.89 261 GLY A N 1
ATOM 1700 C CA . GLY A 1 252 ? -14.561 -21.730 -15.397 1.00 10.15 261 GLY A CA 1
ATOM 1701 C C . GLY A 1 252 ? -15.560 -22.449 -16.267 1.00 10.11 261 GLY A C 1
ATOM 1702 O O . GLY A 1 252 ? -15.600 -23.686 -16.295 1.00 11.05 261 GLY A O 1
ATOM 1703 N N . LEU A 1 253 ? -16.426 -21.680 -16.935 1.00 10.10 262 LEU A N 1
ATOM 1704 C CA . LEU A 1 253 ? -17.361 -22.294 -17.872 1.00 10.62 262 LEU A CA 1
ATOM 1705 C C . LEU A 1 253 ? -16.614 -23.056 -18.953 1.00 10.40 262 LEU A C 1
ATOM 1706 O O . LEU A 1 253 ? -16.939 -24.213 -19.218 1.00 11.61 262 LEU A O 1
ATOM 1711 N N . ALA A 1 254 ? -15.610 -22.439 -19.579 1.00 9.64 263 ALA A N 1
ATOM 1712 C CA . ALA A 1 254 ? -14.861 -23.145 -20.618 1.00 10.14 263 ALA A CA 1
ATOM 1713 C C . ALA A 1 254 ? -14.250 -24.438 -20.090 1.00 10.88 263 ALA A C 1
ATOM 1714 O O . ALA A 1 254 ? -14.368 -25.507 -20.719 1.00 11.78 263 ALA A O 1
ATOM 1716 N N . LEU A 1 255 ? -13.591 -24.362 -18.924 1.00 10.23 264 LEU A N 1
ATOM 1717 C CA . LEU A 1 255 ? -13.006 -25.583 -18.341 1.00 11.44 264 LEU A CA 1
ATOM 1718 C C . LEU A 1 255 ? -14.070 -26.626 -18.017 1.00 13.40 264 LEU A C 1
ATOM 1719 O O . LEU A 1 255 ? -13.828 -27.839 -18.158 1.00 12.66 264 LEU A O 1
ATOM 1724 N N . SER A 1 256 ? -15.261 -26.201 -17.603 1.00 11.31 265 SER A N 1
ATOM 1725 C CA . SER A 1 256 ? -16.300 -27.159 -17.227 1.00 13.04 265 SER A CA 1
ATOM 1726 C C . SER A 1 256 ? -16.917 -27.851 -18.439 1.00 14.89 265 SER A C 1
ATOM 1727 O O . SER A 1 256 ? -17.637 -28.840 -18.252 1.00 16.77 265 SER A O 1
ATOM 1730 N N . LEU A 1 257 ? -16.681 -27.329 -19.654 1.00 13.39 266 LEU A N 1
ATOM 1731 C CA . LEU A 1 257 ? -17.147 -27.963 -20.891 1.00 16.05 266 LEU A CA 1
ATOM 1732 C C . LEU A 1 257 ? -16.119 -28.938 -21.481 1.00 17.74 266 LEU A C 1
ATOM 1733 O O . LEU A 1 257 ? -16.404 -29.577 -22.522 1.00 18.67 266 LEU A O 1
ATOM 1738 N N . LEU A 1 258 ? -14.931 -29.030 -20.899 1.00 15.07 267 LEU A N 1
ATOM 1739 C CA . LEU A 1 258 ? -13.924 -29.966 -21.392 1.00 17.18 267 LEU A CA 1
ATOM 1740 C C . LEU A 1 258 ? -14.360 -31.371 -21.019 1.00 17.06 267 LEU A C 1
ATOM 1741 O O . LEU A 1 258 ? -15.161 -31.552 -20.100 1.00 18.19 267 LEU A O 1
ATOM 1746 N N . PRO A 1 259 ? -13.827 -32.398 -21.689 1.00 20.73 268 PRO A N 1
ATOM 1747 C CA . PRO A 1 259 ? -14.241 -33.759 -21.346 1.00 20.60 268 PRO A CA 1
ATOM 1748 C C . PRO A 1 259 ? -14.019 -34.147 -19.898 1.00 22.69 268 PRO A C 1
ATOM 1749 O O . PRO A 1 259 ? -14.879 -34.819 -19.289 1.00 24.07 268 PRO A O 1
ATOM 1753 N N . ALA A 1 260 ? -12.876 -33.764 -19.321 1.00 18.84 269 ALA A N 1
ATOM 1754 C CA . ALA A 1 260 ? -12.554 -34.007 -17.925 1.00 20.78 269 ALA A CA 1
ATOM 1755 C C . ALA A 1 260 ? -12.118 -32.677 -17.339 1.00 22.47 269 ALA A C 1
ATOM 1756 O O . ALA A 1 260 ? -10.922 -32.342 -17.353 1.00 21.35 269 ALA A O 1
ATOM 1758 N N . PRO A 1 261 ? -13.069 -31.909 -16.794 1.00 20.23 270 PRO A N 1
ATOM 1759 C CA . PRO A 1 261 ? -12.719 -30.614 -16.187 1.00 19.74 270 PRO A CA 1
ATOM 1760 C C . PRO A 1 261 ? -11.659 -30.758 -15.121 1.00 16.71 270 PRO A C 1
ATOM 1761 O O . PRO A 1 261 ? -11.625 -31.754 -14.359 1.00 19.05 270 PRO A O 1
ATOM 1765 N N . PRO A 1 262 ? -10.783 -29.768 -14.993 1.00 15.62 271 PRO A N 1
ATOM 1766 C CA . PRO A 1 262 ? -9.709 -29.803 -14.000 1.00 17.07 271 PRO A CA 1
ATOM 1767 C C . PRO A 1 262 ? -10.222 -29.561 -12.592 1.00 20.60 271 PRO A C 1
ATOM 1768 O O . PRO A 1 262 ? -11.300 -29.013 -12.389 1.00 18.37 271 PRO A O 1
ATOM 1772 N N . ALA A 1 263 ? -9.415 -29.961 -11.616 1.00 20.33 272 ALA A N 1
ATOM 1773 C CA . ALA A 1 263 ? -9.844 -29.806 -10.233 1.00 19.27 272 ALA A CA 1
ATOM 1774 C C . ALA A 1 263 ? -10.011 -28.347 -9.856 1.00 19.98 272 ALA A C 1
ATOM 1775 O O . ALA A 1 263 ? -10.779 -28.040 -8.932 1.00 17.27 272 ALA A O 1
ATOM 1777 N N . CYS A 1 264 ? -9.353 -27.431 -10.576 1.00 17.76 273 CYS A N 1
ATOM 1778 C CA . CYS A 1 264 ? -9.404 -26.045 -10.124 1.00 17.19 273 CYS A CA 1
ATOM 1779 C C . CYS A 1 264 ? -10.765 -25.406 -10.326 1.00 16.74 273 CYS A C 1
ATOM 1780 O O . CYS A 1 264 ? -10.952 -24.269 -9.834 1.00 14.26 273 CYS A O 1
ATOM 1783 N N . VAL A 1 265 ? -11.725 -26.091 -10.990 1.00 13.53 274 VAL A N 1
ATOM 1784 C CA . VAL A 1 265 ? -13.021 -25.449 -11.116 1.00 12.63 274 VAL A CA 1
ATOM 1785 C C . VAL A 1 265 ? -13.656 -25.258 -9.739 1.00 13.55 274 VAL A C 1
ATOM 1786 O O . VAL A 1 265 ? -14.457 -24.340 -9.580 1.00 13.58 274 VAL A O 1
ATOM 1790 N N . THR A 1 266 ? -13.325 -26.110 -8.733 1.00 14.64 275 THR A N 1
ATOM 1791 C CA . THR A 1 266 ? -13.971 -25.921 -7.440 1.00 13.03 275 THR A CA 1
ATOM 1792 C C . THR A 1 266 ? -13.513 -24.652 -6.754 1.00 14.08 275 THR A C 1
ATOM 1793 O O . THR A 1 266 ? -14.383 -23.852 -6.365 1.00 13.68 275 THR A O 1
ATOM 1797 N N . PRO A 1 267 ? -12.209 -24.379 -6.585 1.00 14.74 276 PRO A N 1
ATOM 1798 C CA . PRO A 1 267 ? -11.843 -23.092 -5.969 1.00 13.93 276 PRO A CA 1
ATOM 1799 C C . PRO A 1 267 ? -12.259 -21.925 -6.804 1.00 12.49 276 PRO A C 1
ATOM 1800 O O . PRO A 1 267 ? -12.492 -20.862 -6.224 1.00 11.51 276 PRO A O 1
ATOM 1804 N N . MET A 1 268 ? -12.354 -22.060 -8.148 1.00 11.12 277 MET A N 1
ATOM 1805 C CA . MET A 1 268 ? -12.878 -20.938 -8.949 1.00 11.13 277 MET A CA 1
ATOM 1806 C C . MET A 1 268 ? -14.330 -20.669 -8.624 1.00 11.37 277 MET A C 1
ATOM 1807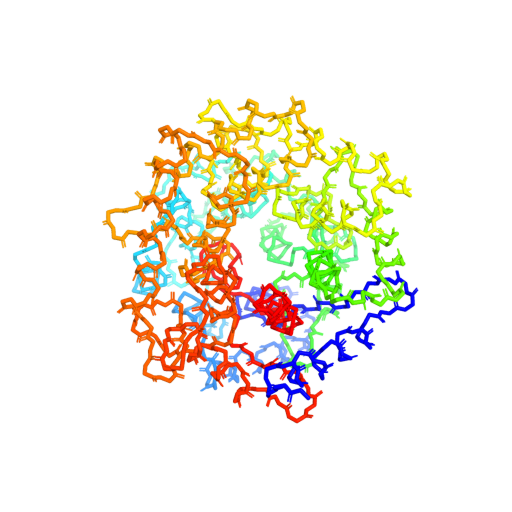 O O . MET A 1 268 ? -14.720 -19.511 -8.396 1.00 10.38 277 MET A O 1
ATOM 1812 N N . ALA A 1 269 ? -15.132 -21.740 -8.526 1.00 10.85 278 ALA A N 1
ATOM 1813 C CA . ALA A 1 269 ? -16.529 -21.562 -8.164 1.00 11.22 278 ALA A CA 1
ATOM 1814 C C . ALA A 1 269 ? -16.655 -20.940 -6.788 1.00 11.15 278 ALA A C 1
ATOM 1815 O O . ALA A 1 269 ? -17.473 -20.024 -6.591 1.00 12.31 278 ALA A O 1
ATOM 1817 N N . ASP A 1 270 ? -15.820 -21.393 -5.851 1.00 11.56 279 ASP A N 1
ATOM 1818 C CA . ASP A 1 270 ? -15.828 -20.823 -4.485 1.00 11.80 279 ASP A CA 1
ATOM 1819 C C . ASP A 1 270 ? -15.501 -19.330 -4.516 1.00 11.62 279 ASP A C 1
ATOM 1820 O O . ASP A 1 270 ? -16.153 -18.512 -3.829 1.00 11.63 279 ASP A O 1
ATOM 1825 N N . ALA A 1 271 ? -14.464 -18.978 -5.272 1.00 10.85 280 ALA A N 1
ATOM 1826 C CA . ALA A 1 271 ? -14.003 -17.584 -5.311 1.00 10.92 280 ALA A CA 1
ATOM 1827 C C . ALA A 1 271 ? -15.062 -16.669 -5.891 1.00 9.96 280 ALA A C 1
ATOM 1828 O O . ALA A 1 271 ? -15.184 -15.504 -5.470 1.00 9.78 280 ALA A O 1
ATOM 1830 N N . LEU A 1 272 ? -15.846 -17.157 -6.860 1.00 9.85 281 LEU A N 1
ATOM 1831 C CA . LEU A 1 272 ? -16.926 -16.355 -7.421 1.00 9.54 281 LEU A CA 1
ATOM 1832 C C . LEU A 1 272 ? -18.070 -16.246 -6.416 1.00 10.33 281 LEU A C 1
ATOM 1833 O O . LEU A 1 272 ? -18.550 -15.151 -6.151 1.00 9.87 281 LEU A O 1
ATOM 1838 N N . ALA A 1 273 ? -18.518 -17.370 -5.852 1.00 10.73 282 ALA A N 1
ATOM 1839 C CA . ALA A 1 273 ? -19.713 -17.353 -5.007 1.00 10.88 282 ALA A CA 1
ATOM 1840 C C . ALA A 1 273 ? -19.512 -16.456 -3.791 1.00 11.28 282 ALA A C 1
ATOM 1841 O O . ALA A 1 273 ? -20.444 -15.741 -3.370 1.00 12.21 282 ALA A O 1
ATOM 1843 N N . LEU A 1 274 ? -18.300 -16.452 -3.220 1.00 11.00 283 LEU A N 1
ATOM 1844 C CA . LEU A 1 274 ? -18.093 -15.639 -2.011 1.00 11.16 283 LEU A CA 1
ATOM 1845 C C . LEU A 1 274 ? -18.013 -14.148 -2.372 1.00 10.63 283 LEU A C 1
ATOM 1846 O O . LEU A 1 274 ? -18.066 -13.321 -1.443 1.00 10.75 283 LEU A O 1
ATOM 1851 N N . ARG A 1 275 ? -17.984 -13.789 -3.653 1.00 10.12 284 ARG A N 1
ATOM 1852 C CA . ARG A 1 275 ? -18.050 -12.400 -4.111 1.00 10.33 284 ARG A CA 1
ATOM 1853 C C . ARG A 1 275 ? -19.440 -11.960 -4.566 1.00 9.86 284 ARG A C 1
ATOM 1854 O O . ARG A 1 275 ? -19.592 -10.808 -5.024 1.00 11.40 284 ARG A O 1
ATOM 1862 N N . ARG A 1 276 ? -20.473 -12.774 -4.372 1.00 11.36 285 ARG A N 1
ATOM 1863 C CA . ARG A 1 276 ? -21.790 -12.333 -4.855 1.00 11.27 285 ARG A CA 1
ATOM 1864 C C . ARG A 1 276 ? -22.294 -11.131 -4.043 1.00 10.86 285 ARG A C 1
ATOM 1865 O O . ARG A 1 276 ? -21.996 -10.986 -2.854 1.00 12.32 285 ARG A O 1
ATOM 1873 N N . ASN A 1 277 ? -23.017 -10.254 -4.730 1.00 10.87 286 ASN A N 1
ATOM 1874 C CA . ASN A 1 277 ? -23.532 -9.050 -4.079 1.00 11.66 286 ASN A CA 1
ATOM 1875 C C . ASN A 1 277 ? -24.809 -9.379 -3.328 1.00 13.46 286 ASN A C 1
ATOM 1876 O O . ASN A 1 277 ? -25.382 -10.453 -3.471 1.00 13.49 286 ASN A O 1
ATOM 1881 N N . PRO A 1 278 ? -25.279 -8.487 -2.462 1.00 13.32 287 PRO A N 1
ATOM 1882 C CA . PRO A 1 278 ? -26.484 -8.813 -1.673 1.00 15.63 287 PRO A CA 1
ATOM 1883 C C . PRO A 1 278 ? -27.736 -9.058 -2.491 1.00 15.62 287 PRO A C 1
ATOM 1884 O O . PRO A 1 278 ? -28.625 -9.779 -2.003 1.00 17.58 287 PRO A O 1
ATOM 1888 N N . ASP A 1 279 ? -27.826 -8.524 -3.725 1.00 14.86 288 ASP A N 1
ATOM 1889 C CA . ASP A 1 279 ? -28.969 -8.804 -4.587 1.00 14.93 288 ASP A CA 1
ATOM 1890 C C . ASP A 1 279 ? -28.858 -10.146 -5.293 1.00 15.81 288 ASP A C 1
ATOM 1891 O O . ASP A 1 279 ? -29.765 -10.504 -6.055 1.00 15.92 288 ASP A O 1
ATOM 1896 N N . GLY A 1 280 ? -27.774 -10.891 -5.072 1.00 13.54 289 GLY A N 1
ATOM 1897 C CA . GLY A 1 280 ? -27.629 -12.201 -5.680 1.00 12.16 289 GLY A CA 1
ATOM 1898 C C . GLY A 1 280 ? -26.848 -12.191 -6.983 1.00 11.76 289 GLY A C 1
ATOM 1899 O O . GLY A 1 280 ? -26.493 -13.269 -7.481 1.00 12.74 289 GLY A O 1
ATOM 1900 N N . GLY A 1 281 ? -26.606 -11.027 -7.581 1.00 10.56 290 GLY A N 1
ATOM 1901 C CA . GLY A 1 281 ? -25.850 -10.938 -8.809 1.00 10.62 290 GLY A CA 1
ATOM 1902 C C . GLY A 1 281 ? -24.382 -10.648 -8.561 1.00 10.08 290 GLY A C 1
ATOM 1903 O O . GLY A 1 281 ? -23.882 -10.675 -7.429 1.00 10.77 290 GLY A O 1
ATOM 1904 N N . TYR A 1 282 ? -23.678 -10.460 -9.662 1.00 9.56 291 TYR A N 1
ATOM 1905 C CA . TYR A 1 282 ? -22.231 -10.326 -9.668 1.00 9.38 291 TYR A CA 1
ATOM 1906 C C . TYR A 1 282 ? -21.821 -9.123 -10.484 1.00 9.66 291 TYR A C 1
ATOM 1907 O O . TYR A 1 282 ? -22.438 -8.829 -11.509 1.00 10.67 291 TYR A O 1
ATOM 1916 N N . GLY A 1 283 ? -20.804 -8.425 -9.980 1.00 12.10 292 GLY A N 1
ATOM 1917 C CA . GLY A 1 283 ? -20.160 -7.394 -10.775 1.00 11.94 292 GLY A CA 1
ATOM 1918 C C . GLY A 1 283 ? -18.955 -7.936 -11.528 1.00 11.43 292 GLY A C 1
ATOM 1919 O O . GLY A 1 283 ? -18.615 -9.115 -11.473 1.00 12.15 292 GLY A O 1
ATOM 1920 N N . PHE A 1 284 ? -18.284 -7.066 -12.258 1.00 9.59 293 PHE A N 1
ATOM 1921 C CA . PHE A 1 284 ? -17.251 -7.532 -13.207 1.00 9.22 293 PHE A CA 1
ATOM 1922 C C . PHE A 1 284 ? -15.875 -7.767 -12.570 1.00 9.89 293 PHE A C 1
ATOM 1923 O O . PHE A 1 284 ? -15.049 -8.502 -13.143 1.00 9.15 293 PHE A O 1
ATOM 1931 N N . HIS A 1 285 ? -15.622 -7.190 -11.398 1.00 9.01 294 HIS A N 1
ATOM 1932 C CA . HIS A 1 285 ? -14.358 -7.292 -10.715 1.00 9.50 294 HIS A CA 1
ATOM 1933 C C . HIS A 1 285 ? -14.644 -7.376 -9.225 1.00 10.13 294 HIS A C 1
ATOM 1934 O O . HIS A 1 285 ? -15.748 -7.072 -8.766 1.00 11.80 294 HIS A O 1
ATOM 1941 N N . SER A 1 286 ? -13.625 -7.735 -8.440 1.00 10.73 295 SER A N 1
ATOM 1942 C CA . SER A 1 286 ? -13.757 -7.610 -6.992 1.00 13.15 295 SER A CA 1
ATOM 1943 C C . SER A 1 286 ? -14.057 -6.177 -6.601 1.00 14.41 295 SER A C 1
ATOM 1944 O O . SER A 1 286 ? -13.459 -5.244 -7.152 1.00 15.86 295 SER A O 1
ATOM 1947 N N . GLY A 1 287 ? -14.975 -6.012 -5.672 1.00 16.14 296 GLY A N 1
ATOM 1948 C CA . GLY A 1 287 ? -15.249 -4.664 -5.184 1.00 17.01 296 GLY A CA 1
ATOM 1949 C C . GLY A 1 287 ? -16.156 -3.861 -6.080 1.00 17.06 296 GLY A C 1
ATOM 1950 O O . GLY A 1 287 ? -16.195 -2.615 -5.976 1.00 20.21 296 GLY A O 1
ATOM 1951 N N . VAL A 1 288 ? -16.861 -4.501 -6.990 1.00 12.78 297 VAL A N 1
ATOM 1952 C CA . VAL A 1 288 ? -17.885 -3.857 -7.778 1.00 12.48 297 VAL A CA 1
ATOM 1953 C C . VAL A 1 288 ? -19.225 -4.227 -7.183 1.00 14.25 297 VAL A C 1
ATOM 1954 O O . VAL A 1 288 ? -19.618 -5.406 -7.219 1.00 13.16 297 VAL A O 1
ATOM 1958 N N . ALA A 1 289 ? -19.914 -3.235 -6.640 1.00 13.77 298 ALA A N 1
ATOM 1959 C CA . ALA A 1 289 ? -21.183 -3.491 -5.967 1.00 14.65 298 ALA A CA 1
ATOM 1960 C C . ALA A 1 289 ? -22.358 -3.471 -6.922 1.00 13.59 298 ALA A C 1
ATOM 1961 O O . ALA A 1 289 ? -23.460 -3.957 -6.564 1.00 14.83 298 ALA A O 1
ATOM 1963 N N . GLN A 1 290 ? -22.175 -2.944 -8.120 1.00 14.20 299 GLN A N 1
ATOM 1964 C CA . GLN A 1 290 ? -23.218 -2.941 -9.130 1.00 14.14 299 GLN A CA 1
ATOM 1965 C C . GLN A 1 290 ? -23.216 -4.306 -9.782 1.00 14.45 299 GLN A C 1
ATOM 1966 O O . GLN A 1 290 ? -22.233 -4.647 -10.444 1.00 15.31 299 GLN A O 1
ATOM 1972 N N . SER A 1 291 ? -24.284 -5.092 -9.591 1.00 11.93 300 SER A N 1
ATOM 1973 C CA . SER A 1 291 ? -24.367 -6.338 -10.355 1.00 10.57 300 SER A CA 1
ATOM 1974 C C . SER A 1 291 ? -24.784 -6.085 -11.791 1.00 11.14 300 SER A C 1
ATOM 1975 O O . SER A 1 291 ? -25.395 -5.059 -12.099 1.00 12.59 300 SER A O 1
ATOM 1978 N N . ASP A 1 292 ? -24.498 -7.063 -12.673 1.00 9.00 301 ASP A N 1
ATOM 1979 C CA . ASP A 1 292 ? -25.038 -6.957 -14.027 1.00 10.97 301 ASP A CA 1
ATOM 1980 C C . ASP A 1 292 ? -25.391 -8.333 -14.564 1.00 11.15 301 ASP A C 1
ATOM 1981 O O . ASP A 1 292 ? -24.915 -9.364 -14.066 1.00 10.74 301 ASP A O 1
ATOM 1986 N N . VAL A 1 293 ? -26.258 -8.329 -15.584 1.00 11.10 302 VAL A N 1
ATOM 1987 C CA . VAL A 1 293 ? -26.781 -9.585 -16.144 1.00 10.84 302 VAL A CA 1
ATOM 1988 C C . VAL A 1 293 ? -25.694 -10.386 -16.822 1.00 11.07 302 VAL A C 1
ATOM 1989 O O . VAL A 1 293 ? -25.718 -11.626 -16.761 1.00 11.41 302 VAL A O 1
ATOM 1993 N N . ASP A 1 294 ? -24.730 -9.742 -17.472 1.00 10.26 303 ASP A N 1
ATOM 1994 C CA . ASP A 1 294 ? -23.691 -10.468 -18.214 1.00 10.56 303 ASP A CA 1
ATOM 1995 C C . ASP A 1 294 ? -22.833 -11.315 -17.255 1.00 11.67 303 ASP A C 1
ATOM 1996 O O . ASP A 1 294 ? -22.703 -12.554 -17.394 1.00 11.30 303 ASP A O 1
ATOM 2001 N N . ASP A 1 295 ? -22.201 -10.635 -16.286 1.00 9.87 304 ASP A N 1
ATOM 2002 C CA . ASP A 1 295 ? -21.434 -11.356 -15.280 1.00 9.90 304 ASP A CA 1
ATOM 2003 C C . ASP A 1 295 ? -22.255 -12.420 -14.613 1.00 10.97 304 ASP A C 1
ATOM 2004 O O . ASP A 1 295 ? -21.755 -13.521 -14.362 1.00 10.14 304 ASP A O 1
ATOM 2009 N N . THR A 1 296 ? -23.511 -12.094 -14.239 1.00 9.96 305 THR A N 1
ATOM 2010 C CA . THR A 1 296 ? -24.289 -13.062 -13.476 1.00 9.04 305 THR A CA 1
ATOM 2011 C C . THR A 1 296 ? -24.600 -14.283 -14.320 1.00 10.40 305 THR A C 1
ATOM 2012 O O . THR A 1 296 ? -24.577 -15.413 -13.794 1.00 9.97 305 THR A O 1
ATOM 2016 N N . CYS A 1 297 ? -24.846 -14.083 -15.624 1.00 9.62 306 CYS A N 1
ATOM 2017 C CA . CYS A 1 297 ? -25.135 -15.278 -16.453 1.00 10.20 306 CYS A CA 1
ATOM 2018 C C . CYS A 1 297 ? -23.907 -16.168 -16.574 1.00 10.90 306 CYS A C 1
ATOM 2019 O O . CYS A 1 297 ? -24.046 -17.395 -16.532 1.00 11.18 306 CYS A O 1
ATOM 2022 N N . TYR A 1 298 ? -22.704 -15.597 -16.754 1.00 10.69 307 TYR A N 1
ATOM 2023 C CA . TYR A 1 298 ? -21.518 -16.460 -16.840 1.00 10.33 307 TYR A CA 1
ATOM 2024 C C . TYR A 1 298 ? -21.292 -17.192 -15.533 1.00 9.96 307 TYR A C 1
ATOM 2025 O O . TYR A 1 298 ? -20.939 -18.377 -15.532 1.00 9.70 307 TYR A O 1
ATOM 2034 N N . VAL A 1 299 ? -21.495 -16.510 -14.386 1.00 9.56 308 VAL A N 1
ATOM 2035 C CA . VAL A 1 299 ? -21.287 -17.174 -13.108 1.00 9.00 308 VAL A CA 1
ATOM 2036 C C . VAL A 1 299 ? -22.300 -18.300 -12.939 1.00 10.79 308 VAL A C 1
ATOM 2037 O O . VAL A 1 299 ? -21.950 -19.421 -12.567 1.00 11.04 308 VAL A O 1
ATOM 2041 N N . LEU A 1 300 ? -23.548 -18.028 -13.279 1.00 10.66 309 LEU A N 1
ATOM 2042 C CA . LEU A 1 300 ? -24.588 -19.050 -13.122 1.00 11.69 309 LEU A CA 1
ATOM 2043 C C . LEU A 1 300 ? -24.353 -20.251 -14.042 1.00 13.62 309 LEU A C 1
ATOM 2044 O O . LEU A 1 300 ? -24.491 -21.409 -13.596 1.00 14.71 309 LEU A O 1
ATOM 2049 N N . GLU A 1 301 ? -23.982 -20.007 -15.313 1.00 11.47 310 GLU A N 1
ATOM 2050 C CA . GLU A 1 301 ? -23.688 -21.120 -16.224 1.00 13.28 310 GLU A CA 1
ATOM 2051 C C . GLU A 1 301 ? -22.545 -21.974 -15.704 1.00 14.53 310 GLU A C 1
ATOM 2052 O O . GLU A 1 301 ? -22.605 -23.205 -15.741 1.00 14.27 310 GLU A O 1
ATOM 2058 N N . PHE A 1 302 ? -21.495 -21.348 -15.211 1.00 11.29 311 PHE A N 1
ATOM 2059 C CA . PHE A 1 302 ? -20.385 -22.085 -14.614 1.00 11.30 311 PHE A CA 1
ATOM 2060 C C . PHE A 1 302 ? -20.796 -22.842 -13.347 1.00 12.30 311 PHE A C 1
ATOM 2061 O O . PHE A 1 302 ? -20.517 -24.053 -13.225 1.00 12.16 311 PHE A O 1
ATOM 2069 N N . LEU A 1 303 ? -21.445 -22.176 -12.385 1.00 10.72 312 LEU A N 1
ATOM 2070 C CA . LEU A 1 303 ? -21.840 -22.871 -11.142 1.00 11.38 312 LEU A CA 1
ATOM 2071 C C . LEU A 1 303 ? -22.780 -24.042 -11.421 1.00 13.36 312 LEU A C 1
ATOM 2072 O O . LEU A 1 303 ? -22.699 -25.064 -10.741 1.00 14.84 312 LEU A O 1
ATOM 2077 N N . ARG A 1 304 ? -23.711 -23.874 -12.361 1.00 14.40 313 ARG A N 1
ATOM 2078 C CA . ARG A 1 304 ? -24.641 -24.961 -12.687 1.00 15.85 313 ARG A CA 1
ATOM 2079 C C . ARG A 1 304 ? -23.900 -26.206 -13.107 1.00 16.15 313 ARG A C 1
ATOM 2080 O O . ARG A 1 304 ? -24.382 -27.336 -12.861 1.00 19.85 313 ARG A O 1
ATOM 2088 N N . ARG A 1 305 ? -22.756 -26.033 -13.787 1.00 14.48 314 ARG A N 1
ATOM 2089 C CA . ARG A 1 305 ? -22.020 -27.206 -14.276 1.00 15.85 314 ARG A CA 1
ATOM 2090 C C . ARG A 1 305 ? -21.019 -27.730 -13.276 1.00 16.48 314 ARG A C 1
ATOM 2091 O O . ARG A 1 305 ? -20.844 -28.952 -13.158 1.00 18.11 314 ARG A O 1
ATOM 2099 N N . ALA A 1 306 ? -20.321 -26.834 -12.579 1.00 14.51 315 ALA A N 1
ATOM 2100 C CA . ALA A 1 306 ? -19.203 -27.208 -11.718 1.00 16.73 315 ALA A CA 1
ATOM 2101 C C . ALA A 1 306 ? -19.565 -27.379 -10.256 1.00 16.61 315 ALA A C 1
ATOM 2102 O O . ALA A 1 306 ? -18.836 -28.078 -9.525 1.00 17.45 315 ALA A O 1
ATOM 2104 N N . ALA A 1 307 ? -20.635 -26.756 -9.778 1.00 16.69 316 ALA A N 1
ATOM 2105 C CA . ALA A 1 307 ? -20.910 -26.759 -8.360 1.00 16.43 316 ALA A CA 1
ATOM 2106 C C . ALA A 1 307 ? -22.374 -26.521 -8.037 1.00 17.17 316 ALA A C 1
ATOM 2107 O O . ALA A 1 307 ? -22.659 -25.715 -7.163 1.00 16.02 316 ALA A O 1
ATOM 2109 N N . PRO A 1 308 ? -23.322 -27.228 -8.689 1.00 18.85 317 PRO A N 1
ATOM 2110 C CA . PRO A 1 308 ? -24.750 -26.932 -8.467 1.00 20.40 317 PRO A CA 1
ATOM 2111 C C . PRO A 1 308 ? -25.275 -27.255 -7.081 1.00 21.59 317 PRO A C 1
ATOM 2112 O O . PRO A 1 308 ? -26.227 -26.600 -6.643 1.00 22.63 317 PRO A O 1
ATOM 2116 N N . ASP A 1 309 ? -24.677 -28.205 -6.372 1.00 21.71 318 ASP A N 1
ATOM 2117 C CA . ASP A 1 309 ? -25.055 -28.533 -5.002 1.00 24.24 318 ASP A CA 1
ATOM 2118 C C . ASP A 1 309 ? -24.208 -27.771 -3.984 1.00 21.14 318 ASP A C 1
ATOM 2119 O O . ASP A 1 309 ? -24.746 -27.172 -3.045 1.00 22.07 318 ASP A O 1
ATOM 2124 N N . ARG A 1 310 ? -22.885 -27.778 -4.174 1.00 19.96 319 ARG A N 1
ATOM 2125 C CA . ARG A 1 310 ? -21.987 -27.033 -3.290 1.00 19.73 319 ARG A CA 1
ATOM 2126 C C . ARG A 1 310 ? -22.428 -25.578 -3.182 1.00 16.87 319 ARG A C 1
ATOM 2127 O O . ARG A 1 310 ? -22.408 -24.983 -2.093 1.00 17.95 319 ARG A O 1
ATOM 2135 N N . HIS A 1 311 ? -22.792 -24.978 -4.320 1.00 18.68 320 HIS A N 1
ATOM 2136 C CA . HIS A 1 311 ? -23.212 -23.595 -4.347 1.00 17.39 320 HIS A CA 1
ATOM 2137 C C . HIS A 1 311 ? -24.678 -23.478 -4.731 1.00 18.46 320 HIS A C 1
ATOM 2138 O O . HIS A 1 311 ? -25.085 -22.516 -5.396 1.00 17.93 320 HIS A O 1
ATOM 2145 N N . ARG A 1 312 ? -25.504 -24.428 -4.246 1.00 18.55 321 ARG A N 1
ATOM 2146 C CA . ARG A 1 312 ? -26.942 -24.393 -4.523 1.00 21.69 321 ARG A CA 1
ATOM 2147 C C . ARG A 1 312 ? -27.584 -23.062 -4.148 1.00 18.73 321 ARG A C 1
ATOM 2148 O O . ARG A 1 312 ? -28.414 -22.518 -4.898 1.00 19.48 321 ARG A O 1
ATOM 2156 N N . THR A 1 313 ? -27.194 -22.492 -3.011 1.00 18.85 322 THR A N 1
ATOM 2157 C CA . THR A 1 313 ? -27.837 -21.260 -2.577 1.00 19.03 322 THR A CA 1
ATOM 2158 C C . THR A 1 313 ? -27.439 -20.092 -3.464 1.00 18.06 322 THR A C 1
ATOM 2159 O O . THR A 1 313 ? -28.302 -19.292 -3.848 1.00 18.05 322 THR A O 1
ATOM 2163 N N . ALA A 1 314 ? -26.149 -19.997 -3.833 1.00 16.69 323 ALA A N 1
ATOM 2164 C CA . ALA A 1 314 ? -25.719 -18.942 -4.745 1.00 17.25 323 ALA A CA 1
ATOM 2165 C C . ALA A 1 314 ? -26.420 -19.061 -6.103 1.00 16.70 323 ALA A C 1
ATOM 2166 O O . ALA A 1 314 ? -26.779 -18.035 -6.707 1.00 15.95 323 ALA A O 1
ATOM 2168 N N . VAL A 1 315 ? -26.596 -20.293 -6.600 1.00 15.58 324 VAL A N 1
ATOM 2169 C CA . VAL A 1 315 ? -27.341 -20.505 -7.853 1.00 14.59 324 VAL A CA 1
ATOM 2170 C C . VAL A 1 315 ? -28.744 -19.932 -7.735 1.00 16.46 324 VAL A C 1
ATOM 2171 O O . VAL A 1 315 ? -29.201 -19.139 -8.564 1.00 14.93 324 VAL A O 1
ATOM 2175 N N . ALA A 1 316 ? -29.445 -20.288 -6.670 1.00 16.47 325 ALA A N 1
ATOM 2176 C CA . ALA A 1 316 ? -30.812 -19.787 -6.539 1.00 17.00 325 ALA A CA 1
ATOM 2177 C C . ALA A 1 316 ? -30.851 -18.276 -6.441 1.00 16.87 325 ALA A C 1
ATOM 2178 O O . ALA A 1 316 ? -31.772 -17.630 -6.964 1.00 18.06 325 ALA A O 1
ATOM 2180 N N . GLU A 1 317 ? -29.917 -17.695 -5.689 1.00 15.82 326 GLU A N 1
ATOM 2181 C CA . GLU A 1 317 ? -29.847 -16.245 -5.555 1.00 17.45 326 GLU A CA 1
ATOM 2182 C C . GLU A 1 317 ? -29.564 -15.561 -6.892 1.00 14.72 326 GLU A C 1
ATOM 2183 O O . GLU A 1 317 ? -30.114 -14.479 -7.133 1.00 16.21 326 GLU A O 1
ATOM 2189 N N . ALA A 1 318 ? -28.759 -16.193 -7.758 1.00 14.01 327 ALA A N 1
ATOM 2190 C CA . ALA A 1 318 ? -28.467 -15.626 -9.078 1.00 14.42 327 ALA A CA 1
ATOM 2191 C C . ALA A 1 318 ? -29.681 -15.716 -9.993 1.00 16.09 327 ALA A C 1
ATOM 2192 O O . ALA A 1 318 ? -29.988 -14.737 -10.701 1.00 14.30 327 ALA A O 1
ATOM 2194 N N . GLU A 1 319 ? -30.431 -16.818 -9.910 1.00 15.46 328 GLU A N 1
ATOM 2195 C CA . GLU A 1 319 ? -31.675 -16.903 -10.682 1.00 16.87 328 GLU A CA 1
ATOM 2196 C C . GLU A 1 319 ? -32.659 -15.851 -10.214 1.00 16.69 328 GLU A C 1
ATOM 2197 O O . GLU A 1 319 ? -33.311 -15.172 -11.030 1.00 16.93 328 GLU A O 1
ATOM 2203 N N . GLY A 1 320 ? -32.758 -15.673 -8.894 1.00 17.26 329 GLY A N 1
ATOM 2204 C CA . GLY A 1 320 ? -33.676 -14.686 -8.376 1.00 17.92 329 GLY A CA 1
ATOM 2205 C C . GLY A 1 320 ? -33.289 -13.299 -8.825 1.00 18.27 329 GLY A C 1
ATOM 2206 O O . GLY A 1 320 ? -34.141 -12.480 -9.153 1.00 17.75 329 GLY A O 1
ATOM 2207 N N . TYR A 1 321 ? -31.981 -13.011 -8.847 1.00 15.91 330 TYR A N 1
ATOM 2208 C CA . TYR A 1 321 ? -31.517 -11.705 -9.316 1.00 14.48 330 TYR A CA 1
ATOM 2209 C C . TYR A 1 321 ? -31.972 -11.449 -10.749 1.00 16.34 330 TYR A C 1
ATOM 2210 O O . TYR A 1 321 ? -32.515 -10.383 -11.072 1.00 14.97 330 TYR A O 1
ATOM 2219 N N . LEU A 1 322 ? -31.768 -12.432 -11.630 1.00 14.94 331 LEU A N 1
ATOM 2220 C CA . LEU A 1 322 ? -32.143 -12.231 -13.028 1.00 13.96 331 LEU A CA 1
ATOM 2221 C C . LEU A 1 322 ? -33.641 -12.035 -13.168 1.00 15.79 331 LEU A C 1
ATOM 2222 O O . LEU A 1 322 ? -34.086 -11.132 -13.881 1.00 16.23 331 LEU A O 1
ATOM 2227 N N . LEU A 1 323 ? -34.428 -12.868 -12.492 1.00 17.62 332 LEU A N 1
ATOM 2228 C CA . LEU A 1 323 ? -35.887 -12.768 -12.603 1.00 18.97 332 LEU A CA 1
ATOM 2229 C C . LEU A 1 323 ? -36.404 -11.405 -12.140 1.00 20.14 332 LEU A C 1
ATOM 2230 O O . LEU A 1 323 ? -37.414 -10.901 -12.659 1.00 22.10 332 LEU A O 1
ATOM 2235 N N . ALA A 1 324 ? -35.722 -10.780 -11.182 1.00 19.32 333 ALA A N 1
ATOM 2236 C CA . ALA A 1 324 ? -36.164 -9.488 -10.665 1.00 21.86 333 ALA A CA 1
ATOM 2237 C C . ALA A 1 324 ? -35.879 -8.317 -11.606 1.00 22.57 333 ALA A C 1
ATOM 2238 O O . ALA A 1 324 ? -36.497 -7.258 -11.449 1.00 27.00 333 ALA A O 1
ATOM 2240 N N . LEU A 1 325 ? -34.986 -8.492 -12.600 1.00 20.05 334 LEU A N 1
ATOM 2241 C CA . LEU A 1 325 ? -34.607 -7.506 -13.625 1.00 20.70 334 LEU A CA 1
ATOM 2242 C C . LEU A 1 325 ? -35.411 -7.608 -14.908 1.00 20.26 334 LEU A C 1
ATOM 2243 O O . LEU A 1 325 ? -35.319 -6.704 -15.750 1.00 20.22 334 LEU A O 1
ATOM 2248 N N . ARG A 1 326 ? -36.088 -8.730 -15.117 1.00 19.42 335 ARG A N 1
ATOM 2249 C CA . ARG A 1 326 ? -36.703 -9.026 -16.396 1.00 20.29 335 ARG A CA 1
ATOM 2250 C C . ARG A 1 326 ? -37.723 -7.942 -16.706 1.00 21.16 335 ARG A C 1
ATOM 2251 O O . ARG A 1 326 ? -38.492 -7.540 -15.830 1.00 22.90 335 ARG A O 1
ATOM 2259 N N . ASN A 1 327 ? -37.678 -7.413 -17.935 1.00 20.78 336 ASN A N 1
ATOM 2260 C CA . ASN A 1 327 ? -38.542 -6.332 -18.369 1.00 22.52 336 ASN A CA 1
ATOM 2261 C C . ASN A 1 327 ? -39.874 -6.891 -18.845 1.00 23.40 336 ASN A C 1
ATOM 2262 O O . ASN A 1 327 ? -39.992 -8.075 -19.150 1.00 23.24 336 ASN A O 1
ATOM 2267 N N . PRO A 1 328 ? -40.896 -6.047 -18.943 1.00 25.99 337 PRO A N 1
ATOM 2268 C CA . PRO A 1 328 ? -42.208 -6.547 -19.383 1.00 26.17 337 PRO A CA 1
ATOM 2269 C C . PRO A 1 328 ? -42.260 -7.046 -20.817 1.00 26.30 337 PRO A C 1
ATOM 2270 O O . PRO A 1 328 ? -43.175 -7.826 -21.133 1.00 25.42 337 PRO A O 1
ATOM 2274 N N . ASP A 1 329 ? -41.365 -6.599 -21.710 1.00 24.69 338 ASP A N 1
ATOM 2275 C CA . ASP A 1 329 ? -41.329 -7.108 -23.082 1.00 24.94 338 ASP A CA 1
ATOM 2276 C C . ASP A 1 329 ? -40.718 -8.500 -23.198 1.00 23.11 338 ASP A C 1
ATOM 2277 O O . ASP A 1 329 ? -40.671 -9.034 -24.324 1.00 23.42 338 ASP A O 1
ATOM 2282 N N . GLY A 1 330 ? -40.318 -9.112 -22.070 1.00 21.15 339 GLY A N 1
ATOM 2283 C CA . GLY A 1 330 ? -39.744 -10.437 -22.037 1.00 22.06 339 GLY A CA 1
ATOM 2284 C C . GLY A 1 330 ? -38.251 -10.444 -22.189 1.00 17.86 339 GLY A C 1
ATOM 2285 O O . GLY A 1 330 ? -37.636 -11.498 -22.067 1.00 18.26 339 GLY A O 1
ATOM 2286 N N . GLY A 1 331 ? -37.658 -9.305 -22.499 1.00 17.72 340 GLY A N 1
ATOM 2287 C CA . GLY A 1 331 ? -36.219 -9.183 -22.544 1.00 15.00 340 GLY A CA 1
ATOM 2288 C C . GLY A 1 331 ? -35.611 -8.806 -21.202 1.00 17.21 340 GLY A C 1
ATOM 2289 O O . GLY A 1 331 ? -36.299 -8.533 -20.224 1.00 17.38 340 GLY A O 1
ATOM 2290 N N . PHE A 1 332 ? -34.289 -8.786 -21.186 1.00 13.81 341 PHE A N 1
ATOM 2291 C CA . PHE A 1 332 ? -33.499 -8.439 -19.993 1.00 14.67 341 PHE A CA 1
ATOM 2292 C C . PHE A 1 332 ? -32.605 -7.257 -20.303 1.00 14.29 341 PHE A C 1
ATOM 2293 O O . PHE A 1 332 ? -32.010 -7.176 -21.393 1.00 13.05 341 PHE A O 1
ATOM 2301 N N . PRO A 1 333 ? -32.497 -6.319 -19.379 1.00 13.20 342 PRO A N 1
ATOM 2302 C CA . PRO A 1 333 ? -31.525 -5.231 -19.496 1.00 13.84 342 PRO A CA 1
ATOM 2303 C C . PRO A 1 333 ? -30.168 -5.689 -18.979 1.00 13.71 342 PRO A C 1
ATOM 2304 O O . PRO A 1 333 ? -29.985 -6.832 -18.573 1.00 13.52 342 PRO A O 1
ATOM 2308 N N . THR A 1 334 ? -29.181 -4.783 -19.019 1.00 12.89 343 THR A N 1
ATOM 2309 C CA . THR A 1 334 ? -27.886 -5.138 -18.447 1.00 12.13 343 THR A CA 1
ATOM 2310 C C . THR A 1 334 ? -27.830 -4.924 -16.932 1.00 12.35 343 THR A C 1
ATOM 2311 O O . THR A 1 334 ? -27.287 -5.759 -16.209 1.00 12.63 343 THR A O 1
ATOM 2315 N N . PHE A 1 335 ? -28.431 -3.840 -16.415 1.00 12.46 344 PHE A N 1
ATOM 2316 C CA . PHE A 1 335 ? -28.232 -3.435 -15.024 1.00 14.56 344 PHE A CA 1
ATOM 2317 C C . PHE A 1 335 ? -29.523 -3.236 -14.255 1.00 17.58 344 PHE A C 1
ATOM 2318 O O . PHE A 1 335 ? -29.548 -3.472 -13.039 1.00 18.41 344 PHE A O 1
ATOM 2326 N N . ALA A 1 336 ? -30.587 -2.771 -14.906 1.00 17.48 345 ALA A N 1
ATOM 2327 C CA . ALA A 1 336 ? -31.734 -2.324 -14.120 1.00 20.43 345 ALA A CA 1
ATOM 2328 C C . ALA A 1 336 ? -33.015 -2.507 -14.905 1.00 19.54 345 ALA A C 1
ATOM 2329 O O . ALA A 1 336 ? -33.113 -2.099 -16.072 1.00 20.15 345 ALA A O 1
ATOM 2331 N N . ARG A 1 337 ? -34.015 -3.061 -14.226 1.00 20.00 346 ARG A N 1
ATOM 2332 C CA . ARG A 1 337 ? -35.339 -3.167 -14.823 1.00 22.02 346 ARG A CA 1
ATOM 2333 C C . ARG A 1 337 ? -35.844 -1.791 -15.221 1.00 21.72 346 ARG A C 1
ATOM 2334 O O . ARG A 1 337 ? -35.654 -0.809 -14.486 1.00 23.18 346 ARG A O 1
ATOM 2342 N N . GLY A 1 338 ? -36.489 -1.712 -16.390 1.00 20.95 347 GLY A N 1
ATOM 2343 C CA . GLY A 1 338 ? -36.980 -0.443 -16.914 1.00 23.06 347 GLY A CA 1
ATOM 2344 C C . GLY A 1 338 ? -36.033 0.302 -17.837 1.00 26.63 347 GLY A C 1
ATOM 2345 O O . GLY A 1 338 ? -36.464 1.263 -18.504 1.00 27.53 347 GLY A O 1
ATOM 2346 N N . THR A 1 339 ? -34.753 -0.065 -17.866 1.00 22.51 348 THR A N 1
ATOM 2347 C CA . THR A 1 339 ? -33.889 0.347 -18.960 1.00 21.19 348 THR A CA 1
ATOM 2348 C C . THR A 1 339 ? -34.060 -0.650 -20.104 1.00 22.93 348 THR A C 1
ATOM 2349 O O . THR A 1 339 ? -34.573 -1.756 -19.912 1.00 23.06 348 THR A O 1
ATOM 2353 N N . SER A 1 340 ? -33.608 -0.256 -21.294 1.00 22.50 349 SER A N 1
ATOM 2354 C CA . SER A 1 340 ? -33.909 -1.039 -22.492 1.00 22.04 349 SER A CA 1
ATOM 2355 C C . SER A 1 340 ? -33.429 -2.493 -22.353 1.00 18.79 349 SER A C 1
ATOM 2356 O O . SER A 1 340 ? -32.288 -2.764 -21.979 1.00 18.40 349 SER A O 1
ATOM 2359 N N . SER A 1 341 ? -34.280 -3.414 -22.768 1.00 18.60 350 SER A N 1
ATOM 2360 C CA . SER A 1 341 ? -33.809 -4.790 -22.943 1.00 15.41 350 SER A CA 1
ATOM 2361 C C . SER A 1 341 ? -32.766 -4.834 -24.039 1.00 15.68 350 SER A C 1
ATOM 2362 O O . SER A 1 341 ? -32.748 -3.998 -24.958 1.00 17.85 350 SER A O 1
ATOM 2365 N N . GLU A 1 342 ? -31.877 -5.823 -23.958 1.00 13.37 351 GLU A N 1
ATOM 2366 C CA . GLU A 1 342 ? -30.811 -5.988 -24.934 1.00 14.39 351 GLU A CA 1
ATOM 2367 C C . GLU A 1 342 ? -30.871 -7.420 -25.429 1.00 13.32 351 GLU A C 1
ATOM 2368 O O . GLU A 1 342 ? -31.138 -8.335 -24.648 1.00 12.50 351 GLU A O 1
ATOM 2374 N N . ILE A 1 343 ? -30.627 -7.618 -26.717 1.00 12.72 352 ILE A N 1
ATOM 2375 C CA . ILE A 1 343 ? -30.723 -8.979 -27.269 1.00 12.84 352 ILE A CA 1
ATOM 2376 C C . ILE A 1 343 ? -29.741 -9.932 -26.589 1.00 13.35 352 ILE A C 1
ATOM 2377 O O . ILE A 1 343 ? -30.126 -11.028 -26.194 1.00 12.69 352 ILE A O 1
ATOM 2382 N N . ALA A 1 344 ? -28.442 -9.593 -26.531 1.00 11.76 353 ALA A N 1
ATOM 2383 C CA . ALA A 1 344 ? -27.481 -10.567 -25.998 1.00 10.80 353 ALA A CA 1
ATOM 2384 C C . ALA A 1 344 ? -27.735 -10.842 -24.535 1.00 11.66 353 ALA A C 1
ATOM 2385 O O . ALA A 1 344 ? -27.617 -11.978 -24.088 1.00 11.86 353 ALA A O 1
ATOM 2387 N N . MET A 1 345 ? -28.133 -9.827 -23.756 1.00 11.12 354 MET A N 1
ATOM 2388 C CA . MET A 1 345 ? -28.425 -10.106 -22.339 1.00 11.59 354 MET A CA 1
ATOM 2389 C C . MET A 1 345 ? -29.651 -10.988 -22.207 1.00 11.21 354 MET A C 1
ATOM 2390 O O . MET A 1 345 ? -29.734 -11.866 -21.320 1.00 11.16 354 MET A O 1
ATOM 2395 N N . THR A 1 346 ? -30.636 -10.773 -23.088 1.00 11.16 355 THR A N 1
ATOM 2396 C CA . THR A 1 346 ? -31.840 -11.604 -23.075 1.00 10.62 355 THR A CA 1
ATOM 2397 C C . THR A 1 346 ? -31.517 -13.059 -23.430 1.00 11.02 355 THR A C 1
ATOM 2398 O O . THR A 1 346 ? -32.007 -13.994 -22.786 1.00 11.60 355 THR A O 1
ATOM 2402 N N . ALA A 1 347 ? -30.680 -13.266 -24.450 1.00 11.13 356 ALA A N 1
ATOM 2403 C CA . ALA A 1 347 ? -30.304 -14.635 -24.813 1.00 10.09 356 ALA A CA 1
ATOM 2404 C C . ALA A 1 347 ? -29.499 -15.295 -23.705 1.00 11.28 356 ALA A C 1
ATOM 2405 O O . ALA A 1 347 ? -29.713 -16.485 -23.377 1.00 12.71 356 ALA A O 1
ATOM 2407 N N . ALA A 1 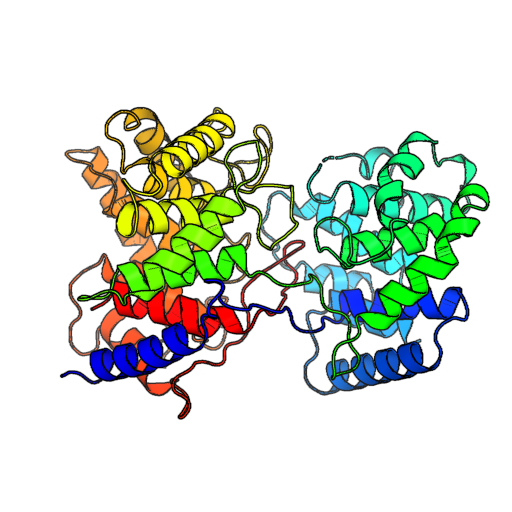348 ? -28.588 -14.525 -23.086 1.00 10.91 357 ALA A N 1
ATOM 2408 C CA . ALA A 1 348 ? -27.765 -15.063 -22.010 1.00 10.48 357 ALA A CA 1
ATOM 2409 C C . ALA A 1 348 ? -28.623 -15.485 -20.846 1.00 10.75 357 ALA A C 1
ATOM 2410 O O . ALA A 1 348 ? -28.405 -16.562 -20.251 1.00 11.64 357 ALA A O 1
ATOM 2412 N N . ALA A 1 349 ? -29.622 -14.654 -20.493 1.00 11.36 358 ALA A N 1
ATOM 2413 C CA . ALA A 1 349 ? -30.489 -14.959 -19.366 1.00 11.81 358 ALA A CA 1
ATOM 2414 C C . ALA A 1 349 ? -31.382 -16.136 -19.675 1.00 13.47 358 ALA A C 1
ATOM 2415 O O . ALA A 1 349 ? -31.652 -16.965 -18.794 1.00 15.10 358 ALA A O 1
ATOM 2417 N N . ALA A 1 350 ? -31.845 -16.256 -20.928 1.00 11.76 359 ALA A N 1
ATOM 2418 C CA . ALA A 1 350 ? -32.644 -17.424 -21.297 1.00 12.73 359 ALA A CA 1
ATOM 2419 C C . ALA A 1 350 ? -31.849 -18.689 -21.058 1.00 14.12 359 ALA A C 1
ATOM 2420 O O . ALA A 1 350 ? -32.360 -19.658 -20.475 1.00 16.43 359 ALA A O 1
ATOM 2422 N N . SER A 1 351 ? -30.612 -18.722 -21.551 1.00 12.65 360 SER A N 1
ATOM 2423 C CA . SER A 1 351 ? -29.784 -19.926 -21.379 1.00 13.99 360 SER A CA 1
ATOM 2424 C C . SER A 1 351 ? -29.488 -20.196 -19.911 1.00 15.76 360 SER A C 1
ATOM 2425 O O . SER A 1 351 ? -29.544 -21.352 -19.461 1.00 17.10 360 SER A O 1
ATOM 2428 N N . ALA A 1 352 ? -29.209 -19.158 -19.143 1.00 15.18 361 ALA A N 1
ATOM 2429 C CA . ALA A 1 352 ? -28.843 -19.412 -17.751 1.00 13.93 361 ALA A CA 1
ATOM 2430 C C . ALA A 1 352 ? -30.017 -19.868 -16.917 1.00 17.67 361 ALA A C 1
ATOM 2431 O O . ALA A 1 352 ? -29.823 -20.608 -15.926 1.00 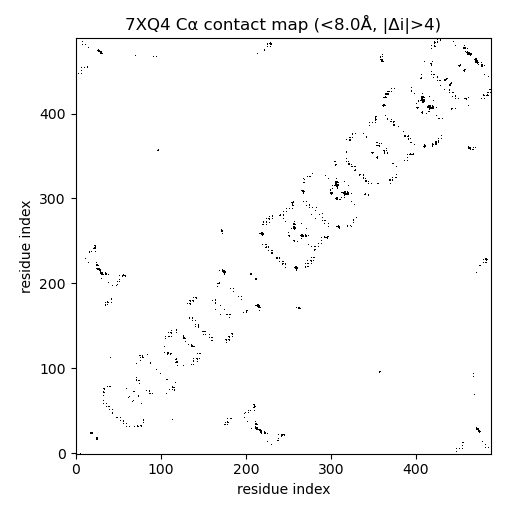20.79 361 ALA A O 1
ATOM 2433 N N . LEU A 1 353 ? -31.233 -19.406 -17.234 1.00 15.91 362 LEU A N 1
ATOM 2434 C CA . LEU A 1 353 ? -32.419 -19.766 -16.468 1.00 17.65 362 LEU A CA 1
ATOM 2435 C C . LEU A 1 353 ? -33.051 -21.065 -16.917 1.00 21.44 362 LEU A C 1
ATOM 2436 O O . LEU A 1 353 ? -33.855 -21.640 -16.160 1.00 22.25 362 LEU A O 1
ATOM 2441 N N . ALA A 1 354 ? -32.674 -21.583 -18.092 1.00 19.44 363 ALA A N 1
ATOM 2442 C CA . ALA A 1 354 ? -33.360 -22.753 -18.629 1.00 21.54 363 ALA A CA 1
ATOM 2443 C C . ALA A 1 354 ? -33.008 -24.030 -17.880 1.00 25.69 363 ALA A C 1
ATOM 2444 O O . ALA A 1 354 ? -33.717 -25.022 -18.048 1.00 27.15 363 ALA A O 1
ATOM 2446 N N . HIS A 1 355 ? -31.932 -24.023 -17.083 1.00 24.45 364 HIS A N 1
ATOM 2447 C CA . HIS A 1 355 ? -31.576 -25.163 -16.231 1.00 27.87 364 HIS A CA 1
ATOM 2448 C C . HIS A 1 355 ? -32.685 -25.545 -15.255 1.00 30.17 364 HIS A C 1
ATOM 2449 O O . HIS A 1 355 ? -32.746 -26.706 -14.834 1.00 35.93 364 HIS A O 1
ATOM 2456 N N . ASP A 1 356 ? -33.572 -24.619 -14.899 1.00 31.00 365 ASP A N 1
ATOM 2457 C CA . ASP A 1 356 ? -34.678 -24.931 -13.995 1.00 30.74 365 ASP A CA 1
ATOM 2458 C C . ASP A 1 356 ? -35.968 -25.093 -14.782 1.00 33.44 365 ASP A C 1
ATOM 2459 O O . ASP A 1 356 ? -36.413 -24.134 -15.422 1.00 32.32 365 ASP A O 1
ATOM 2464 N N . PRO A 1 357 ? -36.608 -26.263 -14.757 1.00 35.56 366 PRO A N 1
ATOM 2465 C CA . PRO A 1 357 ? -37.874 -26.435 -15.501 1.00 34.10 366 PRO A CA 1
ATOM 2466 C C . PRO A 1 357 ? -38.992 -25.519 -15.047 1.00 35.24 366 PRO A C 1
ATOM 2467 O O . PRO A 1 357 ? -39.896 -25.235 -15.839 1.00 35.92 366 PRO A O 1
ATOM 2471 N N . ASP A 1 358 ? -38.980 -25.057 -13.803 1.00 34.21 367 ASP A N 1
ATOM 2472 C CA . ASP A 1 358 ? -39.994 -24.141 -13.302 1.00 36.93 367 ASP A CA 1
ATOM 2473 C C . ASP A 1 358 ? -39.950 -22.758 -13.958 1.00 35.78 367 ASP A C 1
ATOM 2474 O O . ASP A 1 358 ? -40.890 -21.967 -13.782 1.00 36.16 367 ASP A O 1
ATOM 2479 N N . ARG A 1 359 ? -38.884 -22.432 -14.686 1.00 32.84 368 ARG A N 1
ATOM 2480 C CA . ARG A 1 359 ? -38.725 -21.108 -15.279 1.00 31.03 368 ARG A CA 1
ATOM 2481 C C . ARG A 1 359 ? -39.000 -21.122 -16.783 1.00 29.44 368 ARG A C 1
ATOM 2482 O O . ARG A 1 359 ? -38.607 -20.197 -17.508 1.00 27.03 368 ARG A O 1
ATOM 2490 N N . ARG A 1 360 ? -39.672 -22.163 -17.259 1.00 29.53 369 ARG A N 1
ATOM 2491 C CA . ARG A 1 360 ? -39.846 -22.355 -18.694 1.00 30.39 369 ARG A CA 1
ATOM 2492 C C . ARG A 1 360 ? -40.607 -21.192 -19.330 1.00 26.07 369 ARG A C 1
ATOM 2493 O O . ARG A 1 360 ? -40.260 -20.742 -20.429 1.00 25.63 369 ARG A O 1
ATOM 2501 N N . GLU A 1 361 ? -41.609 -20.663 -18.644 1.00 26.70 370 GLU A N 1
ATOM 2502 C CA . GLU A 1 361 ? -42.357 -19.525 -19.174 1.00 27.37 370 GLU A CA 1
ATOM 2503 C C . GLU A 1 361 ? -41.454 -18.324 -19.433 1.00 26.53 370 GLU A C 1
ATOM 2504 O O . GLU A 1 361 ? -41.508 -17.699 -20.507 1.00 25.01 370 GLU A O 1
ATOM 2510 N N . GLU A 1 362 ? -40.618 -17.972 -18.454 1.00 23.64 371 GLU A N 1
ATOM 2511 C CA . GLU A 1 362 ? -39.748 -16.822 -18.647 1.00 25.16 371 GLU A CA 1
ATOM 2512 C C . GLU A 1 362 ? -38.707 -17.098 -19.724 1.00 22.50 371 GLU A C 1
ATOM 2513 O O . GLU A 1 362 ? -38.363 -16.201 -20.513 1.00 20.23 371 GLU A O 1
ATOM 2519 N N . VAL A 1 363 ? -38.190 -18.328 -19.774 1.00 19.83 372 VAL A N 1
ATOM 2520 C CA . VAL A 1 363 ? -37.183 -18.668 -20.776 1.00 17.75 372 VAL A CA 1
ATOM 2521 C C . VAL A 1 363 ? -37.781 -18.574 -22.183 1.00 18.66 372 VAL A C 1
ATOM 2522 O O . VAL A 1 363 ? -37.162 -18.041 -23.115 1.00 15.95 372 VAL A O 1
ATOM 2526 N N . ASP A 1 364 ? -39.004 -19.063 -22.354 1.00 20.94 373 ASP A N 1
ATOM 2527 C CA . ASP A 1 364 ? -39.599 -19.057 -23.694 1.00 18.18 373 ASP A CA 1
ATOM 2528 C C . ASP A 1 364 ? -39.939 -17.633 -24.129 1.00 18.51 373 ASP A C 1
ATOM 2529 O O . ASP A 1 364 ? -39.732 -17.268 -25.292 1.00 18.43 373 ASP A O 1
ATOM 2534 N N . GLU A 1 365 ? -40.399 -16.784 -23.203 1.00 17.29 374 GLU A N 1
ATOM 2535 C CA . GLU A 1 365 ? -40.633 -15.382 -23.554 1.00 18.33 374 GLU A CA 1
ATOM 2536 C C . GLU A 1 365 ? -39.335 -14.687 -23.937 1.00 18.71 374 GLU A C 1
ATOM 2537 O O . GLU A 1 365 ? -39.329 -13.801 -24.806 1.00 17.78 374 GLU A O 1
ATOM 2543 N N . ALA A 1 366 ? -38.227 -15.054 -23.289 1.00 15.51 375 ALA A N 1
ATOM 2544 C CA . ALA A 1 366 ? -36.944 -14.471 -23.647 1.00 14.53 375 ALA A CA 1
ATOM 2545 C C . ALA A 1 366 ? -36.488 -14.917 -25.025 1.00 14.90 375 ALA A C 1
ATOM 2546 O O . ALA A 1 366 ? -35.984 -14.098 -25.814 1.00 14.87 375 ALA A O 1
ATOM 2548 N N . VAL A 1 367 ? -36.626 -16.214 -25.319 1.00 14.64 376 VAL A N 1
ATOM 2549 C CA . VAL A 1 367 ? -36.207 -16.670 -26.649 1.00 14.25 376 VAL A CA 1
ATOM 2550 C C . VAL A 1 367 ? -37.082 -16.041 -27.726 1.00 14.93 376 VAL A C 1
ATOM 2551 O O . VAL A 1 367 ? -36.569 -15.665 -28.798 1.00 14.71 376 VAL A O 1
ATOM 2555 N N . ARG A 1 368 ? -38.390 -15.895 -27.458 1.00 15.89 377 ARG A N 1
ATOM 2556 C CA . ARG A 1 368 ? -39.287 -15.215 -28.406 1.00 16.95 377 ARG A CA 1
ATOM 2557 C C . ARG A 1 368 ? -38.856 -13.768 -28.641 1.00 16.31 377 ARG A C 1
ATOM 2558 O O . ARG A 1 368 ? -38.870 -13.286 -29.781 1.00 16.46 377 ARG A O 1
ATOM 2566 N N . TYR A 1 369 ? -38.363 -13.081 -27.604 1.00 14.53 378 TYR A N 1
ATOM 2567 C CA . TYR A 1 369 ? -37.823 -11.744 -27.789 1.00 15.15 378 TYR A CA 1
ATOM 2568 C C . TYR A 1 369 ? -36.635 -11.760 -28.757 1.00 15.54 378 TYR A C 1
ATOM 2569 O O . TYR A 1 369 ? -36.518 -10.912 -29.665 1.00 16.40 378 TYR A O 1
ATOM 2578 N N . VAL A 1 370 ? -35.732 -12.717 -28.577 1.00 13.93 379 VAL A N 1
ATOM 2579 C CA . VAL A 1 370 ? -34.562 -12.806 -29.446 1.00 12.92 379 VAL A CA 1
ATOM 2580 C C . VAL A 1 370 ? -34.982 -12.985 -30.909 1.00 15.34 379 VAL A C 1
ATOM 2581 O O . VAL A 1 370 ? -34.451 -12.313 -31.812 1.00 14.31 379 VAL A O 1
ATOM 2585 N N . VAL A 1 371 ? -35.945 -13.858 -31.172 1.00 14.16 380 VAL A N 1
ATOM 2586 C CA . VAL A 1 371 ? -36.372 -14.111 -32.560 1.00 14.22 380 VAL A CA 1
ATOM 2587 C C . VAL A 1 371 ? -36.978 -12.840 -33.136 1.00 16.75 380 VAL A C 1
ATOM 2588 O O . VAL A 1 371 ? -36.759 -12.485 -34.308 1.00 17.30 380 VAL A O 1
ATOM 2592 N N . ARG A 1 372 ? -37.777 -12.147 -32.316 1.00 15.64 381 ARG A N 1
ATOM 2593 C CA . ARG A 1 372 ? -38.502 -10.965 -32.779 1.00 17.51 381 ARG A CA 1
ATOM 2594 C C . ARG A 1 372 ? -37.539 -9.847 -33.177 1.00 18.70 381 ARG A C 1
ATOM 2595 O O . ARG A 1 372 ? -37.873 -9.026 -34.045 1.00 19.32 381 ARG A O 1
ATOM 2603 N N . HIS A 1 373 ? -36.353 -9.795 -32.573 1.00 14.71 382 HIS A N 1
ATOM 2604 C CA . HIS A 1 373 ? -35.444 -8.665 -32.775 1.00 15.62 382 HIS A CA 1
ATOM 2605 C C . HIS A 1 373 ? -34.307 -8.979 -33.731 1.00 14.20 382 HIS A C 1
ATOM 2606 O O . HIS A 1 373 ? -33.426 -8.131 -33.942 1.00 16.25 382 HIS A O 1
ATOM 2613 N N . GLN A 1 374 ? -34.283 -10.184 -34.290 1.00 13.71 383 GLN A N 1
ATOM 2614 C CA . GLN A 1 374 ? -33.267 -10.503 -35.280 1.00 13.06 383 GLN A CA 1
ATOM 2615 C C . GLN A 1 374 ? -33.449 -9.562 -36.485 1.00 12.19 383 GLN A C 1
ATOM 2616 O O . GLN A 1 374 ? -34.562 -9.295 -36.907 1.00 14.84 383 GLN A O 1
ATOM 2622 N N . ARG A 1 375 ? -32.323 -9.111 -37.058 1.00 12.96 384 ARG A N 1
ATOM 2623 C CA . ARG A 1 375 ? -32.380 -8.206 -38.191 1.00 12.86 384 ARG A CA 1
ATOM 2624 C C . ARG A 1 375 ? -32.667 -8.945 -39.498 1.00 14.72 384 ARG A C 1
ATOM 2625 O O . ARG A 1 375 ? -32.525 -10.167 -39.591 1.00 12.84 384 ARG A O 1
ATOM 2633 N N . PRO A 1 376 ? -33.054 -8.215 -40.533 1.00 14.32 385 PRO A N 1
ATOM 2634 C CA . PRO A 1 376 ? -33.316 -8.848 -41.823 1.00 14.13 385 PRO A CA 1
ATOM 2635 C C . PRO A 1 376 ? -32.145 -9.551 -42.424 1.00 13.34 385 PRO A C 1
ATOM 2636 O O . PRO A 1 376 ? -32.370 -10.341 -43.343 1.00 15.46 385 PRO A O 1
ATOM 2640 N N . ASP A 1 377 ? -30.911 -9.260 -42.026 1.00 12.57 386 ASP A N 1
ATOM 2641 C CA . ASP A 1 377 ? -29.754 -9.959 -42.569 1.00 13.49 386 ASP A CA 1
ATOM 2642 C C . ASP A 1 377 ? -29.242 -11.078 -41.684 1.00 13.26 386 ASP A C 1
ATOM 2643 O O . ASP A 1 377 ? -28.193 -11.667 -41.986 1.00 12.44 386 ASP A O 1
ATOM 2648 N N . GLY A 1 378 ? -29.971 -11.405 -40.591 1.00 11.85 387 GLY A N 1
ATOM 2649 C CA . GLY A 1 378 ? -29.568 -12.511 -39.733 1.00 10.92 387 GLY A CA 1
ATOM 2650 C C . GLY A 1 378 ? -28.798 -12.121 -38.493 1.00 10.72 387 GLY A C 1
ATOM 2651 O O . GLY A 1 378 ? -28.643 -12.955 -37.597 1.00 11.17 387 GLY A O 1
ATOM 2652 N N . THR A 1 379 ? -28.323 -10.868 -38.413 1.00 10.75 388 THR A N 1
ATOM 2653 C CA . THR A 1 379 ? -27.567 -10.372 -37.270 1.00 11.50 388 THR A CA 1
ATOM 2654 C C . THR A 1 379 ? -28.513 -9.938 -36.160 1.00 11.28 388 THR A C 1
ATOM 2655 O O . THR A 1 379 ? -29.735 -9.940 -36.288 1.00 11.41 388 THR A O 1
ATOM 2659 N N . PHE A 1 380 ? -27.908 -9.519 -35.049 1.00 11.36 389 PHE A N 1
ATOM 2660 C CA . PHE A 1 380 ? -28.660 -9.069 -33.881 1.00 12.15 389 PHE A CA 1
ATOM 2661 C C . PHE A 1 380 ? -28.280 -7.656 -33.464 1.00 13.69 389 PHE A C 1
ATOM 2662 O O . PHE A 1 380 ? -29.040 -6.728 -33.721 1.00 16.88 389 PHE A O 1
ATOM 2670 N N . GLU A 1 381 ? -27.140 -7.483 -32.810 1.00 13.35 390 GLU A N 1
ATOM 2671 C CA . GLU A 1 381 ? -26.769 -6.159 -32.289 1.00 14.73 390 GLU A CA 1
ATOM 2672 C C . GLU A 1 381 ? -25.290 -6.149 -31.952 1.00 13.91 390 GLU A C 1
ATOM 2673 O O . GLU A 1 381 ? -24.669 -7.197 -31.789 1.00 13.44 390 GLU A O 1
ATOM 2679 N N . ARG A 1 382 ? -24.722 -4.949 -31.828 1.00 13.16 391 ARG A N 1
ATOM 2680 C CA . ARG A 1 382 ? -23.459 -4.756 -31.117 1.00 10.22 391 ARG A CA 1
ATOM 2681 C C . ARG A 1 382 ? -23.764 -3.955 -29.876 1.00 14.22 391 ARG A C 1
ATOM 2682 O O . ARG A 1 382 ? -24.476 -2.947 -29.957 1.00 17.72 391 ARG A O 1
ATOM 2690 N N . SER A 1 383 ? -23.260 -4.411 -28.735 1.00 12.30 392 SER A N 1
ATOM 2691 C CA . SER A 1 383 ? -23.531 -3.689 -27.487 1.00 11.88 392 SER A CA 1
ATOM 2692 C C . SER A 1 383 ? -22.257 -3.748 -26.649 1.00 11.27 392 SER A C 1
ATOM 2693 O O . SER A 1 383 ? -21.379 -2.882 -26.827 1.00 13.51 392 SER A O 1
ATOM 2696 N N . TRP A 1 384 ? -22.092 -4.759 -25.772 1.00 12.02 393 TRP A N 1
ATOM 2697 C CA . TRP A 1 384 ? -20.872 -4.791 -24.978 1.00 10.86 393 TRP A CA 1
ATOM 2698 C C . TRP A 1 384 ? -19.686 -5.338 -25.737 1.00 11.23 393 TRP A C 1
ATOM 2699 O O . TRP A 1 384 ? -18.567 -5.232 -25.263 1.00 11.01 393 TRP A O 1
ATOM 2710 N N . SER A 1 385 ? -19.903 -5.942 -26.912 1.00 10.49 394 SER A N 1
ATOM 2711 C CA . SER A 1 385 ? -18.815 -6.298 -27.828 1.00 11.00 394 SER A CA 1
ATOM 2712 C C . SER A 1 385 ? -18.964 -5.535 -29.143 1.00 10.70 394 SER A C 1
ATOM 2713 O O . SER A 1 385 ? -20.081 -5.217 -29.570 1.00 11.23 394 SER A O 1
ATOM 2716 N N . ARG A 1 386 ? -17.836 -5.229 -29.783 1.00 10.69 395 ARG A N 1
ATOM 2717 C CA . ARG A 1 386 ? -17.843 -4.476 -31.028 1.00 10.26 395 ARG A CA 1
ATOM 2718 C C . ARG A 1 386 ? -17.885 -5.355 -32.261 1.00 10.71 395 ARG A C 1
ATOM 2719 O O . ARG A 1 386 ? -17.922 -4.827 -33.368 1.00 12.41 395 ARG A O 1
ATOM 2727 N N . ASN A 1 387 ? -17.892 -6.666 -32.101 1.00 10.31 396 ASN A N 1
ATOM 2728 C CA . ASN A 1 387 ? -18.107 -7.530 -33.258 1.00 9.64 396 ASN A CA 1
ATOM 2729 C C . ASN A 1 387 ? -19.561 -7.910 -33.265 1.00 10.68 396 ASN A C 1
ATOM 2730 O O . ASN A 1 387 ? -20.245 -7.811 -32.236 1.00 11.57 396 ASN A O 1
ATOM 2735 N N . ALA A 1 388 ? -20.052 -8.302 -34.445 1.00 10.19 397 ALA A N 1
ATOM 2736 C CA . ALA A 1 388 ? -21.408 -8.822 -34.513 1.00 10.68 397 ALA A CA 1
ATOM 2737 C C . ALA A 1 388 ? -21.488 -10.252 -34.029 1.00 9.88 397 ALA A C 1
ATOM 2738 O O . ALA A 1 388 ? -22.577 -10.737 -33.686 1.00 10.40 397 ALA A O 1
ATOM 2740 N N . THR A 1 389 ? -20.377 -10.960 -34.047 1.00 9.24 398 THR A N 1
ATOM 2741 C CA . THR A 1 389 ? -20.449 -12.388 -33.725 1.00 8.32 398 THR A CA 1
ATOM 2742 C C . THR A 1 389 ? -20.756 -12.668 -32.261 1.00 9.16 398 THR A C 1
ATOM 2743 O O . THR A 1 389 ? -21.225 -13.765 -31.957 1.00 9.60 398 THR A O 1
ATOM 2747 N N . ASN A 1 390 ? -20.527 -11.714 -31.343 1.00 8.49 399 ASN A N 1
ATOM 2748 C CA . ASN A 1 390 ? -20.852 -12.000 -29.952 1.00 8.18 399 ASN A CA 1
ATOM 2749 C C . ASN A 1 390 ? -22.333 -12.233 -29.780 1.00 9.07 399 ASN A C 1
ATOM 2750 O O . ASN A 1 390 ? -22.734 -13.244 -29.167 1.00 10.43 399 ASN A O 1
ATOM 2755 N N . ALA A 1 391 ? -23.179 -11.301 -30.256 1.00 8.33 400 ALA A N 1
ATOM 2756 C CA . ALA A 1 391 ? -24.586 -11.532 -29.956 1.00 8.18 400 ALA A CA 1
ATOM 2757 C C . ALA A 1 391 ? -25.118 -12.710 -30.754 1.00 9.84 400 ALA A C 1
ATOM 2758 O O . ALA A 1 391 ? -26.067 -13.380 -30.313 1.00 10.30 400 ALA A O 1
ATOM 2760 N N . VAL A 1 392 ? -24.532 -12.945 -31.940 1.00 9.56 401 VAL A N 1
ATOM 2761 C CA . VAL A 1 392 ? -24.888 -14.142 -32.697 1.00 9.95 401 VAL A CA 1
ATOM 2762 C C . VAL A 1 392 ? -24.652 -15.395 -31.851 1.00 10.28 401 VAL A C 1
ATOM 2763 O O . VAL A 1 392 ? -25.516 -16.296 -31.810 1.00 9.48 401 VAL A O 1
ATOM 2767 N N . PHE A 1 393 ? -23.485 -15.504 -31.170 1.00 10.75 402 PHE A N 1
ATOM 2768 C CA . PHE A 1 393 ? -23.273 -16.739 -30.393 1.00 9.94 402 PHE A CA 1
ATOM 2769 C C . PHE A 1 393 ? -24.236 -16.818 -29.234 1.00 10.06 402 PHE A C 1
ATOM 2770 O O . PHE A 1 393 ? -24.793 -17.894 -28.978 1.00 10.58 402 PHE A O 1
ATOM 2778 N N . ARG A 1 394 ? -24.482 -15.713 -28.548 1.00 9.22 403 ARG A N 1
ATOM 2779 C CA . ARG A 1 394 ? -25.376 -15.837 -27.386 1.00 10.38 403 ARG A CA 1
ATOM 2780 C C . ARG A 1 394 ? -26.777 -16.178 -27.830 1.00 10.44 403 ARG A C 1
ATOM 2781 O O . ARG A 1 394 ? -27.424 -17.050 -27.229 1.00 10.87 403 ARG A O 1
ATOM 2789 N N . ALA A 1 395 ? -27.227 -15.562 -28.932 1.00 9.89 404 ALA A N 1
ATOM 2790 C CA . ALA A 1 395 ? -28.549 -15.900 -29.484 1.00 9.52 404 ALA A CA 1
ATOM 2791 C C . ALA A 1 395 ? -28.611 -17.336 -29.952 1.00 9.90 404 ALA A C 1
ATOM 2792 O O . ALA A 1 395 ? -29.576 -18.044 -29.641 1.00 10.86 404 ALA A O 1
ATOM 2794 N N . VAL A 1 396 ? -27.593 -17.803 -30.648 1.00 9.48 405 VAL A N 1
ATOM 2795 C CA . VAL A 1 396 ? -27.673 -19.168 -31.182 1.00 10.12 405 VAL A CA 1
ATOM 2796 C C . VAL A 1 396 ? -27.668 -20.198 -30.049 1.00 10.98 405 VAL A C 1
ATOM 2797 O O . VAL A 1 396 ? -28.381 -21.197 -30.124 1.00 11.70 405 VAL A O 1
ATOM 2801 N N . LEU A 1 397 ? -26.919 -19.949 -28.950 1.00 10.19 406 LEU A N 1
ATOM 2802 C CA . LEU A 1 397 ? -26.976 -20.908 -27.848 1.00 10.62 406 LEU A CA 1
ATOM 2803 C C . LEU A 1 397 ? -28.371 -20.991 -27.252 1.00 12.23 406 LEU A C 1
ATOM 2804 O O . LEU A 1 397 ? -28.824 -22.089 -26.894 1.00 13.87 406 LEU A O 1
ATOM 2809 N N . ALA A 1 398 ? -29.055 -19.857 -27.106 1.00 11.83 407 ALA A N 1
ATOM 2810 C CA . ALA A 1 398 ? -30.407 -19.886 -26.566 1.00 12.14 407 ALA A CA 1
ATOM 2811 C C . ALA A 1 398 ? -31.385 -20.526 -27.559 1.00 13.43 407 ALA A C 1
ATOM 2812 O O . ALA A 1 398 ? -32.292 -21.274 -27.178 1.00 15.12 407 ALA A O 1
ATOM 2814 N N . LEU A 1 399 ? -31.224 -20.227 -28.844 1.00 11.57 408 LEU A N 1
ATOM 2815 C CA . LEU A 1 399 ? -32.153 -20.739 -29.838 1.00 12.15 408 LEU A CA 1
ATOM 2816 C C . LEU A 1 399 ? -32.041 -22.248 -30.018 1.00 15.53 408 LEU A C 1
ATOM 2817 O O . LEU A 1 399 ? -33.022 -22.891 -30.410 1.00 18.18 408 LEU A O 1
ATOM 2822 N N . THR A 1 400 ? -30.870 -22.832 -29.754 1.00 14.23 409 THR A N 1
ATOM 2823 C CA . THR A 1 400 ? -30.648 -24.257 -29.979 1.00 15.46 409 THR A CA 1
ATOM 2824 C C . THR A 1 400 ? -30.519 -25.058 -28.687 1.00 19.79 409 THR A C 1
ATOM 2825 O O . THR A 1 400 ? -30.650 -26.286 -28.729 1.00 23.70 409 THR A O 1
ATOM 2829 N N . GLY A 1 401 ? -30.286 -24.410 -27.551 1.00 18.20 410 GLY A N 1
ATOM 2830 C CA . GLY A 1 401 ? -30.082 -25.121 -26.300 1.00 20.16 410 GLY A CA 1
ATOM 2831 C C . GLY A 1 401 ? -31.335 -25.216 -25.472 1.00 25.67 410 GLY A C 1
ATOM 2832 O O . GLY A 1 401 ? -31.529 -26.198 -24.760 1.00 30.10 410 GLY A O 1
ATOM 2833 N N . VAL A 1 402 ? -32.187 -24.200 -25.523 1.00 24.01 411 VAL A N 1
ATOM 2834 C CA . VAL A 1 402 ? -33.413 -24.243 -24.742 1.00 26.01 411 VAL A CA 1
ATOM 2835 C C . VAL A 1 402 ? -34.370 -25.229 -25.391 1.00 28.47 411 VAL A C 1
ATOM 2836 O O . VAL A 1 402 ? -34.463 -25.310 -26.625 1.00 27.93 411 VAL A O 1
ATOM 2840 N N . ALA A 1 403 ? -35.058 -26.026 -24.571 1.00 29.16 412 ALA A N 1
ATOM 2841 C CA . ALA A 1 403 ? -35.952 -27.044 -25.128 1.00 33.44 412 ALA A CA 1
ATOM 2842 C C . ALA A 1 403 ? -37.115 -26.416 -25.900 1.00 31.02 412 ALA A C 1
ATOM 2843 O O . ALA A 1 403 ? -37.708 -25.413 -25.464 1.00 31.42 412 ALA A O 1
ATOM 2845 N N . ALA A 1 404 ? -37.415 -26.993 -27.073 1.00 31.21 413 ALA A N 1
ATOM 2846 C CA . ALA A 1 404 ? -38.529 -26.535 -27.897 1.00 30.28 413 ALA A CA 1
ATOM 2847 C C . ALA A 1 404 ? -38.906 -27.596 -28.927 1.00 28.03 413 ALA A C 1
ATOM 2848 O O . ALA A 1 404 ? -38.037 -28.280 -29.471 1.00 30.41 413 ALA A O 1
ATOM 2850 N N . HIS A 1 405 ? -40.201 -27.692 -29.219 1.00 27.53 414 HIS A N 1
ATOM 2851 C CA . HIS A 1 405 ? -40.737 -28.678 -30.148 1.00 29.08 414 HIS A CA 1
ATOM 2852 C C . HIS A 1 405 ? -41.829 -28.013 -30.975 1.00 30.41 414 HIS A C 1
ATOM 2853 O O . HIS A 1 405 ? -42.204 -26.864 -30.724 1.00 31.24 414 HIS A O 1
ATOM 2860 N N . GLY A 1 406 ? -42.287 -28.718 -32.002 1.00 31.23 415 GLY A N 1
ATOM 2861 C CA . GLY A 1 406 ? -43.369 -28.220 -32.840 1.00 32.22 415 GLY A CA 1
ATOM 2862 C C . GLY A 1 406 ? -43.018 -26.905 -33.511 1.00 31.31 415 GLY A C 1
ATOM 2863 O O . GLY A 1 406 ? -41.873 -26.678 -33.925 1.00 28.82 415 GLY A O 1
ATOM 2864 N N . GLU A 1 407 ? -44.019 -26.025 -33.614 1.00 31.17 416 GLU A N 1
ATOM 2865 C CA . GLU A 1 407 ? -43.859 -24.804 -34.399 1.00 30.49 416 GLU A CA 1
ATOM 2866 C C . GLU A 1 407 ? -42.797 -23.897 -33.803 1.00 28.15 416 GLU A C 1
ATOM 2867 O O . GLU A 1 407 ? -42.040 -23.234 -34.533 1.00 26.57 416 GLU A O 1
ATOM 2873 N N . GLU A 1 408 ? -42.697 -23.870 -32.473 1.00 26.54 417 GLU A N 1
ATOM 2874 C CA . GLU A 1 408 ? -41.695 -23.018 -31.847 1.00 25.87 417 GLU A CA 1
ATOM 2875 C C . GLU A 1 408 ? -40.283 -23.527 -32.141 1.00 22.39 417 GLU A C 1
ATOM 2876 O O . GLU A 1 408 ? -39.338 -22.727 -32.302 1.00 20.29 417 GLU A O 1
ATOM 2882 N N . ARG A 1 409 ? -40.109 -24.858 -32.231 1.00 24.42 418 ARG A N 1
ATOM 2883 C CA . ARG A 1 409 ? -38.823 -25.394 -32.641 1.00 22.82 418 ARG A CA 1
ATOM 2884 C C . ARG A 1 409 ? -38.498 -24.950 -34.055 1.00 21.45 418 ARG A C 1
ATOM 2885 O O . ARG A 1 409 ? -37.353 -24.569 -34.342 1.00 21.00 418 ARG A O 1
ATOM 2893 N N . ARG A 1 410 ? -39.502 -24.935 -34.925 1.00 20.98 419 ARG A N 1
ATOM 2894 C CA . ARG A 1 410 ? -39.286 -24.510 -36.306 1.00 19.83 419 ARG A CA 1
ATOM 2895 C C . ARG A 1 410 ? -38.882 -23.046 -36.358 1.00 19.36 419 ARG A C 1
ATOM 2896 O O . ARG A 1 410 ? -37.943 -22.673 -37.067 1.00 17.08 419 ARG A O 1
ATOM 2904 N N . SER A 1 411 ? -39.578 -22.207 -35.610 1.00 17.46 420 SER A N 1
ATOM 2905 C CA . SER A 1 411 ? -39.273 -20.779 -35.591 1.00 19.39 420 SER A CA 1
ATOM 2906 C C . SER A 1 411 ? -37.859 -20.519 -35.100 1.00 17.25 420 SER A C 1
ATOM 2907 O O . SER A 1 411 ? -37.087 -19.734 -35.691 1.00 16.26 420 SER A O 1
ATOM 2910 N N . ARG A 1 412 ? -37.463 -21.191 -34.010 1.00 15.33 421 ARG A N 1
ATOM 2911 C CA . ARG A 1 412 ? -36.123 -20.982 -33.481 1.00 14.74 421 ARG A CA 1
ATOM 2912 C C . ARG A 1 412 ? -35.062 -21.550 -34.411 1.00 13.94 421 ARG A C 1
ATOM 2913 O O . ARG A 1 412 ? -33.996 -20.969 -34.521 1.00 13.42 421 ARG A O 1
ATOM 2921 N N . ALA A 1 413 ? -35.356 -22.662 -35.100 1.00 14.76 422 ALA A N 1
ATOM 2922 C CA . ALA A 1 413 ? -34.385 -23.254 -36.018 1.00 15.15 422 ALA A CA 1
ATOM 2923 C C . ALA A 1 413 ? -34.147 -22.332 -37.188 1.00 14.50 422 ALA A C 1
ATOM 2924 O O . ALA A 1 413 ? -32.998 -22.118 -37.575 1.00 15.52 422 ALA A O 1
ATOM 2926 N N . ARG A 1 414 ? -35.222 -21.739 -37.706 1.00 14.38 423 ARG A N 1
ATOM 2927 C CA . ARG A 1 414 ? -35.084 -20.824 -38.849 1.00 14.22 423 ARG A CA 1
ATOM 2928 C C . ARG A 1 414 ? -34.252 -19.617 -38.452 1.00 13.55 423 ARG A C 1
ATOM 2929 O O . ARG A 1 414 ? -33.411 -19.133 -39.245 1.00 13.53 423 ARG A O 1
ATOM 2937 N N . ALA A 1 415 ? -34.482 -19.100 -37.244 1.00 13.39 424 ALA A N 1
ATOM 2938 C CA . ALA A 1 415 ? -33.696 -17.951 -36.782 1.00 12.74 424 ALA A CA 1
ATOM 2939 C C . ALA A 1 415 ? -32.239 -18.315 -36.603 1.00 12.02 424 ALA A C 1
ATOM 2940 O O . ALA A 1 415 ? -31.325 -17.564 -36.994 1.00 11.61 424 ALA A O 1
ATOM 2942 N N . ALA A 1 416 ? -31.978 -19.466 -35.971 1.00 12.00 425 ALA A N 1
ATOM 2943 C CA . ALA A 1 416 ? -30.592 -19.869 -35.824 1.00 11.71 425 ALA A CA 1
ATOM 2944 C C . ALA A 1 416 ? -29.931 -20.078 -37.183 1.00 11.40 425 ALA A C 1
ATOM 2945 O O . ALA A 1 416 ? -28.754 -19.709 -37.356 1.00 10.88 425 ALA A O 1
ATOM 2947 N N . GLU A 1 417 ? -30.657 -20.652 -38.139 1.00 11.84 426 GLU A N 1
ATOM 2948 C CA . GLU A 1 417 ? -30.096 -20.854 -39.481 1.00 11.82 426 GLU A CA 1
ATOM 2949 C C . GLU A 1 417 ? -29.707 -19.531 -40.118 1.00 11.54 426 GLU A C 1
ATOM 2950 O O . GLU A 1 417 ? -28.662 -19.450 -40.778 1.00 11.39 426 GLU A O 1
ATOM 2956 N N . ARG A 1 418 ? -30.539 -18.490 -39.952 1.00 11.73 427 ARG A N 1
ATOM 2957 C CA . ARG A 1 418 ? -30.177 -17.189 -40.560 1.00 11.54 427 ARG A CA 1
ATOM 2958 C C . ARG A 1 418 ? -28.945 -16.614 -39.918 1.00 10.87 427 ARG A C 1
ATOM 2959 O O . ARG A 1 418 ? -28.121 -16.005 -40.600 1.00 10.94 427 ARG A O 1
ATOM 2967 N N . ALA A 1 419 ? -28.786 -16.794 -38.608 1.00 10.60 428 ALA A N 1
ATOM 2968 C CA . ALA A 1 419 ? -27.598 -16.275 -37.925 1.00 10.01 428 ALA A CA 1
ATOM 2969 C C . ALA A 1 419 ? -26.367 -17.011 -38.375 1.00 10.16 428 ALA A C 1
ATOM 2970 O O . ALA A 1 419 ? -25.328 -16.386 -38.625 1.00 9.43 428 ALA A O 1
ATOM 2972 N N . LEU A 1 420 ? -26.450 -18.349 -38.476 1.00 9.94 429 LEU A N 1
ATOM 2973 C CA . LEU A 1 420 ? -25.279 -19.086 -38.925 1.00 9.77 429 LEU A CA 1
ATOM 2974 C C . LEU A 1 420 ? -24.973 -18.765 -40.373 1.00 10.30 429 LEU A C 1
ATOM 2975 O O . LEU A 1 420 ? -23.802 -18.784 -40.777 1.00 10.74 429 LEU A O 1
ATOM 2980 N N . ALA A 1 421 ? -26.012 -18.505 -41.182 1.00 10.30 430 ALA A N 1
ATOM 2981 C CA . ALA A 1 421 ? -25.770 -18.118 -42.576 1.00 10.48 430 ALA A CA 1
ATOM 2982 C C . ALA A 1 421 ? -25.112 -16.761 -42.653 1.00 10.25 430 ALA A C 1
ATOM 2983 O O . ALA A 1 421 ? -24.226 -16.562 -43.482 1.00 10.17 430 ALA A O 1
ATOM 2985 N N . HIS A 1 422 ? -25.510 -15.813 -41.802 1.00 10.07 431 HIS A N 1
ATOM 2986 C CA . HIS A 1 422 ? -24.741 -14.582 -41.758 1.00 9.80 431 HIS A CA 1
ATOM 2987 C C . HIS A 1 422 ? -23.252 -14.835 -41.516 1.00 9.92 431 HIS A C 1
ATOM 2988 O O . HIS A 1 422 ? -22.391 -14.202 -42.178 1.00 9.39 431 HIS A O 1
ATOM 2995 N N . LEU A 1 423 ? -22.922 -15.761 -40.600 1.00 9.19 432 LEU A N 1
ATOM 2996 C CA . LEU A 1 423 ? -21.516 -16.066 -40.358 1.00 8.91 432 LEU A CA 1
ATOM 2997 C C . LEU A 1 423 ? -20.866 -16.616 -41.608 1.00 9.12 432 LEU A C 1
ATOM 2998 O O . LEU A 1 423 ? -19.794 -16.151 -42.036 1.00 9.44 432 LEU A O 1
ATOM 3003 N N . ALA A 1 424 ? -21.525 -17.587 -42.272 1.00 9.44 433 ALA A N 1
ATOM 3004 C CA . ALA A 1 424 ? -20.895 -18.145 -43.464 1.00 9.68 433 ALA A CA 1
ATOM 3005 C C . ALA A 1 424 ? -20.720 -17.096 -44.556 1.00 9.85 433 ALA A C 1
ATOM 3006 O O . ALA A 1 424 ? -19.743 -17.142 -45.329 1.00 10.26 433 ALA A O 1
ATOM 3008 N N . ALA A 1 425 ? -21.677 -16.160 -44.689 1.00 9.97 434 ALA A N 1
ATOM 3009 C CA . ALA A 1 425 ? -21.617 -15.200 -45.786 1.00 10.24 434 ALA A CA 1
ATOM 3010 C C . ALA A 1 425 ? -20.488 -14.220 -45.606 1.00 10.04 434 ALA A C 1
ATOM 3011 O O . ALA A 1 425 ? -20.033 -13.654 -46.611 1.00 10.43 434 ALA A O 1
ATOM 3013 N N . THR A 1 426 ? -20.082 -13.986 -44.346 1.00 9.63 435 THR A N 1
ATOM 3014 C CA . THR A 1 426 ? -19.110 -12.944 -44.052 1.00 9.48 435 THR A CA 1
ATOM 3015 C C . THR A 1 426 ? -17.763 -13.499 -43.615 1.00 9.27 435 THR A C 1
ATOM 3016 O O . THR A 1 426 ? -16.877 -12.699 -43.262 1.00 11.46 435 THR A O 1
ATOM 3020 N N . GLN A 1 427 ? -17.596 -14.801 -43.613 1.00 9.27 436 GLN A N 1
ATOM 3021 C CA . GLN A 1 427 ? -16.329 -15.390 -43.219 1.00 10.19 436 GLN A CA 1
ATOM 3022 C C . GLN A 1 427 ? -15.203 -14.943 -44.139 1.00 10.87 436 GLN A C 1
ATOM 3023 O O . GLN A 1 427 ? -15.323 -14.966 -45.370 1.00 13.31 436 GLN A O 1
ATOM 3029 N N . ASN A 1 428 ? -14.096 -14.499 -43.528 1.00 10.25 437 ASN A N 1
ATOM 3030 C CA . ASN A 1 428 ? -12.969 -14.085 -44.348 1.00 11.67 437 ASN A CA 1
ATOM 3031 C C . ASN A 1 428 ? -12.230 -15.272 -44.960 1.00 11.16 437 ASN A C 1
ATOM 3032 O O . ASN A 1 428 ? -12.395 -16.434 -44.583 1.00 13.22 437 ASN A O 1
ATOM 3037 N N . GLY A 1 429 ? -11.400 -14.959 -45.963 1.00 13.76 438 GLY A N 1
ATOM 3038 C CA . GLY A 1 429 ? -10.699 -16.010 -46.681 1.00 15.13 438 GLY A CA 1
ATOM 3039 C C . GLY A 1 429 ? -9.811 -16.856 -45.791 1.00 16.74 438 GLY A C 1
ATOM 3040 O O . GLY A 1 429 ? -9.621 -18.046 -46.059 1.00 17.27 438 GLY A O 1
ATOM 3041 N N . ASP A 1 430 ? -9.240 -16.247 -44.741 1.00 15.27 439 ASP A N 1
ATOM 3042 C CA . ASP A 1 430 ? -8.396 -17.007 -43.817 1.00 14.73 439 ASP A CA 1
ATOM 3043 C C . ASP A 1 430 ? -9.170 -17.861 -42.842 1.00 14.57 439 ASP A C 1
ATOM 3044 O O . ASP A 1 430 ? -8.545 -18.541 -42.008 1.00 13.79 439 ASP A O 1
ATOM 3049 N N . GLY A 1 431 ? -10.517 -17.872 -42.925 1.00 11.93 440 GLY A N 1
ATOM 3050 C CA . GLY A 1 431 ? -11.339 -18.697 -42.052 1.00 11.38 440 GLY A CA 1
ATOM 3051 C C . GLY A 1 431 ? -11.888 -17.991 -40.814 1.00 9.08 440 GLY A C 1
ATOM 3052 O O . GLY A 1 431 ? -12.709 -18.583 -40.095 1.00 11.16 440 GLY A O 1
ATOM 3053 N N . GLY A 1 432 ? -11.434 -16.764 -40.534 1.00 9.72 441 GLY A N 1
ATOM 3054 C CA . GLY A 1 432 ? -11.852 -16.033 -39.351 1.00 9.86 441 GLY A CA 1
ATOM 3055 C C . GLY A 1 432 ? -12.849 -14.942 -39.672 1.00 10.05 441 GLY A C 1
ATOM 3056 O O . GLY A 1 432 ? -13.288 -14.765 -40.816 1.00 10.45 441 GLY A O 1
ATOM 3057 N N . TRP A 1 433 ? -13.229 -14.224 -38.634 1.00 8.21 442 TRP A N 1
ATOM 3058 C CA . TRP A 1 433 ? -14.106 -13.054 -38.712 1.00 8.13 442 TRP A CA 1
ATOM 3059 C C . TRP A 1 433 ? -13.440 -11.918 -37.971 1.00 8.57 442 TRP A C 1
ATOM 3060 O O . TRP A 1 433 ? -12.700 -12.166 -37.008 1.00 9.84 442 TRP A O 1
ATOM 3071 N N . GLY A 1 434 ? -13.747 -10.696 -38.379 1.00 9.99 443 GLY A N 1
ATOM 3072 C CA . GLY A 1 434 ? -13.379 -9.507 -37.637 1.00 10.65 443 GLY A CA 1
ATOM 3073 C C . GLY A 1 434 ? -14.573 -8.829 -36.985 1.00 10.99 443 GLY A C 1
ATOM 3074 O O . GLY A 1 434 ? -15.671 -9.369 -36.949 1.00 11.61 443 GLY A O 1
ATOM 3075 N N . HIS A 1 435 ? -14.357 -7.584 -36.554 1.00 10.35 444 HIS A N 1
ATOM 3076 C CA . HIS A 1 435 ? -15.425 -6.828 -35.887 1.00 11.04 444 HIS A CA 1
ATOM 3077 C C . HIS A 1 435 ? -16.582 -6.455 -36.803 1.00 12.95 444 HIS A C 1
ATOM 3078 O O . HIS A 1 435 ? -17.695 -6.241 -36.308 1.00 12.68 444 HIS A O 1
ATOM 3085 N N . ALA A 1 436 ? -16.354 -6.421 -38.114 1.00 13.40 445 ALA A N 1
ATOM 3086 C CA . ALA A 1 436 ? -17.419 -6.208 -39.087 1.00 16.22 445 ALA A CA 1
ATOM 3087 C C . ALA A 1 436 ? -17.057 -6.978 -40.348 1.00 17.24 445 ALA A C 1
ATOM 3088 O O . ALA A 1 436 ? -15.957 -7.534 -40.459 1.00 16.77 445 ALA A O 1
ATOM 3090 N N . GLU A 1 437 ? -17.990 -6.992 -41.325 1.00 18.56 446 GLU A N 1
ATOM 3091 C CA . GLU A 1 437 ? -17.860 -7.888 -42.493 1.00 18.44 446 GLU A CA 1
ATOM 3092 C C . GLU A 1 437 ? -16.543 -7.690 -43.250 1.00 18.38 446 GLU A C 1
ATOM 3093 O O . GLU A 1 437 ? -15.974 -8.654 -43.790 1.00 17.74 446 GLU A O 1
ATOM 3099 N N . ALA A 1 438 ? -16.020 -6.463 -43.306 1.00 18.41 447 ALA A N 1
ATOM 3100 C CA . ALA A 1 438 ? -14.831 -6.265 -44.113 1.00 18.01 447 ALA A CA 1
ATOM 3101 C C . ALA A 1 438 ? -13.575 -6.025 -43.281 1.00 21.70 447 ALA A C 1
ATOM 3102 O O . ALA A 1 438 ? -12.568 -5.534 -43.814 1.00 26.07 447 ALA A O 1
ATOM 3104 N N . GLU A 1 439 ? -13.614 -6.328 -42.017 1.00 18.37 448 GLU A N 1
ATOM 3105 C CA . GLU A 1 439 ? -12.447 -6.121 -41.164 1.00 21.18 448 GLU A CA 1
ATOM 3106 C C . GLU A 1 439 ? -11.551 -7.359 -41.170 1.00 16.34 448 GLU A C 1
ATOM 3107 O O . GLU A 1 439 ? -12.046 -8.481 -41.384 1.00 17.74 448 GLU A O 1
ATOM 3113 N N . PRO A 1 440 ? -10.250 -7.202 -40.837 1.00 18.54 449 PRO A N 1
ATOM 3114 C CA . PRO A 1 440 ? -9.374 -8.387 -40.705 1.00 18.76 449 PRO A CA 1
ATOM 3115 C C . PRO A 1 440 ? -9.837 -9.283 -39.589 1.00 14.48 449 PRO A C 1
ATOM 3116 O O . PRO A 1 440 ? -10.353 -8.809 -38.589 1.00 14.72 449 PRO A O 1
ATOM 3120 N N . SER A 1 441 ? -9.510 -10.568 -39.713 1.00 11.44 450 SER A N 1
ATOM 3121 C CA . SER A 1 441 ? -9.953 -11.541 -38.719 1.00 9.87 450 SER A CA 1
ATOM 3122 C C . SER A 1 441 ? -9.214 -11.319 -37.420 1.00 11.89 450 SER A C 1
ATOM 3123 O O . SER A 1 441 ? -8.065 -10.840 -37.422 1.00 11.93 450 SER A O 1
ATOM 3126 N N . ASP A 1 442 ? -9.868 -11.675 -36.327 1.00 9.70 451 ASP A N 1
ATOM 3127 C CA . ASP A 1 442 ? -9.166 -11.728 -35.038 1.00 9.53 451 ASP A CA 1
ATOM 3128 C C . ASP A 1 442 ? -9.649 -12.949 -34.284 1.00 10.12 451 ASP A C 1
ATOM 3129 O O . ASP A 1 442 ? -10.761 -13.446 -34.521 1.00 9.04 451 ASP A O 1
ATOM 3134 N N . PRO A 1 443 ? -8.855 -13.460 -33.325 1.00 8.44 452 PRO A N 1
ATOM 3135 C CA . PRO A 1 443 ? -9.251 -14.680 -32.623 1.00 8.72 452 PRO A CA 1
ATOM 3136 C C . PRO A 1 443 ? -10.519 -14.538 -31.791 1.00 7.65 452 PRO A C 1
ATOM 3137 O O . PRO A 1 443 ? -11.252 -15.519 -31.723 1.00 8.36 452 PRO A O 1
ATOM 3141 N N . ILE A 1 444 ? -10.803 -13.398 -31.125 1.00 8.42 453 ILE A N 1
ATOM 3142 C CA . ILE A 1 444 ? -11.989 -13.344 -30.287 1.00 7.42 453 ILE A CA 1
ATOM 3143 C C . ILE A 1 444 ? -13.267 -13.339 -31.143 1.00 7.64 453 ILE A C 1
ATOM 3144 O O . ILE A 1 444 ? -14.205 -14.101 -30.860 1.00 8.68 453 ILE A O 1
ATOM 3149 N N . SER A 1 445 ? -13.313 -12.492 -32.194 1.00 7.65 454 SER A N 1
ATOM 3150 C CA . SER A 1 445 ? -14.480 -12.494 -33.072 1.00 7.41 454 SER A CA 1
ATOM 3151 C C . SER A 1 445 ? -14.696 -13.874 -33.667 1.00 7.95 454 SER A C 1
ATOM 3152 O O . SER A 1 445 ? -15.849 -14.312 -33.811 1.00 7.74 454 SER A O 1
ATOM 3155 N N . THR A 1 446 ? -13.599 -14.579 -33.983 1.00 7.40 455 THR A N 1
ATOM 3156 C CA . THR A 1 446 ? -13.729 -15.907 -34.569 1.00 7.76 455 THR A CA 1
ATOM 3157 C C . THR A 1 446 ? -14.201 -16.901 -33.542 1.00 7.52 455 THR A C 1
ATOM 3158 O O . THR A 1 446 ? -14.990 -17.829 -33.860 1.00 8.45 455 THR A O 1
ATOM 3162 N N . ALA A 1 447 ? -13.679 -16.777 -32.301 1.00 7.40 456 ALA A N 1
ATOM 3163 C CA . ALA A 1 447 ? -14.118 -17.702 -31.244 1.00 7.41 456 ALA A CA 1
ATOM 3164 C C . ALA A 1 447 ? -15.636 -17.634 -31.055 1.00 8.06 456 ALA A C 1
ATOM 3165 O O . ALA A 1 447 ? -16.307 -18.672 -30.946 1.00 8.67 456 ALA A O 1
ATOM 3167 N N . TYR A 1 448 ? -16.198 -16.432 -31.039 1.00 7.56 457 TYR A N 1
ATOM 3168 C CA . TYR A 1 448 ? -17.661 -16.340 -30.897 1.00 7.36 457 TYR A CA 1
ATOM 3169 C C . TYR A 1 448 ? -18.364 -17.015 -32.061 1.00 7.90 457 TYR A C 1
ATOM 3170 O O . TYR A 1 448 ? -19.346 -17.755 -31.864 1.00 8.03 457 TYR A O 1
ATOM 3179 N N . ALA A 1 449 ? -17.866 -16.808 -33.290 1.00 7.49 458 ALA A N 1
ATOM 3180 C CA . ALA A 1 449 ? -18.501 -17.479 -34.440 1.00 7.74 458 ALA A CA 1
ATOM 3181 C C . ALA A 1 449 ? -18.423 -18.989 -34.315 1.00 8.46 458 ALA A C 1
ATOM 3182 O O . ALA A 1 449 ? -19.388 -19.689 -34.691 1.00 8.18 458 ALA A O 1
ATOM 3184 N N . VAL A 1 450 ? -17.294 -19.507 -33.817 1.00 7.97 459 VAL A N 1
ATOM 3185 C CA . VAL A 1 450 ? -17.139 -20.974 -33.634 1.00 9.06 459 VAL A CA 1
ATOM 3186 C C . VAL A 1 450 ? -18.150 -21.514 -32.629 1.00 9.32 459 VAL A C 1
ATOM 3187 O O . VAL A 1 450 ? -18.728 -22.599 -32.838 1.00 9.97 459 VAL A O 1
ATOM 3191 N N . ILE A 1 451 ? -18.379 -20.795 -31.519 1.00 8.55 460 ILE A N 1
ATOM 3192 C CA . ILE A 1 451 ? -19.364 -21.303 -30.567 1.00 8.73 460 ILE A CA 1
ATOM 3193 C C . ILE A 1 451 ? -20.733 -21.432 -31.230 1.00 9.83 460 ILE A C 1
ATOM 3194 O O . ILE A 1 451 ? -21.414 -22.473 -31.090 1.00 10.16 460 ILE A O 1
ATOM 3199 N N . ALA A 1 452 ? -21.109 -20.443 -32.036 1.00 9.72 461 ALA A N 1
ATOM 3200 C CA . ALA A 1 452 ? -22.374 -20.514 -32.780 1.00 9.05 461 ALA A CA 1
ATOM 3201 C C . ALA A 1 452 ? -22.376 -21.654 -33.798 1.00 9.57 461 ALA A C 1
ATOM 3202 O O . ALA A 1 452 ? -23.331 -22.460 -33.830 1.00 9.77 461 ALA A O 1
ATOM 3204 N N . LEU A 1 453 ? -21.322 -21.752 -34.622 1.00 9.10 462 LEU A N 1
ATOM 3205 C CA . LEU A 1 453 ? -21.286 -22.768 -35.687 1.00 10.09 462 LEU A CA 1
ATOM 3206 C C . LEU A 1 453 ? -21.249 -24.159 -35.123 1.00 11.57 462 LEU A C 1
ATOM 3207 O O . LEU A 1 453 ? -21.716 -25.087 -35.819 1.00 12.57 462 LEU A O 1
ATOM 3212 N N . ALA A 1 454 ? -20.768 -24.335 -33.897 1.00 10.67 463 ALA A N 1
ATOM 3213 C CA . ALA A 1 454 ? -20.792 -25.673 -33.291 1.00 12.70 463 ALA A CA 1
ATOM 3214 C C . ALA A 1 454 ? -22.208 -26.171 -33.033 1.00 15.55 463 ALA A C 1
ATOM 3215 O O . ALA A 1 454 ? -22.398 -27.376 -32.821 1.00 18.60 463 ALA A O 1
ATOM 3217 N N . ARG A 1 455 ? -23.216 -25.314 -33.156 1.00 14.69 464 ARG A N 1
ATOM 3218 C CA . ARG A 1 455 ? -24.622 -25.721 -33.058 1.00 14.62 464 ARG A CA 1
ATOM 3219 C C . ARG A 1 455 ? -25.270 -25.936 -34.407 1.00 16.29 464 ARG A C 1
ATOM 3220 O O . ARG A 1 455 ? -26.480 -26.174 -34.459 1.00 19.88 464 ARG A O 1
ATOM 3228 N N . GLY A 1 456 ? -24.519 -25.841 -35.492 1.00 12.71 465 GLY A N 1
ATOM 3229 C CA . GLY A 1 456 ? -25.035 -26.070 -36.833 1.00 16.56 465 GLY A CA 1
ATOM 3230 C C . GLY A 1 456 ? -24.659 -27.477 -37.236 1.00 19.92 465 GLY A C 1
ATOM 3231 O O . GLY A 1 456 ? -24.381 -28.305 -36.370 1.00 20.25 465 GLY A O 1
ATOM 3232 N N . PRO A 1 457 ? -24.633 -27.770 -38.543 1.00 19.68 466 PRO A N 1
ATOM 3233 C CA . PRO A 1 457 ? -24.200 -29.105 -38.999 1.00 23.37 466 PRO A CA 1
ATOM 3234 C C . PRO A 1 457 ? -22.795 -29.471 -38.521 1.00 24.69 466 PRO A C 1
ATOM 3235 O O . PRO A 1 457 ? -21.930 -28.614 -38.270 1.00 22.44 466 PRO A O 1
ATOM 3239 N N . ARG A 1 458 ? -22.558 -30.788 -38.442 1.00 27.25 467 ARG A N 1
ATOM 3240 C CA . ARG A 1 458 ? -21.233 -31.310 -38.102 1.00 27.85 467 ARG A CA 1
ATOM 3241 C C . ARG A 1 458 ? -20.174 -30.774 -39.060 1.00 23.37 467 ARG A C 1
ATOM 3242 O O . ARG A 1 458 ? -20.421 -30.605 -40.262 1.00 25.30 467 ARG A O 1
ATOM 3250 N N . ALA A 1 459 ? -18.988 -30.518 -38.516 1.00 25.70 468 ALA A N 1
ATOM 3251 C CA . ALA A 1 459 ? -17.883 -30.038 -39.328 1.00 23.73 468 ALA A CA 1
ATOM 3252 C C . ALA A 1 459 ? -17.571 -31.024 -40.453 1.00 24.87 468 ALA A C 1
ATOM 3253 O O . ALA A 1 459 ? -17.666 -32.245 -40.281 1.00 25.15 468 ALA A O 1
ATOM 3255 N N . ARG A 1 460 ? -17.236 -30.483 -41.620 1.00 20.64 469 ARG A N 1
ATOM 3256 C CA . ARG A 1 460 ? -16.885 -31.248 -42.806 1.00 22.76 469 ARG A CA 1
ATOM 3257 C C . ARG A 1 460 ? -15.648 -30.607 -43.402 1.00 24.34 469 ARG A C 1
ATOM 3258 O O . ARG A 1 460 ? -15.441 -29.404 -43.234 1.00 20.65 469 ARG A O 1
ATOM 3266 N N . PRO A 1 461 ? -14.798 -31.369 -44.084 1.00 23.75 470 PRO A N 1
ATOM 3267 C CA . PRO A 1 461 ? -13.541 -30.773 -44.563 1.00 24.09 470 PRO A CA 1
ATOM 3268 C C . PRO A 1 461 ? -13.830 -29.592 -45.472 1.00 25.24 470 PRO A C 1
ATOM 3269 O O . PRO A 1 461 ? -14.638 -29.683 -46.394 1.00 23.22 470 PRO A O 1
ATOM 3273 N N . GLY A 1 462 ? -13.232 -28.444 -45.156 1.00 24.02 471 GLY A N 1
ATOM 3274 C CA . GLY A 1 462 ? -13.424 -27.284 -45.985 1.00 23.10 471 GLY A CA 1
ATOM 3275 C C . GLY A 1 462 ? -14.651 -26.449 -45.689 1.00 19.49 471 GLY A C 1
ATOM 3276 O O . GLY A 1 462 ? -14.816 -25.390 -46.316 1.00 22.04 471 GLY A O 1
ATOM 3277 N N . GLY A 1 463 ? -15.529 -26.881 -44.756 1.00 16.69 472 GLY A N 1
ATOM 3278 C CA . GLY A 1 463 ? -16.713 -26.112 -44.404 1.00 16.54 472 GLY A CA 1
ATOM 3279 C C . GLY A 1 463 ? -16.382 -24.953 -43.473 1.00 15.58 472 GLY A C 1
ATOM 3280 O O . GLY A 1 463 ? -15.243 -24.753 -43.049 1.00 14.94 472 GLY A O 1
ATOM 3281 N N . PRO A 1 464 ? -17.401 -24.139 -43.174 1.00 15.46 473 PRO A N 1
ATOM 3282 C CA . PRO A 1 464 ? -17.120 -22.907 -42.414 1.00 13.42 473 PRO A CA 1
ATOM 3283 C C . PRO A 1 464 ? -16.564 -23.186 -41.021 1.00 11.63 473 PRO A C 1
ATOM 3284 O O . PRO A 1 464 ? -15.610 -22.500 -40.592 1.00 12.28 473 PRO A O 1
ATOM 3288 N N . LEU A 1 465 ? -17.124 -24.145 -40.289 1.00 12.44 474 LEU A N 1
ATOM 3289 C CA . LEU A 1 465 ? -16.625 -24.447 -38.963 1.00 11.94 474 LEU A CA 1
ATOM 3290 C C . LEU A 1 465 ? -15.248 -25.081 -39.039 1.00 12.51 474 LEU A C 1
ATOM 3291 O O . LEU A 1 465 ? -14.359 -24.702 -38.272 1.00 12.62 474 LEU A O 1
ATOM 3296 N N . ASP A 1 466 ? -15.022 -26.019 -39.984 1.00 12.49 475 ASP A N 1
ATOM 3297 C CA . ASP A 1 466 ? -13.687 -26.590 -40.166 1.00 14.03 475 ASP A CA 1
ATOM 3298 C C . ASP A 1 466 ? -12.652 -25.501 -40.418 1.00 12.10 475 ASP A C 1
ATOM 3299 O O . ASP A 1 466 ? -11.567 -25.511 -39.822 1.00 12.06 475 ASP A O 1
ATOM 3304 N N . ARG A 1 467 ? -12.962 -24.540 -41.279 1.00 11.47 476 ARG A N 1
ATOM 3305 C CA . ARG A 1 467 ? -11.989 -23.513 -41.592 1.00 10.09 476 ARG A CA 1
ATOM 3306 C C . ARG A 1 467 ? -11.771 -22.567 -40.411 1.00 10.86 476 ARG A C 1
ATOM 3307 O O . ARG A 1 467 ? -10.678 -22.032 -40.255 1.00 11.79 476 ARG A O 1
ATOM 3315 N N . ALA A 1 468 ? -12.829 -22.286 -39.653 1.00 10.17 477 ALA A N 1
ATOM 3316 C CA . ALA A 1 468 ? -12.679 -21.407 -38.490 1.00 10.82 477 ALA A CA 1
ATOM 3317 C C . ALA A 1 468 ? -11.772 -22.069 -37.468 1.00 12.20 477 ALA A C 1
ATOM 3318 O O . ALA A 1 468 ? -10.964 -21.397 -36.829 1.00 11.34 477 ALA A O 1
ATOM 3320 N N . LEU A 1 469 ? -11.953 -23.381 -37.258 1.00 11.59 478 LEU A N 1
ATOM 3321 C CA . LEU A 1 469 ? -11.102 -24.087 -36.310 1.00 11.98 478 LEU A CA 1
ATOM 3322 C C . LEU A 1 469 ? -9.663 -24.081 -36.777 1.00 13.23 478 LEU A C 1
ATOM 3323 O O . LEU A 1 469 ? -8.742 -23.841 -35.978 1.00 13.83 478 LEU A O 1
ATOM 3328 N N . ALA A 1 470 ? -9.443 -24.240 -38.078 1.00 12.23 479 ALA A N 1
ATOM 3329 C CA . ALA A 1 470 ? -8.071 -24.208 -38.595 1.00 13.22 479 ALA A CA 1
ATOM 3330 C C . ALA A 1 470 ? -7.455 -22.812 -38.445 1.00 14.20 479 ALA A C 1
ATOM 3331 O O . ALA A 1 470 ? -6.259 -22.691 -38.121 1.00 15.48 479 ALA A O 1
ATOM 3333 N N . TYR A 1 471 ? -8.278 -21.748 -38.590 1.00 11.64 480 TYR A N 1
ATOM 3334 C CA . TYR A 1 471 ? -7.800 -20.405 -38.313 1.00 11.49 480 TYR A CA 1
ATOM 3335 C C . TYR A 1 471 ? -7.318 -20.305 -36.873 1.00 11.85 480 TYR A C 1
ATOM 3336 O O . TYR A 1 471 ? -6.238 -19.755 -36.641 1.00 13.70 480 TYR A O 1
ATOM 3345 N N . LEU A 1 472 ? -8.100 -20.819 -35.908 1.00 11.55 481 LEU A N 1
ATOM 3346 C CA . LEU A 1 472 ? -7.689 -20.722 -34.494 1.00 10.29 481 LEU A CA 1
ATOM 3347 C C . LEU A 1 472 ? -6.440 -21.566 -34.222 1.00 12.25 481 LEU A C 1
ATOM 3348 O O . LEU A 1 472 ? -5.562 -21.131 -33.459 1.00 13.13 481 LEU A O 1
ATOM 3353 N N . VAL A 1 473 ? -6.342 -22.752 -34.832 1.00 13.88 482 VAL A N 1
ATOM 3354 C CA . VAL A 1 473 ? -5.141 -23.573 -34.658 1.00 13.99 482 VAL A CA 1
ATOM 3355 C C . VAL A 1 473 ? -3.927 -22.799 -35.130 1.00 15.32 482 VAL A C 1
ATOM 3356 O O . VAL A 1 473 ? -2.882 -22.777 -34.466 1.00 16.49 482 VAL A O 1
ATOM 3360 N N . GLU A 1 474 ? -4.047 -22.121 -36.270 1.00 14.26 483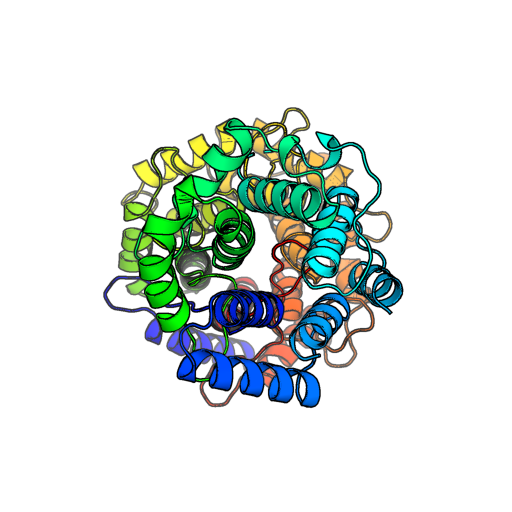 GLU A N 1
ATOM 3361 C CA . GLU A 1 474 ? -2.904 -21.410 -36.820 1.00 17.43 483 GLU A CA 1
ATOM 3362 C C . GLU A 1 474 ? -2.495 -20.206 -35.979 1.00 18.52 483 GLU A C 1
ATOM 3363 O O . GLU A 1 474 ? -1.311 -19.840 -35.955 1.00 20.05 483 GLU A O 1
ATOM 3369 N N . ARG A 1 475 ? -3.441 -19.574 -35.302 1.00 14.38 484 ARG A N 1
ATOM 3370 C CA . ARG A 1 475 ? -3.170 -18.343 -34.545 1.00 14.34 484 ARG A CA 1
ATOM 3371 C C . ARG A 1 475 ? -2.646 -18.617 -33.129 1.00 14.25 484 ARG A C 1
ATOM 3372 O O . ARG A 1 475 ? -2.325 -17.650 -32.430 1.00 16.99 484 ARG A O 1
ATOM 3380 N N . GLN A 1 476 ? -2.567 -19.885 -32.689 1.00 14.42 485 GLN A N 1
ATOM 3381 C CA . GLN A 1 476 ? -2.012 -20.136 -31.355 1.00 15.79 485 GLN A CA 1
ATOM 3382 C C . GLN A 1 476 ? -0.520 -19.776 -31.296 1.00 19.20 485 GLN A C 1
ATOM 3383 O O . GLN A 1 476 ? 0.259 -20.179 -32.163 1.00 19.99 485 GLN A O 1
ATOM 3389 N N . HIS A 1 477 ? -0.138 -19.071 -30.248 1.00 17.82 486 HIS A N 1
ATOM 3390 C CA . HIS A 1 477 ? 1.237 -18.619 -29.970 1.00 22.33 486 HIS A CA 1
ATOM 3391 C C . HIS A 1 477 ? 2.024 -19.802 -29.411 1.00 24.43 486 HIS A C 1
ATOM 3392 O O . HIS A 1 477 ? 1.448 -20.767 -28.914 1.00 23.65 486 HIS A O 1
ATOM 3399 N N . PRO A 1 478 ? 3.354 -19.795 -29.532 1.00 26.92 487 PRO A N 1
ATOM 3400 C CA . PRO A 1 478 ? 4.130 -20.878 -28.906 1.00 26.42 487 PRO A CA 1
ATOM 3401 C C . PRO A 1 478 ? 3.896 -21.025 -27.406 1.00 25.09 487 PRO A C 1
ATOM 3402 O O . PRO A 1 478 ? 4.019 -22.148 -26.879 1.00 28.88 487 PRO A O 1
ATOM 3406 N N . ASP A 1 479 ? 3.589 -19.944 -26.707 1.00 25.42 488 ASP A N 1
ATOM 3407 C CA . ASP A 1 479 ? 3.340 -20.040 -25.270 1.00 23.59 488 ASP A CA 1
ATOM 3408 C C . ASP A 1 479 ? 1.978 -20.649 -24.948 1.00 25.34 488 ASP A C 1
ATOM 3409 O O . ASP A 1 479 ? 1.660 -20.782 -23.752 1.00 21.63 488 ASP A O 1
ATOM 3414 N N . GLY A 1 480 ? 1.239 -21.104 -25.989 1.00 21.88 489 GLY A N 1
ATOM 3415 C CA . GLY A 1 480 ? -0.047 -21.757 -25.857 1.00 20.44 489 GLY A CA 1
ATOM 3416 C C . GLY A 1 480 ? -1.249 -20.827 -25.925 1.00 19.05 489 GLY A C 1
ATOM 3417 O O . GLY A 1 480 ? -2.391 -21.315 -26.016 1.00 16.34 489 GLY A O 1
ATOM 3418 N N . GLY A 1 481 ? -1.038 -19.511 -25.869 1.00 17.62 490 GLY A N 1
ATOM 3419 C CA . GLY A 1 481 ? -2.121 -18.561 -25.812 1.00 16.60 490 GLY A CA 1
ATOM 3420 C C . GLY A 1 481 ? -2.398 -17.844 -27.117 1.00 13.88 490 GLY A C 1
ATOM 3421 O O . GLY A 1 481 ? -1.853 -18.164 -28.178 1.00 15.12 490 GLY A O 1
ATOM 3422 N N . TYR A 1 482 ? -3.249 -16.848 -26.991 1.00 14.09 491 TYR A N 1
ATOM 3423 C CA . TYR A 1 482 ? -3.761 -16.061 -28.101 1.00 12.05 491 TYR A CA 1
ATOM 3424 C C . TYR A 1 482 ? -3.573 -14.609 -27.769 1.00 14.82 491 TYR A C 1
ATOM 3425 O O . TYR A 1 482 ? -3.749 -14.182 -26.612 1.00 16.29 491 TYR A O 1
ATOM 3434 N N . ARG A 1 483 ? -3.214 -13.853 -28.793 1.00 15.24 492 ARG A N 1
ATOM 3435 C CA . ARG A 1 483 ? -3.174 -12.410 -28.694 1.00 14.15 492 ARG A CA 1
ATOM 3436 C C . ARG A 1 483 ? -4.208 -11.914 -29.683 1.00 16.39 492 ARG A C 1
ATOM 3437 O O . ARG A 1 483 ? -4.312 -12.423 -30.798 1.00 19.64 492 ARG A O 1
ATOM 3445 N N . SER A 1 484 ? -5.069 -11.042 -29.237 1.00 12.77 493 SER A N 1
ATOM 3446 C CA . SER A 1 484 ? -6.154 -10.615 -30.090 1.00 11.13 493 SER A CA 1
ATOM 3447 C C . SER A 1 484 ? -6.400 -9.131 -29.908 1.00 12.02 493 SER A C 1
ATOM 3448 O O . SER A 1 484 ? -6.253 -8.592 -28.798 1.00 13.47 493 SER A O 1
ATOM 3451 N N . ARG A 1 485 ? -6.782 -8.479 -30.988 1.00 12.01 494 ARG A N 1
ATOM 3452 C CA . ARG A 1 485 ? -7.430 -7.190 -30.802 1.00 12.73 494 ARG A CA 1
ATOM 3453 C C . ARG A 1 485 ? -8.605 -7.365 -29.824 1.00 12.84 494 ARG A C 1
ATOM 3454 O O . ARG A 1 485 ? -9.316 -8.372 -29.838 1.00 11.93 494 ARG A O 1
ATOM 3462 N N . PRO A 1 486 ? -8.820 -6.421 -28.926 1.00 11.59 495 PRO A N 1
ATOM 3463 C CA . PRO A 1 486 ? -9.935 -6.542 -28.000 1.00 10.34 495 PRO A CA 1
ATOM 3464 C C . PRO A 1 486 ? -11.268 -6.271 -28.657 1.00 10.59 495 PRO A C 1
ATOM 3465 O O . PRO A 1 486 ? -11.351 -5.571 -29.666 1.00 12.40 495 PRO A O 1
ATOM 3469 N N . ASP A 1 487 ? -12.323 -6.774 -27.999 1.00 10.54 496 ASP A N 1
ATOM 3470 C CA . ASP A 1 487 ? -13.667 -6.529 -28.471 1.00 10.66 496 ASP A CA 1
ATOM 3471 C C . ASP A 1 487 ? -14.551 -5.818 -27.465 1.00 10.56 496 ASP A C 1
ATOM 3472 O O . ASP A 1 487 ? -15.641 -5.401 -27.838 1.00 10.04 496 ASP A O 1
ATOM 3477 N N . GLN A 1 488 ? -14.120 -5.637 -26.213 1.00 9.63 497 GLN A N 1
ATOM 3478 C CA . GLN A 1 488 ? -15.057 -5.177 -25.187 1.00 9.99 497 GLN A CA 1
ATOM 3479 C C . GLN A 1 488 ? -15.221 -3.671 -25.293 1.00 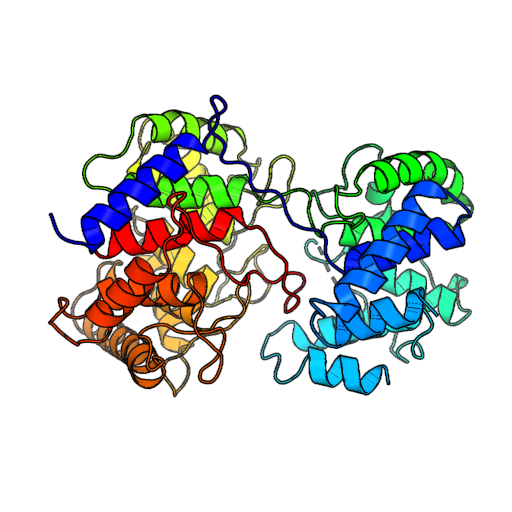10.13 497 GLN A C 1
ATOM 3480 O O . GLN A 1 488 ? -14.256 -2.962 -25.531 1.00 9.06 497 GLN A O 1
ATOM 3486 N N . ALA A 1 489 ? -16.446 -3.197 -25.137 1.00 10.58 498 ALA A N 1
ATOM 3487 C CA . ALA A 1 489 ? -16.728 -1.770 -25.196 1.00 10.61 498 ALA A CA 1
ATOM 3488 C C . ALA A 1 489 ? -17.259 -1.250 -23.872 1.00 11.55 498 ALA A C 1
ATOM 3489 O O . ALA A 1 489 ? -18.002 -1.943 -23.162 1.00 12.39 498 ALA A O 1
ATOM 3491 N N . GLY A 1 490 ? -16.899 -0.019 -23.568 1.00 9.21 499 GLY A N 1
ATOM 3492 C CA . GLY A 1 490 ? -17.351 0.617 -22.347 1.00 10.69 499 GLY A CA 1
ATOM 3493 C C . GLY A 1 490 ? -16.621 1.910 -22.058 1.00 11.63 499 GLY A C 1
ATOM 3494 O O . GLY A 1 490 ? -15.401 1.940 -22.085 1.00 12.39 499 GLY A O 1
ATOM 3495 N N . PRO A 1 491 ? -17.348 3.003 -21.790 1.00 13.18 500 PRO A N 1
ATOM 3496 C CA . PRO A 1 491 ? -18.721 3.257 -22.251 1.00 12.27 500 PRO A CA 1
ATOM 3497 C C . PRO A 1 491 ? -18.845 2.897 -23.730 1.00 12.33 500 PRO A C 1
ATOM 3498 O O . PRO A 1 491 ? -17.920 3.149 -24.514 1.00 14.39 500 PRO A O 1
ATOM 3502 N N . ARG A 1 492 ? -19.956 2.294 -24.093 1.00 13.33 501 ARG A N 1
ATOM 3503 C CA . ARG A 1 492 ? -20.074 1.892 -25.497 1.00 13.13 501 ARG A CA 1
ATOM 3504 C C . ARG A 1 492 ? -20.039 3.122 -26.396 1.00 14.03 501 ARG A C 1
ATOM 3505 O O . ARG A 1 492 ? -20.664 4.140 -26.077 1.00 14.46 501 ARG A O 1
ATOM 3513 N N . PRO A 1 493 ? -19.377 3.070 -27.534 1.00 12.19 502 PRO A N 1
ATOM 3514 C CA . PRO A 1 493 ? -18.717 1.915 -28.181 1.00 12.00 502 PRO A CA 1
ATOM 3515 C C . PRO A 1 493 ? -17.201 1.897 -28.011 1.00 12.99 502 PRO A C 1
ATOM 3516 O O . PRO A 1 493 ? -16.568 1.218 -28.818 1.00 13.04 502 PRO A O 1
ATOM 3520 N N . LEU A 1 494 ? -16.623 2.552 -26.982 1.00 11.15 503 LEU A N 1
ATOM 3521 C CA . LEU A 1 494 ? -15.161 2.668 -26.909 1.00 10.65 503 LEU A CA 1
ATOM 3522 C C . LEU A 1 494 ? -14.525 1.366 -26.430 1.00 10.03 503 LEU A C 1
ATOM 3523 O O . LEU A 1 494 ? -14.918 0.819 -25.406 1.00 10.14 503 LEU A O 1
ATOM 3528 N N . LEU A 1 495 ? -13.512 0.904 -27.162 1.00 9.49 504 LEU A N 1
ATOM 3529 C CA . LEU A 1 495 ? -12.843 -0.357 -26.871 1.00 7.88 504 LEU A CA 1
ATOM 3530 C C . LEU A 1 495 ? -11.949 -0.222 -25.656 1.00 10.63 504 LEU A C 1
ATOM 3531 O O . LEU A 1 495 ? -11.320 0.828 -25.444 1.00 10.86 504 LEU A O 1
ATOM 3536 N N . TYR A 1 496 ? -11.861 -1.290 -24.852 1.00 9.69 505 TYR A N 1
ATOM 3537 C CA . TYR A 1 496 ? -10.819 -1.399 -23.830 1.00 9.59 505 TYR A CA 1
ATOM 3538 C C . TYR A 1 496 ? -10.312 -2.833 -23.863 1.00 9.99 505 TYR A C 1
ATOM 3539 O O . TYR A 1 496 ? -10.974 -3.712 -24.429 1.00 10.02 505 TYR A O 1
ATOM 3548 N N . ASP A 1 497 ? -9.079 -3.023 -23.367 1.00 9.59 506 ASP A N 1
ATOM 3549 C CA . ASP A 1 497 ? -8.329 -4.260 -23.601 1.00 9.86 506 ASP A CA 1
ATOM 3550 C C . ASP A 1 497 ? -7.997 -4.989 -22.302 1.00 10.66 506 ASP A C 1
ATOM 3551 O O . ASP A 1 497 ? -7.148 -4.539 -21.531 1.00 11.19 506 ASP A O 1
ATOM 3556 N N . VAL A 1 498 ? -8.684 -6.116 -22.069 1.00 8.90 507 VAL A N 1
ATOM 3557 C CA . VAL A 1 498 ? -8.394 -7.047 -20.983 1.00 9.00 507 VAL A CA 1
ATOM 3558 C C . VAL A 1 498 ? -7.798 -8.257 -21.691 1.00 9.79 507 VAL A C 1
ATOM 3559 O O . VAL A 1 498 ? -8.548 -9.127 -22.169 1.00 10.52 507 VAL A O 1
ATOM 3563 N N . PRO A 1 499 ? -6.479 -8.381 -21.808 1.00 9.92 508 PRO A N 1
ATOM 3564 C CA . PRO A 1 499 ? -5.925 -9.419 -22.687 1.00 9.46 508 PRO A CA 1
ATOM 3565 C C . PRO A 1 499 ? -6.170 -10.822 -22.202 1.00 10.51 508 PRO A C 1
ATOM 3566 O O . PRO A 1 499 ? -6.170 -11.740 -23.055 1.00 11.86 508 PRO A O 1
ATOM 3570 N N . ALA A 1 500 ? -6.440 -11.012 -20.905 1.00 10.36 509 ALA A N 1
ATOM 3571 C CA . ALA A 1 500 ? -6.744 -12.377 -20.454 1.00 10.20 509 ALA A CA 1
ATOM 3572 C C . ALA A 1 500 ? -7.997 -12.967 -21.115 1.00 11.54 509 ALA A C 1
ATOM 3573 O O . ALA A 1 500 ? -8.119 -14.214 -21.170 1.00 12.23 509 ALA A O 1
ATOM 3575 N N . LEU A 1 501 ? -8.893 -12.158 -21.665 1.00 10.41 510 LEU A N 1
ATOM 3576 C CA . LEU A 1 501 ? -10.100 -12.708 -22.280 1.00 8.82 510 LEU A CA 1
ATOM 3577 C C . LEU A 1 501 ? -9.808 -13.457 -23.573 1.00 10.35 510 LEU A C 1
ATOM 3578 O O . LEU A 1 501 ? -10.607 -14.321 -23.975 1.00 10.69 510 LEU A O 1
ATOM 3583 N N . ALA A 1 502 ? -8.705 -13.161 -24.266 1.00 9.66 511 ALA A N 1
ATOM 3584 C CA . ALA A 1 502 ? -8.488 -13.843 -25.551 1.00 9.45 511 ALA A CA 1
ATOM 3585 C C . ALA A 1 502 ? -8.341 -15.364 -25.366 1.00 10.83 511 ALA A C 1
ATOM 3586 O O . ALA A 1 502 ? -9.034 -16.143 -26.033 1.00 9.99 511 ALA A O 1
ATOM 3588 N N . ASP A 1 503 ? -7.489 -15.800 -24.430 1.00 11.33 512 ASP A N 1
ATOM 3589 C CA . ASP A 1 503 ? -7.349 -17.231 -24.185 1.00 10.71 512 ASP A CA 1
ATOM 3590 C C . ASP A 1 503 ? -8.642 -17.849 -23.725 1.00 10.21 512 ASP A C 1
ATOM 3591 O O . ASP A 1 503 ? -8.957 -18.996 -24.104 1.00 10.10 512 ASP A O 1
ATOM 3596 N N . VAL A 1 504 ? -9.391 -17.115 -22.877 1.00 9.17 513 VAL A N 1
ATOM 3597 C CA . VAL A 1 504 ? -10.578 -17.660 -22.264 1.00 8.84 513 VAL A CA 1
ATOM 3598 C C . VAL A 1 504 ? -11.641 -17.906 -23.317 1.00 9.65 513 VAL A C 1
ATOM 3599 O O . VAL A 1 504 ? -12.251 -18.993 -23.352 1.00 9.06 513 VAL A O 1
ATOM 3603 N N . PHE A 1 505 ? -11.887 -16.917 -24.193 1.00 8.49 514 PHE A N 1
ATOM 3604 C CA . PHE A 1 505 ? -12.962 -17.124 -25.178 1.00 7.97 514 PHE A CA 1
ATOM 3605 C C . PHE A 1 505 ? -12.551 -18.057 -26.287 1.00 9.01 514 PHE A C 1
ATOM 3606 O O . PHE A 1 505 ? -13.406 -18.798 -26.767 1.00 8.66 514 PHE A O 1
ATOM 3614 N N . VAL A 1 506 ? -11.262 -18.116 -26.656 1.00 8.51 515 VAL A N 1
ATOM 3615 C CA . VAL A 1 506 ? -10.882 -19.179 -27.605 1.00 7.82 515 VAL A CA 1
ATOM 3616 C C . VAL A 1 506 ? -11.058 -20.547 -26.956 1.00 8.34 515 VAL A C 1
ATOM 3617 O O . VAL A 1 506 ? -11.518 -21.486 -27.616 1.00 8.62 515 VAL A O 1
ATOM 3621 N N . LEU A 1 507 ? -10.750 -20.678 -25.652 1.00 8.47 516 LEU A N 1
ATOM 3622 C CA . LEU A 1 507 ? -10.937 -21.981 -25.027 1.00 9.66 516 LEU A CA 1
ATOM 3623 C C . LEU A 1 507 ? -12.409 -22.335 -24.951 1.00 9.58 516 LEU A C 1
ATOM 3624 O O . LEU A 1 507 ? -12.769 -23.497 -25.184 1.00 10.05 516 LEU A O 1
ATOM 3629 N N . LEU A 1 508 ? -13.271 -21.346 -24.714 1.00 8.83 517 LEU A N 1
ATOM 3630 C CA . LEU A 1 508 ? -14.704 -21.611 -24.679 1.00 8.12 517 LEU A CA 1
ATOM 3631 C C . LEU A 1 508 ? -15.179 -22.108 -26.032 1.00 9.69 517 LEU A C 1
ATOM 3632 O O . LEU A 1 508 ? -15.936 -23.083 -26.109 1.00 9.95 517 LEU A O 1
ATOM 3637 N N . ALA A 1 509 ? -14.655 -21.501 -27.109 1.00 8.02 518 ALA A N 1
ATOM 3638 C CA . ALA A 1 509 ? -14.971 -21.976 -28.458 1.00 8.14 518 ALA A CA 1
ATOM 3639 C C . ALA A 1 509 ? -14.488 -23.392 -28.688 1.00 10.84 518 ALA A C 1
ATOM 3640 O O . ALA A 1 509 ? -15.222 -24.204 -29.253 1.00 11.44 518 ALA A O 1
ATOM 3642 N N . LEU A 1 510 ? -13.251 -23.695 -28.306 1.00 9.10 519 LEU A N 1
ATOM 3643 C CA . LEU A 1 510 ? -12.740 -25.023 -28.608 1.00 10.01 519 LEU A CA 1
ATOM 3644 C C . LEU A 1 510 ? -13.437 -26.076 -27.765 1.00 10.81 519 LEU A C 1
ATOM 3645 O O . LEU A 1 510 ? -13.629 -27.230 -28.225 1.00 13.24 519 LEU A O 1
ATOM 3650 N N . ALA A 1 511 ? -13.854 -25.725 -26.541 1.00 10.49 520 ALA A N 1
ATOM 3651 C CA . ALA A 1 511 ? -14.602 -26.678 -25.714 1.00 11.13 520 ALA A CA 1
ATOM 3652 C C . ALA A 1 511 ? -15.986 -26.949 -26.285 1.00 13.41 520 ALA A C 1
ATOM 3653 O O . ALA A 1 511 ? -16.452 -28.099 -26.296 1.00 15.17 520 ALA A O 1
ATOM 3655 N N . HIS A 1 512 ? -16.650 -25.917 -26.835 1.00 12.85 521 HIS A N 1
ATOM 3656 C CA . HIS A 1 512 ? -17.943 -26.137 -27.484 1.00 12.58 521 HIS A CA 1
ATOM 3657 C C . HIS A 1 512 ? -17.818 -26.971 -28.749 1.00 15.63 521 HIS A C 1
ATOM 3658 O O . HIS A 1 512 ? -18.735 -27.730 -29.081 1.00 15.81 521 HIS A O 1
ATOM 3665 N N . ALA A 1 513 ? -16.736 -26.798 -29.508 1.00 13.15 522 ALA A N 1
ATOM 3666 C CA . ALA A 1 513 ? -16.635 -27.353 -30.857 1.00 13.70 522 ALA A CA 1
ATOM 3667 C C . ALA A 1 513 ? -16.075 -28.746 -30.881 1.00 17.73 522 ALA A C 1
ATOM 3668 O O . ALA A 1 513 ? -16.155 -29.384 -31.927 1.00 21.97 522 ALA A O 1
ATOM 3670 N N . THR A 1 514 ? -15.532 -29.215 -29.779 1.00 17.50 523 THR A N 1
ATOM 3671 C CA . THR A 1 514 ? -14.982 -30.589 -29.678 1.00 19.47 523 THR A CA 1
ATOM 3672 C C . THR A 1 514 ? -15.789 -31.466 -28.721 1.00 26.62 523 THR A C 1
ATOM 3673 O O . THR A 1 514 ? -16.884 -31.107 -28.246 1.00 27.13 523 THR A O 1
#

Solvent-accessible surface area: 19571 Å² total; per-residue (Å²): 109,86,45,26,38,131,4,28,48,94,0,14,167,90,2,51,84,48,19,23,148,89,0,18,9,82,3,64,2,56,16,12,5,4,0,0,0,1,0,9,12,0,0,77,102,34,226,26,65,79,124,11,22,64,102,0,41,57,19,0,127,60,21,40,172,90,66,82,40,41,56,1,4,12,8,0,0,135,24,28,34,95,146,10,36,90,7,10,80,49,15,20,121,59,20,107,32,110,19,32,57,92,0,71,12,4,3,73,0,6,0,6,36,27,70,42,50,55,45,13,113,46,101,67,120,42,2,67,84,113,73,10,62,7,7,0,27,0,0,11,0,14,1,0,43,48,56,53,92,67,144,46,20,149,102,108,2,20,176,22,0,76,30,1,26,94,100,15,104,6,102,26,9,12,0,4,1,5,0,2,0,0,14,0,2,47,75,5,110,157,22,96,121,39,4,42,98,1,8,131,76,0,12,65,43,22,56,127,73,2,0,0,12,7,4,50,0,12,6,3,7,0,0,0,0,0,0,13,0,0,17,52,21,110,87,62,31,93,25,14,45,54,0,0,36,1,0,2,126,76,88,17,147,82,2,0,1,4,37,37,40,69,9,74,55,1,10,0,16,4,0,2,8,0,0,21,0,0,64,104,29,5,48,90,156,29,141,84,3,5,55,72,0,6,33,13,0,39,60,20,49,10,137,75,2,0,0,0,7,41,43,132,70,69,50,10,6,12,5,3,0,0,7,0,0,22,0,0,38,70,32,88,122,42,142,117,36,2,22,56,0,0,106,11,0,42,142,77,18,83,135,90,0,8,4,29,60,8,35,6,52,0,11,4,17,2,0,5,18,0,0,32,0,8,56,51,14,79,26,150,42,116,49,113,90,40,5,42,153,5,6,110,98,0,23,59,33,0,52,90,26,26,31,76,87,0,0,7,6,10,41,134,96,62,100,17,4,0,6,0,0,0,1,0,0,0,0,11,31,96,24,119,210,57,148,126,48,2,43,15,54,83,0,14,58,16,0,46,145,94,23,62,125,64,4,1,12,142,23,92,31,1,11,1,2,1,7,14,4,52,20,42,5,64,27,3,3,19,0,2,0,0,2,0,0,7,41,26,75

InterPro domains:
  IPR008930 Terpenoid cyclases/protein prenyltransferase alpha-alpha toroid [SSF48239] (170-291)
  IPR008930 Terpenoid cyclases/protein prenyltransferase alpha-alpha toroid [SSF48239] (250-521)
  IPR032696 Squalene cyclase, C-terminal [PF13243] (364-521)

Secondary structure (DSSP, 8-state):
--HHHHHHHHHHHHHHHHS-TTS----PPPB-HHHHHHHHHHHHHTT--HHHHHHHHHHHHHHHHHS---HHHHHHHHHHH--HHHHHHHHTTT--STTHHHHHHHHHHHHHHTTSSPPP---GGGG---TTHHHHHHHHHHHHHHTT-GGG--HHHHHTTGGGGSSSSPGGGBHHHHHHHHHHHTT-TTTGGGHHHHHHHHHHT--TTS--BSBS--HHHHHHHHHHHHHTSSS--TTHHHHHHHHHTT--TTS-B-SSTT----BHHHHHHHHHHHHHH-TTTTHHHHHHHHHHHHHH--TTS-B-SSSBTBPPBHHHHHHHHHHHTTSGGGHHHHHHHHHHHHHH--TTS----SSBSSSHHHHHHHHHHHHHS---HHHHHHHHHHHHHHHHHHHHH--TTS-B-SSTTSPPBHHHHHHHHHHHTTSSPP-TTSHHHHHHHHHHHH--TTS-------EESSTT-EE--THHHHHHHHHHHHHH-

B-factor: mean 19.09, std 9.26, range [7.36, 80.42]

Foldseek 3Di:
DDLLVVLLVLLLVVQVVQQDPLQWRFWFFDFDLQLLLLLLQLCVVVVHDVVLNVLSLVLLVVCCVPPNFQLLSVCSSVLSNPQNVVSLCRSCPPVPDPCSVVVSLLSQLSSCLSPNDPHDPDDLCSLPDVACRLSSLLSSLSNCVSVPNNVPRDPVSLVSLVQLLDDDAHQLQFSNSSSSSSSRCVVPPVSVVSNPRRSVRQSVQQDPSSGHGRGRGQTLQLSLLLLLLQLLAPDRDPSSVSNLVSNLVQAAPQLAHDRDRNRNQGWLNSLLSSLSNCVRRPCPVNVVSNVSSLSSQVVQQEPQLAGDTGHRPPDGFQLSLLSNLVSNLVDVVCLVSSLSSLVVNLVQQDPQLFHHAAQFLARLQSLLSNLCSLQVRDDDDPSVVSSVVSLVSNLVSCQVQQDPQLAHDSYSPDDGWQLSLLSSLSSCLSPDQDDVPDSNNSSSVSNSVQQDPSSFHATDFTGDPVPPGTIDRRSVSSSSNSSSSSSND

Organism: Streptomyces showdoensis (NCBI:txid68268)

Sequence (489 aa):
ATAVVRCRTRLARRVVAAVGPDGLLPAPCESRVLESALALALLTEERAEADATARLTAYLRTTLRTAPPDPFQCAVARAVLGDAGTALDAGLDGFDHFTAGRKRLMFRTVLAALGATGFPAVPWEAYDTSWLHMEMKALKVLAAHGTGHPDVVRDEDWRALLPALEPGPAWECNNLAQLLALLALRHSPRHRPALGDVLKHVAGRLRPDGGMPFIDGMTVFTTAAAGLALSLLPAPPACVTPMADALALRRNPDGGYGFHSGVAQSDVDDTCYVLEFLRRAAPDRHRTAVAEAEGYLLALRNPDGGFPTFARGTSSEIAMTAAAASALAHDPDRREEVDEAVRYVVRHQRPDGTFERSWSRNATNAVFRAVLALTGVAAHGEERRSRARAAERALAHLAATQNGDGGWGHAEAEPSDPISTAYAVIALARGPRARPGGPLDRALAYLVERQHPDGGYRSRPDQAGPRPLLYDVPALADVFVLLALAHAT